Protein AF-A0A815LC50-F1 (afdb_monomer_lite)

Structure (mmCIF, N/CA/C/O backbone):
data_AF-A0A815LC50-F1
#
_entry.id   AF-A0A815LC50-F1
#
loop_
_atom_site.group_PDB
_atom_site.id
_atom_site.type_symbol
_atom_site.label_atom_id
_atom_site.label_alt_id
_atom_site.label_comp_id
_atom_site.label_asym_id
_atom_site.label_entity_id
_atom_site.label_seq_id
_atom_site.pdbx_PDB_ins_code
_atom_site.Cartn_x
_atom_site.Cartn_y
_atom_site.Cartn_z
_atom_site.occupancy
_atom_site.B_iso_or_equiv
_atom_site.auth_seq_id
_atom_site.auth_comp_id
_atom_site.auth_asym_id
_atom_site.auth_atom_id
_atom_site.pdbx_PDB_model_num
ATOM 1 N N . MET A 1 1 ? -33.077 44.105 73.822 1.00 41.44 1 MET A N 1
ATOM 2 C CA . MET A 1 1 ? -32.334 43.322 72.812 1.00 41.44 1 MET A CA 1
ATOM 3 C C . MET A 1 1 ? -32.731 41.862 73.010 1.00 41.44 1 MET A C 1
ATOM 5 O O . MET A 1 1 ? -32.086 41.149 73.760 1.00 41.44 1 MET A O 1
ATOM 9 N N . SER A 1 2 ? -33.901 41.473 72.495 1.00 38.62 2 SER A N 1
ATOM 10 C CA . SER A 1 2 ? -34.437 40.112 72.636 1.00 38.62 2 SER A CA 1
ATOM 11 C C . SER A 1 2 ? -34.073 39.358 71.365 1.00 38.62 2 SER A C 1
ATOM 13 O O . SER A 1 2 ? -34.439 39.760 70.263 1.00 38.62 2 SER A O 1
ATOM 15 N N . ILE A 1 3 ? -33.239 38.341 71.546 1.00 46.69 3 ILE A N 1
ATOM 16 C CA . ILE A 1 3 ? -32.791 37.422 70.510 1.00 46.69 3 ILE A CA 1
ATOM 17 C C . ILE A 1 3 ? -34.011 36.584 70.122 1.00 46.69 3 ILE A C 1
ATOM 19 O O . ILE A 1 3 ? -34.640 35.968 70.978 1.00 46.69 3 ILE A O 1
ATOM 23 N N . TYR A 1 4 ? -34.372 36.626 68.842 1.00 44.56 4 TYR A N 1
ATOM 24 C CA . TYR A 1 4 ? -35.436 35.816 68.258 1.00 44.56 4 TYR A CA 1
ATOM 25 C C . TYR A 1 4 ? -34.944 34.359 68.239 1.00 44.56 4 TYR A C 1
ATOM 27 O O . TYR A 1 4 ? -34.164 33.976 67.366 1.00 44.56 4 TYR A O 1
ATOM 35 N N . GLU A 1 5 ? -35.314 33.563 69.243 1.00 50.28 5 GLU A N 1
ATOM 36 C CA . GLU A 1 5 ? -35.076 32.118 69.230 1.00 50.28 5 GLU A CA 1
ATOM 37 C C . GLU A 1 5 ? -36.017 31.472 68.198 1.00 50.28 5 GLU A C 1
ATOM 39 O O . GLU A 1 5 ? -37.237 31.642 68.290 1.00 50.28 5 GLU A O 1
ATOM 44 N N . PRO A 1 6 ? -35.498 30.753 67.186 1.00 50.72 6 PRO A N 1
ATOM 45 C CA . PRO A 1 6 ? -36.348 30.057 66.233 1.00 50.72 6 PRO A CA 1
ATOM 46 C C . PRO A 1 6 ? -37.127 28.946 66.949 1.00 50.72 6 PRO A C 1
ATOM 48 O O . PRO A 1 6 ? -36.572 28.186 67.742 1.00 50.72 6 PRO A O 1
ATOM 51 N N . SER A 1 7 ? -38.428 28.863 66.662 1.00 55.09 7 SER A N 1
ATOM 52 C CA . SER A 1 7 ? -39.359 27.923 67.290 1.00 55.09 7 SER A CA 1
ATOM 53 C C . SER A 1 7 ? -38.867 26.465 67.220 1.00 55.09 7 SER A C 1
ATOM 55 O O . SER A 1 7 ? -38.504 25.963 66.157 1.00 55.09 7 SER A O 1
ATOM 57 N N . SER A 1 8 ? -38.888 25.777 68.366 1.00 57.72 8 SER A N 1
ATOM 58 C CA . SER A 1 8 ? -38.414 24.393 68.584 1.00 57.72 8 SER A CA 1
ATOM 59 C C . SER A 1 8 ? -38.938 23.353 67.571 1.00 57.72 8 SER A C 1
ATOM 61 O O . SER A 1 8 ? -38.290 22.345 67.297 1.00 57.72 8 SER A O 1
ATOM 63 N N . ASN A 1 9 ? -40.091 23.608 66.948 1.00 59.16 9 ASN A N 1
ATOM 64 C CA . ASN A 1 9 ? -40.688 22.693 65.973 1.00 59.16 9 ASN A CA 1
ATOM 65 C C . ASN A 1 9 ? -40.011 22.757 64.591 1.00 59.16 9 ASN A C 1
ATOM 67 O O . ASN A 1 9 ? -39.924 21.742 63.902 1.00 59.16 9 ASN A O 1
ATOM 71 N N . GLU A 1 10 ? -39.486 23.914 64.171 1.00 57.22 10 GLU A N 1
ATOM 72 C CA . GLU A 1 10 ? -38.768 24.027 62.891 1.00 57.22 10 GLU A CA 1
ATOM 73 C C . GLU A 1 10 ? -37.384 23.373 62.941 1.00 57.22 10 GLU A C 1
ATOM 75 O O . GLU A 1 10 ? -36.907 22.842 61.934 1.00 57.22 10 GLU A O 1
ATOM 80 N N . SER A 1 11 ? -36.727 23.403 64.102 1.00 61.12 11 SER A N 1
ATOM 81 C CA . SER A 1 11 ? -35.442 22.735 64.310 1.00 61.12 11 SER A CA 1
ATOM 82 C C . SER A 1 11 ? -35.601 21.213 64.353 1.00 61.12 11 SER A C 1
ATOM 84 O O . SER A 1 11 ? -34.789 20.519 63.743 1.00 61.12 11 SER A O 1
ATOM 86 N N . GLN A 1 12 ? -36.676 20.698 64.961 1.00 65.81 12 GLN A N 1
ATOM 87 C CA . GLN A 1 12 ? -37.015 19.268 64.962 1.00 65.81 12 GLN A CA 1
ATOM 88 C C . GLN A 1 12 ? -37.385 18.735 63.567 1.00 65.81 12 GLN A C 1
ATOM 90 O O . GLN A 1 12 ? -36.900 17.687 63.145 1.00 65.81 12 GLN A O 1
ATOM 95 N N . LEU A 1 13 ? -38.165 19.487 62.786 1.00 69.94 13 LEU A N 1
ATOM 96 C CA . LEU A 1 13 ? -38.507 19.086 61.417 1.00 69.94 13 LEU A CA 1
ATOM 97 C C . LEU A 1 13 ? -37.273 19.072 60.492 1.00 69.94 13 LEU A C 1
ATOM 99 O O . LEU A 1 13 ? -37.165 18.251 59.577 1.00 69.94 13 LEU A O 1
ATOM 103 N N . LYS A 1 14 ? -36.315 19.985 60.718 1.00 76.31 14 LYS A N 1
ATOM 104 C CA . LYS A 1 14 ? -35.029 19.992 60.003 1.00 76.31 14 LYS A CA 1
ATOM 105 C C . LYS A 1 14 ? -34.174 18.781 60.371 1.00 76.31 14 LYS A C 1
ATOM 107 O O . LYS A 1 14 ? -33.590 18.182 59.470 1.00 76.31 14 LYS A O 1
ATOM 112 N N . THR A 1 15 ? -34.108 18.394 61.644 1.00 78.06 15 THR A N 1
ATOM 113 C CA . THR A 1 15 ? -33.322 17.225 62.071 1.00 78.06 15 THR A CA 1
ATOM 114 C C . THR A 1 15 ? -33.920 15.907 61.582 1.00 78.06 15 THR A C 1
ATOM 116 O O . THR A 1 15 ? -33.164 15.039 61.150 1.00 78.06 15 THR A O 1
ATOM 119 N N . GLU A 1 16 ? -35.246 15.767 61.535 1.00 81.81 16 GLU A N 1
ATOM 120 C CA . GLU A 1 16 ? -35.900 14.598 60.925 1.00 81.81 16 GLU A CA 1
ATOM 121 C C . GLU A 1 16 ? -35.598 14.476 59.428 1.00 81.81 16 GLU A C 1
ATOM 123 O O . GLU A 1 16 ? -35.222 13.399 58.960 1.00 81.81 16 GLU A O 1
ATOM 128 N N . LYS A 1 17 ? -35.661 15.584 58.677 1.00 84.50 17 LYS A N 1
ATOM 129 C CA . LYS A 1 17 ? -35.289 15.597 57.251 1.00 84.50 17 LYS A CA 1
ATOM 130 C C . LYS A 1 17 ? -33.821 15.231 57.029 1.00 84.50 17 LYS A C 1
ATOM 132 O O . LYS A 1 17 ? -33.523 14.455 56.126 1.00 84.50 17 LYS A O 1
ATOM 137 N N . ILE A 1 18 ? -32.908 15.745 57.856 1.00 85.94 18 ILE A N 1
ATOM 138 C CA . ILE A 1 18 ? -31.476 15.399 57.796 1.00 85.94 18 ILE A CA 1
ATOM 139 C C . ILE A 1 18 ? -31.270 13.901 58.062 1.00 85.94 18 ILE A C 1
ATOM 141 O O . ILE A 1 18 ? -30.512 13.244 57.348 1.00 85.94 18 ILE A O 1
ATOM 145 N N . ASN A 1 19 ? -31.970 13.345 59.053 1.00 85.12 19 ASN A N 1
ATOM 146 C CA . ASN A 1 19 ? -31.883 11.927 59.393 1.00 85.12 19 ASN A CA 1
ATOM 147 C C . ASN A 1 19 ? -32.464 11.022 58.296 1.00 85.12 19 ASN A C 1
ATOM 149 O O . ASN A 1 19 ? -31.867 9.986 58.009 1.00 85.12 19 ASN A O 1
ATOM 153 N N . SER A 1 20 ? -33.558 11.433 57.645 1.00 86.69 20 SER A N 1
ATOM 154 C CA . SER A 1 20 ? -34.106 10.745 56.467 1.00 86.69 20 SER A CA 1
ATOM 155 C C . SER A 1 20 ? -33.087 10.708 55.332 1.00 86.69 20 SER A C 1
ATOM 157 O O . SER A 1 20 ? -32.718 9.629 54.884 1.00 86.69 20 SER A O 1
ATOM 159 N N . VAL A 1 21 ? -32.537 11.866 54.941 1.00 87.38 21 VAL A N 1
ATOM 160 C CA . VAL A 1 21 ? -31.541 11.949 53.858 1.00 87.38 21 VAL A CA 1
ATOM 161 C C . VAL A 1 21 ? -30.305 11.110 54.172 1.00 87.38 21 VAL A C 1
ATOM 163 O O . VAL A 1 21 ? -29.767 10.457 53.280 1.00 87.38 21 VAL A O 1
ATOM 166 N N . ARG A 1 22 ? -29.846 11.091 55.430 1.00 87.56 22 ARG A N 1
ATOM 167 C CA . ARG A 1 22 ? -28.716 10.257 55.867 1.00 87.56 22 ARG A CA 1
ATOM 168 C C . ARG A 1 22 ? -29.015 8.765 55.716 1.00 87.56 22 ARG A C 1
ATOM 170 O O . ARG A 1 22 ? -28.170 8.032 55.213 1.00 87.56 22 ARG A O 1
ATOM 177 N N . ASN A 1 23 ? -30.194 8.321 56.144 1.00 85.88 23 ASN A N 1
ATOM 178 C CA . ASN A 1 23 ? -30.588 6.919 56.034 1.00 85.88 23 ASN A CA 1
ATOM 179 C C . ASN A 1 23 ? -30.738 6.507 54.560 1.00 85.88 23 ASN A C 1
ATOM 181 O O . ASN A 1 23 ? -30.167 5.492 54.166 1.00 85.88 23 ASN A O 1
ATOM 185 N N . ASP A 1 24 ? -31.379 7.343 53.737 1.00 86.50 24 ASP A N 1
ATOM 186 C CA . ASP A 1 24 ? -31.536 7.112 52.295 1.00 86.50 24 ASP A CA 1
ATOM 187 C C . ASP A 1 24 ? -30.171 7.034 51.591 1.00 86.50 24 ASP A C 1
ATOM 189 O O . ASP A 1 24 ? -29.914 6.136 50.789 1.00 86.50 24 ASP A O 1
ATOM 193 N N . SER A 1 25 ? -29.245 7.943 51.915 1.00 83.50 25 SER A N 1
ATOM 194 C CA . SER A 1 25 ? -27.902 7.942 51.321 1.00 83.50 25 SER A CA 1
ATOM 195 C C . SER A 1 25 ? -27.041 6.764 51.790 1.00 83.50 25 SER A C 1
ATOM 197 O O . SER A 1 25 ? -26.325 6.190 50.969 1.00 83.50 25 SER A O 1
ATOM 199 N N . CYS A 1 26 ? -27.138 6.336 53.052 1.00 82.44 26 CYS A N 1
ATOM 200 C CA . CYS A 1 26 ? -26.495 5.106 53.525 1.00 82.44 26 CYS A CA 1
ATOM 201 C C . CYS A 1 26 ? -27.049 3.861 52.816 1.00 82.44 26 CYS A C 1
ATOM 203 O O . CYS A 1 26 ? -26.266 3.036 52.347 1.00 82.44 26 CYS A O 1
ATOM 205 N N . GLU A 1 27 ? -28.372 3.752 52.667 1.00 84.81 27 GLU A N 1
ATOM 206 C CA . GLU A 1 27 ? -29.007 2.622 51.980 1.00 84.81 27 GLU A CA 1
ATOM 207 C C . GLU A 1 27 ? -28.596 2.553 50.499 1.00 84.81 27 GLU A C 1
ATOM 209 O O . GLU A 1 27 ? -28.259 1.480 49.984 1.00 84.81 27 GLU A O 1
ATOM 214 N N . ILE A 1 28 ? -28.549 3.703 49.816 1.00 81.50 28 ILE A N 1
ATOM 215 C CA . ILE A 1 28 ? -28.064 3.802 48.434 1.00 81.50 28 ILE A CA 1
ATOM 216 C C . ILE A 1 28 ? -26.595 3.376 48.350 1.00 81.50 28 ILE A C 1
ATOM 218 O O . ILE A 1 28 ? -26.235 2.614 47.453 1.00 81.50 28 ILE A O 1
ATOM 222 N N . LEU A 1 29 ? -25.736 3.824 49.267 1.00 80.25 29 LEU A N 1
ATOM 223 C CA . LEU A 1 29 ? -24.315 3.465 49.254 1.00 80.25 29 LEU A CA 1
ATOM 224 C C . LEU A 1 29 ? -24.081 1.972 49.518 1.00 80.25 29 LEU A C 1
ATOM 226 O O . LEU A 1 29 ? -23.189 1.388 48.900 1.00 80.25 29 LEU A O 1
ATOM 230 N N . GLU A 1 30 ? -24.885 1.331 50.367 1.00 79.81 30 GLU A N 1
ATOM 231 C CA . GLU A 1 30 ? -24.795 -0.111 50.613 1.00 79.81 30 GLU A CA 1
ATOM 232 C C . GLU A 1 30 ? -25.286 -0.937 49.418 1.00 79.81 30 GLU A C 1
ATOM 234 O O . GLU A 1 30 ? -24.569 -1.824 48.944 1.00 79.81 30 GLU A O 1
ATOM 239 N N . LYS A 1 31 ? -26.464 -0.616 48.863 1.00 74.50 31 LYS A N 1
ATOM 240 C CA . LYS A 1 31 ? -27.030 -1.341 47.709 1.00 74.50 31 LYS A CA 1
ATOM 241 C C . LYS A 1 31 ? -26.250 -1.093 46.415 1.00 74.50 31 LYS A C 1
ATOM 243 O O . LYS A 1 31 ? -26.033 -2.014 45.624 1.00 74.50 31 LYS A O 1
ATOM 248 N N . CYS A 1 32 ? -25.793 0.137 46.196 1.00 69.81 32 CYS A N 1
ATOM 249 C CA . CYS A 1 32 ? -25.170 0.583 44.950 1.00 69.81 32 CYS A CA 1
ATOM 250 C C . CYS A 1 32 ? -23.651 0.757 45.051 1.00 69.81 32 CYS A C 1
ATOM 252 O O . CYS A 1 32 ? -23.065 1.365 44.160 1.00 69.81 32 CYS A O 1
ATOM 254 N N . LYS A 1 33 ? -22.971 0.166 46.046 1.00 70.69 33 LYS A N 1
ATOM 255 C CA . LYS A 1 33 ? -21.501 0.254 46.214 1.00 70.69 33 LYS A CA 1
ATOM 256 C C . LYS A 1 33 ? -20.691 -0.045 44.943 1.00 70.69 33 LYS A C 1
ATOM 258 O O . LYS A 1 33 ? -19.560 0.395 44.794 1.00 70.69 33 LYS A O 1
ATOM 263 N N . HIS A 1 34 ? -21.250 -0.843 44.038 1.00 67.75 34 HIS A N 1
ATOM 264 C CA . HIS A 1 34 ? -20.644 -1.224 42.764 1.00 67.75 34 HIS A CA 1
ATOM 265 C C . HIS A 1 34 ? -21.027 -0.330 41.575 1.00 67.75 34 HIS A C 1
ATOM 267 O O . HIS A 1 34 ? -20.394 -0.433 40.534 1.00 67.75 34 HIS A O 1
ATOM 273 N N . ARG A 1 35 ? -22.052 0.514 41.721 1.00 67.81 35 ARG A N 1
ATOM 274 C CA . ARG A 1 35 ? -22.542 1.477 40.717 1.00 67.81 35 ARG A CA 1
ATOM 275 C C . ARG A 1 35 ? -22.127 2.914 41.029 1.00 67.81 35 ARG A C 1
ATOM 277 O O . ARG A 1 35 ? -22.376 3.805 40.228 1.00 67.81 35 ARG A O 1
ATOM 284 N N . VAL A 1 36 ? -21.530 3.133 42.199 1.00 71.69 36 VAL A N 1
ATOM 285 C CA . VAL A 1 36 ? -21.049 4.433 42.655 1.00 71.69 36 VAL A CA 1
ATOM 286 C C . VAL A 1 36 ? -19.532 4.465 42.528 1.00 71.69 36 VAL A C 1
ATOM 288 O O . VAL A 1 36 ? -18.824 3.691 43.169 1.00 71.69 36 VAL A O 1
ATOM 291 N N . THR A 1 37 ? -19.033 5.392 41.720 1.00 69.12 37 THR A N 1
ATOM 292 C CA . THR A 1 37 ? -17.613 5.742 41.628 1.00 69.12 37 THR A CA 1
ATOM 293 C C . THR A 1 37 ? -17.404 7.165 42.097 1.00 69.12 37 THR A C 1
ATOM 295 O O . THR A 1 37 ? -18.100 8.081 41.666 1.00 69.12 37 THR A O 1
ATOM 298 N N . VAL A 1 38 ? -16.419 7.350 42.970 1.00 71.81 38 VAL A N 1
ATOM 299 C CA . VAL A 1 38 ? -16.061 8.661 43.508 1.00 71.81 38 VAL A CA 1
ATOM 300 C C . VAL A 1 38 ? -14.873 9.195 42.728 1.00 71.81 38 VAL A C 1
ATOM 302 O O . VAL A 1 38 ? -13.818 8.565 42.685 1.00 71.81 38 VAL A O 1
ATOM 305 N N . LEU A 1 39 ? -15.049 10.367 42.126 1.00 66.88 39 LEU A N 1
ATOM 306 C CA . LEU A 1 39 ? -14.020 11.033 41.342 1.00 66.88 39 LEU A CA 1
ATOM 307 C C . LEU A 1 39 ? -13.511 12.247 42.096 1.00 66.88 39 LEU A C 1
ATOM 309 O O . LEU A 1 39 ? -14.253 13.188 42.374 1.00 66.88 39 LEU A O 1
ATOM 313 N N . LYS A 1 40 ? -12.224 12.220 42.439 1.00 66.31 40 LYS A N 1
ATOM 314 C CA . LYS A 1 40 ? -11.558 13.361 43.054 1.00 66.31 40 LYS A CA 1
ATOM 315 C C . LYS A 1 40 ? -11.166 14.336 41.951 1.00 66.31 40 LYS A C 1
ATOM 317 O O . LYS A 1 40 ? -10.131 14.168 41.316 1.00 66.31 40 LYS A O 1
ATOM 322 N N . ILE A 1 41 ? -12.000 15.342 41.716 1.00 61.88 41 ILE A N 1
ATOM 323 C CA . ILE A 1 41 ? -11.706 16.411 40.758 1.00 61.88 41 ILE A CA 1
ATOM 324 C C . ILE A 1 41 ? -10.586 17.272 41.360 1.00 61.88 41 ILE A C 1
ATOM 326 O O . ILE A 1 41 ? -10.813 18.006 42.319 1.00 61.88 41 ILE A O 1
ATOM 330 N N . SER A 1 42 ? -9.359 17.143 40.848 1.00 60.91 42 SER A N 1
ATOM 331 C CA . SER A 1 42 ? -8.273 18.089 41.127 1.00 60.91 42 SER A CA 1
ATOM 332 C C . SER A 1 42 ? -8.199 19.118 39.997 1.00 60.91 42 SER A C 1
ATOM 334 O O . SER A 1 42 ? -8.530 18.814 38.853 1.00 60.91 42 SER A O 1
ATOM 336 N N . SER A 1 43 ? -7.759 20.339 40.296 1.00 58.12 43 SER A N 1
ATOM 337 C CA . SER A 1 43 ? -7.647 21.435 39.319 1.00 58.12 43 SER A CA 1
ATOM 338 C C . SER A 1 43 ? -6.691 21.145 38.149 1.00 58.12 43 SER A C 1
ATOM 340 O O . SER A 1 43 ? -6.760 21.831 37.137 1.00 58.12 43 SER A O 1
ATOM 342 N N . ASN A 1 44 ? -5.849 20.108 38.258 1.00 57.69 44 ASN A N 1
ATOM 343 C CA . ASN A 1 44 ? -4.941 19.636 37.204 1.00 57.69 44 ASN A CA 1
ATOM 344 C C . ASN A 1 44 ? -5.477 18.408 36.439 1.00 57.69 44 ASN A C 1
ATOM 346 O O . ASN A 1 44 ? -4.726 17.769 35.703 1.00 57.69 44 ASN A O 1
ATOM 350 N N . MET A 1 45 ? -6.746 18.027 36.617 1.00 53.06 45 MET A N 1
ATOM 351 C CA . MET A 1 45 ? -7.337 16.923 35.858 1.00 53.06 45 MET A CA 1
ATOM 352 C C . MET A 1 45 ? -7.487 17.312 34.385 1.00 53.06 45 MET A C 1
ATOM 354 O O . MET A 1 45 ? -8.311 18.151 34.026 1.00 53.06 45 MET A O 1
ATOM 358 N N . HIS A 1 46 ? -6.716 16.666 33.513 1.00 61.00 46 HIS A N 1
ATOM 359 C CA . HIS A 1 46 ? -6.968 16.708 32.077 1.00 61.00 46 HIS A CA 1
ATOM 360 C C . HIS A 1 46 ? -8.315 16.041 31.759 1.00 61.00 46 HIS A C 1
ATOM 362 O O . HIS A 1 46 ? -8.701 15.083 32.428 1.00 61.00 46 HIS A O 1
ATOM 368 N N . HIS A 1 47 ? -9.001 16.500 30.705 1.00 60.41 47 HIS A N 1
ATOM 369 C CA . HIS A 1 47 ? -10.273 15.927 30.231 1.00 60.41 47 HIS A CA 1
ATOM 370 C C . HIS A 1 47 ? -10.214 14.392 30.074 1.00 60.41 47 HIS A C 1
ATOM 372 O O . HIS A 1 47 ? -11.155 13.695 30.445 1.00 60.41 47 HIS A O 1
ATOM 378 N N . ARG A 1 48 ? -9.045 13.867 29.675 1.00 61.31 48 ARG A N 1
ATOM 379 C CA . ARG A 1 48 ? -8.716 12.431 29.617 1.00 61.31 48 ARG A CA 1
ATOM 380 C C . ARG A 1 48 ? -9.036 11.660 30.901 1.00 61.31 48 ARG A C 1
ATOM 382 O O . ARG A 1 48 ? -9.672 10.613 30.839 1.00 61.31 48 ARG A O 1
ATOM 389 N N . ASN A 1 49 ? -8.687 12.216 32.060 1.00 65.81 49 ASN A N 1
ATOM 390 C CA . ASN A 1 49 ? -8.872 11.549 33.348 1.00 65.81 49 ASN A CA 1
ATOM 391 C C . ASN A 1 49 ? -10.353 11.433 33.732 1.00 65.81 49 ASN A C 1
ATOM 393 O O . ASN A 1 49 ? -10.709 10.568 34.526 1.00 65.81 49 ASN A O 1
ATOM 397 N N . PHE A 1 50 ? -11.213 12.307 33.194 1.00 71.44 50 PHE A N 1
ATOM 398 C CA . PHE A 1 50 ? -12.657 12.262 33.417 1.00 71.44 50 PHE A CA 1
ATOM 399 C C . PHE A 1 50 ? -13.327 11.169 32.576 1.00 71.44 50 PHE A C 1
ATOM 401 O O . PHE A 1 50 ? -14.183 10.443 33.074 1.00 71.44 50 PHE A O 1
ATOM 408 N N . GLU A 1 51 ? -12.906 10.998 31.326 1.00 71.81 51 GLU A N 1
ATOM 409 C CA . GLU A 1 51 ? -13.385 9.907 30.473 1.00 71.81 51 GLU A CA 1
ATOM 410 C C . GLU A 1 51 ? -12.900 8.539 30.961 1.00 71.81 51 GLU A C 1
ATOM 412 O O . GLU A 1 51 ? -13.693 7.602 31.008 1.00 71.81 51 GLU A O 1
ATOM 417 N N . ASP A 1 52 ? -11.641 8.432 31.402 1.00 69.69 52 ASP A N 1
ATOM 418 C CA . ASP A 1 52 ? -11.099 7.198 31.994 1.00 69.69 52 ASP A CA 1
ATOM 419 C C . ASP A 1 52 ? -11.859 6.802 33.247 1.00 69.69 52 ASP A C 1
ATOM 421 O O . ASP A 1 52 ? -12.233 5.650 33.444 1.00 69.69 52 ASP A O 1
ATOM 425 N N . ALA A 1 53 ? -12.145 7.792 34.079 1.00 70.88 53 ALA A N 1
ATOM 426 C CA . ALA A 1 53 ? -12.985 7.655 35.244 1.00 70.88 53 ALA A CA 1
ATOM 427 C C . ALA A 1 53 ? -14.393 7.141 34.911 1.00 70.88 53 ALA A C 1
ATOM 429 O O . ALA A 1 53 ? -14.899 6.252 35.602 1.00 70.88 53 ALA A O 1
ATOM 430 N N . ILE A 1 54 ? -15.023 7.669 33.856 1.00 78.69 54 ILE A N 1
ATOM 431 C CA . ILE A 1 54 ? -16.340 7.207 33.416 1.00 78.69 54 ILE A CA 1
ATOM 432 C C . ILE A 1 54 ? -16.245 5.786 32.859 1.00 78.69 54 ILE A C 1
ATOM 434 O O . ILE A 1 54 ? -17.027 4.933 33.273 1.00 78.69 54 ILE A O 1
ATOM 438 N N . LEU A 1 55 ? -15.277 5.486 31.996 1.00 76.12 55 LEU A N 1
ATOM 439 C CA . LEU A 1 55 ? -15.083 4.142 31.451 1.00 76.12 55 LEU A CA 1
ATOM 440 C C . LEU A 1 55 ? -14.811 3.113 32.549 1.00 76.12 55 LEU A C 1
ATOM 442 O O . LEU A 1 55 ? -15.467 2.075 32.574 1.00 76.12 55 LEU A O 1
ATOM 446 N N . LEU A 1 56 ? -13.945 3.429 33.514 1.00 73.06 56 LEU A N 1
ATOM 447 C CA . LEU A 1 56 ? -13.689 2.601 34.695 1.00 73.06 56 LEU A CA 1
ATOM 448 C C . LEU A 1 56 ? -14.936 2.446 35.567 1.00 73.06 56 LEU A C 1
ATOM 450 O O . LEU A 1 56 ? -15.159 1.382 36.145 1.00 73.06 56 LEU A O 1
ATOM 454 N N . SER A 1 57 ? -15.761 3.487 35.691 1.00 72.06 57 SER A N 1
ATOM 455 C CA . SER A 1 57 ? -17.016 3.398 36.441 1.00 72.06 57 SER A CA 1
ATOM 456 C C . SER A 1 57 ? -18.024 2.479 35.770 1.00 72.06 57 SER A C 1
ATOM 458 O O . SER A 1 57 ? -18.602 1.611 36.426 1.00 72.06 57 SER A O 1
ATOM 460 N N . LEU A 1 58 ? -18.179 2.613 34.454 1.00 76.56 58 LEU A N 1
ATOM 461 C CA . LEU A 1 58 ? -19.082 1.810 33.647 1.00 76.56 58 LEU A CA 1
ATOM 462 C C . LEU A 1 58 ? -18.596 0.364 33.585 1.00 76.56 58 LEU A C 1
ATOM 464 O O . LEU A 1 58 ? -19.399 -0.558 33.746 1.00 76.56 58 LEU A O 1
ATOM 468 N N . SER A 1 59 ? -17.289 0.149 33.433 1.00 72.75 59 SER A N 1
ATOM 469 C CA . SER A 1 59 ? -16.711 -1.187 33.401 1.00 72.75 59 SER A CA 1
ATOM 470 C C . SER A 1 59 ? -16.815 -1.881 34.756 1.00 72.75 59 SER A C 1
ATOM 472 O O . SER A 1 59 ? -17.249 -3.030 34.816 1.00 72.75 59 SER A O 1
ATOM 474 N N . ASN A 1 60 ? -16.550 -1.186 35.866 1.00 71.12 60 ASN A N 1
ATOM 475 C CA . ASN A 1 60 ? -16.712 -1.747 37.210 1.00 71.12 60 ASN A CA 1
ATOM 476 C C . ASN A 1 60 ? -18.178 -2.020 37.570 1.00 71.12 60 ASN A C 1
ATOM 478 O O . ASN A 1 60 ? -18.479 -3.076 38.142 1.00 71.12 60 ASN A O 1
ATOM 482 N N . ALA A 1 61 ? -19.090 -1.114 37.203 1.00 71.06 61 ALA A N 1
ATOM 483 C CA . ALA A 1 61 ? -20.524 -1.316 37.376 1.00 71.06 61 ALA A CA 1
ATOM 484 C C . ALA A 1 61 ? -20.998 -2.553 36.606 1.00 71.06 61 ALA A C 1
ATOM 486 O O . ALA A 1 61 ? -21.713 -3.397 37.155 1.00 71.06 61 ALA A O 1
ATOM 487 N N . ARG A 1 62 ? -20.534 -2.714 35.363 1.00 70.50 62 ARG A N 1
ATOM 488 C CA . ARG A 1 62 ? -20.885 -3.847 34.505 1.00 70.50 62 ARG A CA 1
ATOM 489 C C . ARG A 1 62 ? -20.256 -5.165 34.965 1.00 70.50 62 ARG A C 1
ATOM 491 O O . ARG A 1 62 ? -20.967 -6.164 35.060 1.00 70.50 62 ARG A O 1
ATOM 498 N N . ARG A 1 63 ? -18.971 -5.172 35.344 1.00 67.31 63 ARG A N 1
ATOM 499 C CA . ARG A 1 63 ? -18.239 -6.357 35.845 1.00 67.31 63 ARG A CA 1
ATOM 500 C C . ARG A 1 63 ? -18.940 -7.031 37.026 1.00 67.31 63 ARG A C 1
ATOM 502 O O . ARG A 1 63 ? -18.887 -8.258 37.140 1.00 67.31 63 ARG A O 1
ATOM 509 N N . LYS A 1 64 ? -19.583 -6.248 37.901 1.00 67.12 64 LYS A N 1
ATOM 510 C CA . LYS A 1 64 ? -20.346 -6.753 39.056 1.00 67.12 64 LYS A CA 1
ATOM 511 C C . LYS A 1 64 ? -21.821 -7.041 38.756 1.00 67.12 64 LYS A C 1
ATOM 513 O O . LYS A 1 64 ? -22.401 -7.868 39.451 1.00 67.12 64 LYS A O 1
ATOM 518 N N . ALA A 1 65 ? -22.419 -6.396 37.751 1.00 64.94 65 ALA A N 1
ATOM 519 C CA . ALA A 1 65 ? -23.807 -6.639 37.352 1.00 64.94 65 ALA A CA 1
ATOM 520 C C . ALA A 1 65 ? -23.980 -7.938 36.546 1.00 64.94 65 ALA A C 1
ATOM 522 O O . ALA A 1 65 ? -24.966 -8.653 36.724 1.00 64.94 65 ALA A O 1
ATOM 523 N N . GLU A 1 66 ? -23.027 -8.268 35.673 1.00 63.59 66 GLU A N 1
ATOM 524 C CA . GLU A 1 66 ? -23.078 -9.499 34.886 1.00 63.59 66 GLU A CA 1
ATOM 525 C C . GLU A 1 66 ? -22.669 -10.711 35.751 1.00 63.59 66 GLU A C 1
ATOM 527 O O . GLU A 1 66 ? -21.545 -10.799 36.246 1.00 63.59 66 GLU A O 1
ATOM 532 N N . LYS A 1 67 ? -23.576 -11.680 35.931 1.00 61.34 67 LYS A N 1
ATOM 533 C CA . LYS A 1 67 ? -23.271 -12.997 36.537 1.00 61.34 67 LYS A CA 1
ATOM 534 C C . LYS A 1 67 ? -22.628 -13.983 35.542 1.00 61.34 67 LYS A C 1
ATOM 536 O O . LYS A 1 67 ? -22.369 -15.124 35.904 1.00 61.34 67 LYS A O 1
ATOM 541 N N . SER A 1 68 ? -22.419 -13.565 34.293 1.00 56.00 68 SER A N 1
ATOM 542 C CA . SER A 1 68 ? -21.873 -14.385 33.206 1.00 56.00 68 SER A CA 1
ATOM 543 C C . SER A 1 68 ? -20.381 -14.695 33.403 1.00 56.00 68 SER A C 1
ATOM 545 O O . SER A 1 68 ? -19.689 -14.039 34.188 1.00 56.00 68 SER A O 1
ATOM 547 N N . ASN A 1 69 ? -19.888 -15.711 32.682 1.00 63.19 69 ASN A N 1
ATOM 548 C CA . ASN A 1 69 ? -18.482 -16.125 32.667 1.00 63.19 69 ASN A CA 1
ATOM 549 C C . ASN A 1 69 ? -17.528 -14.926 32.492 1.00 63.19 69 ASN A C 1
ATOM 551 O O . ASN A 1 69 ? -17.783 -14.028 31.690 1.00 63.19 69 ASN A O 1
ATOM 555 N N . GLN A 1 70 ? -16.393 -14.953 33.203 1.00 65.38 70 GLN A N 1
ATOM 556 C CA . GLN A 1 70 ? -15.362 -13.899 33.230 1.00 65.38 70 GLN A CA 1
ATOM 557 C C . GLN A 1 70 ? -14.914 -13.429 31.826 1.00 65.38 70 GLN A C 1
ATOM 559 O O . GLN A 1 70 ? -14.573 -12.262 31.652 1.00 65.38 70 GLN A O 1
ATOM 564 N N . GLN A 1 71 ? -14.951 -14.316 30.825 1.00 64.12 71 GLN A N 1
ATOM 565 C CA . GLN A 1 71 ? -14.559 -14.037 29.437 1.00 64.12 71 GLN A CA 1
ATOM 566 C C . GLN A 1 71 ? -15.488 -13.031 28.736 1.00 64.12 71 GLN A C 1
ATOM 568 O O . GLN A 1 71 ? -15.009 -12.070 28.139 1.00 64.12 71 GLN A O 1
ATOM 573 N N . HIS A 1 72 ? -16.813 -13.170 28.878 1.00 66.38 72 HIS A N 1
ATOM 574 C CA . HIS A 1 72 ? -17.766 -12.252 28.237 1.00 66.38 72 HIS A CA 1
ATOM 575 C C . HIS A 1 72 ? -17.662 -10.820 28.781 1.00 66.38 72 HIS A C 1
ATOM 577 O O . HIS A 1 72 ? -17.906 -9.863 28.049 1.00 66.38 72 HIS A O 1
ATOM 583 N N . LYS A 1 73 ? -17.241 -10.664 30.043 1.00 73.56 73 LYS A N 1
ATOM 584 C CA . LYS A 1 73 ? -17.047 -9.352 30.676 1.00 73.56 73 LYS A CA 1
ATOM 585 C C . LYS A 1 73 ? -15.912 -8.563 30.025 1.00 73.56 73 LYS A C 1
ATOM 587 O O . LYS A 1 73 ? -16.095 -7.389 29.723 1.00 73.56 73 LYS A O 1
ATOM 592 N N . LEU A 1 74 ? -14.771 -9.215 29.787 1.00 74.81 74 LEU A N 1
ATOM 593 C CA . LEU A 1 74 ? -13.591 -8.585 29.183 1.00 74.81 74 LEU A CA 1
ATOM 594 C C . LEU A 1 74 ? -13.839 -8.215 27.718 1.00 74.81 74 LEU A C 1
ATOM 596 O O . LEU A 1 74 ? -13.512 -7.108 27.303 1.00 74.81 74 LEU A O 1
ATOM 600 N N . ALA A 1 75 ? -14.488 -9.099 26.956 1.00 77.50 75 ALA A N 1
ATOM 601 C CA . ALA A 1 75 ? -14.850 -8.829 25.566 1.00 77.50 75 ALA A CA 1
ATOM 602 C C . ALA A 1 75 ? -15.765 -7.597 25.431 1.00 77.50 75 ALA A C 1
ATOM 604 O O . ALA A 1 75 ? -15.549 -6.734 24.584 1.00 77.50 75 ALA A O 1
ATOM 605 N N . ASN A 1 76 ? -16.766 -7.479 26.303 1.00 78.00 76 ASN A N 1
ATOM 606 C CA . ASN A 1 76 ? -17.687 -6.345 26.306 1.00 78.00 76 ASN A CA 1
ATOM 607 C C . ASN A 1 76 ? -17.016 -5.028 26.722 1.00 78.00 76 ASN A C 1
ATOM 609 O O . ASN A 1 76 ? -17.364 -3.968 26.202 1.00 78.00 76 ASN A O 1
ATOM 613 N N . GLU A 1 77 ? -16.079 -5.086 27.668 1.00 79.38 77 GLU A N 1
ATOM 614 C CA . GLU A 1 77 ? -15.283 -3.933 28.097 1.00 79.38 77 GLU A CA 1
ATOM 615 C C . GLU A 1 77 ? -14.360 -3.444 26.976 1.00 79.38 77 GLU A C 1
ATOM 617 O O . GLU A 1 77 ? -14.281 -2.244 26.728 1.00 79.38 77 GLU A O 1
ATOM 622 N N . LEU A 1 78 ? -13.758 -4.376 26.232 1.00 84.44 78 LEU A N 1
ATOM 623 C CA . LEU A 1 78 ? -12.972 -4.081 25.039 1.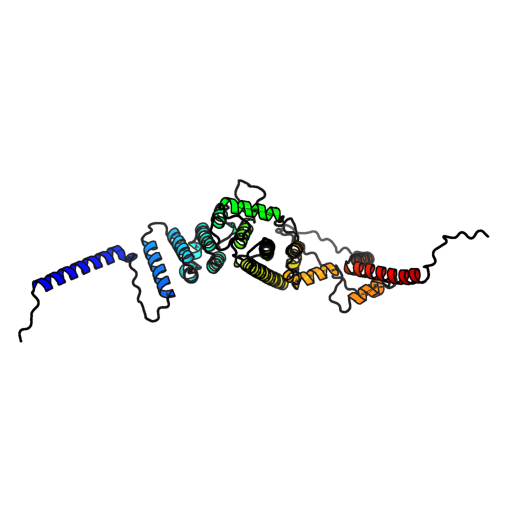00 84.44 78 LEU A CA 1
ATOM 624 C C . LEU A 1 78 ? -13.811 -3.405 23.950 1.00 84.44 78 LEU A C 1
ATOM 626 O O . LEU A 1 78 ? -13.418 -2.365 23.430 1.00 84.44 78 LEU A O 1
ATOM 630 N N . ILE A 1 79 ? -14.995 -3.941 23.646 1.00 83.19 79 ILE A N 1
ATOM 631 C CA . ILE A 1 79 ? -15.912 -3.338 22.667 1.00 83.19 79 ILE A CA 1
ATOM 632 C C . ILE A 1 79 ? -16.313 -1.919 23.090 1.00 83.19 79 ILE A C 1
ATOM 634 O O . ILE A 1 79 ? -16.383 -1.032 22.240 1.00 83.19 79 ILE A O 1
ATOM 638 N N . LEU A 1 80 ? -16.554 -1.691 24.386 1.00 83.12 80 LEU A N 1
ATOM 639 C CA . LEU A 1 80 ? -16.898 -0.370 24.915 1.00 83.12 80 LEU A CA 1
ATOM 640 C C . LEU A 1 80 ? -15.733 0.619 24.781 1.00 83.12 80 LEU A C 1
ATOM 642 O O . LEU A 1 80 ? -15.945 1.736 24.316 1.00 83.12 80 LEU A O 1
ATOM 646 N N . ALA A 1 81 ? -14.517 0.204 25.145 1.00 83.12 81 ALA A N 1
ATOM 647 C CA . ALA A 1 81 ? -13.319 1.030 25.009 1.00 83.12 81 ALA A CA 1
ATOM 648 C C . ALA A 1 81 ? -13.065 1.422 23.544 1.00 83.12 81 ALA A C 1
ATOM 650 O O . ALA A 1 81 ? -12.783 2.585 23.254 1.00 83.12 81 ALA A O 1
ATOM 651 N N . ILE A 1 82 ? -13.246 0.470 22.622 1.00 84.38 82 ILE A N 1
ATOM 652 C CA . ILE A 1 82 ? -13.143 0.705 21.179 1.00 84.38 82 ILE A CA 1
ATOM 653 C C . ILE A 1 82 ? -14.231 1.666 20.712 1.00 84.38 82 ILE A C 1
ATOM 655 O O . ILE A 1 82 ? -13.918 2.611 20.004 1.00 84.38 82 ILE A O 1
ATOM 659 N N . ALA A 1 83 ? -15.489 1.486 21.124 1.00 82.88 83 ALA A N 1
ATOM 660 C CA . ALA A 1 83 ? -16.578 2.382 20.729 1.00 82.88 83 ALA A CA 1
ATOM 661 C C . ALA A 1 83 ? -16.316 3.846 21.135 1.00 82.88 83 ALA A C 1
ATOM 663 O O . ALA A 1 83 ? -16.733 4.766 20.433 1.00 82.88 83 ALA A O 1
ATOM 664 N N . TRP A 1 84 ? -15.593 4.057 22.239 1.00 83.44 84 TRP A N 1
ATOM 665 C CA . TRP A 1 84 ? -15.215 5.375 22.756 1.00 83.44 84 TRP A CA 1
ATOM 666 C C . TRP A 1 84 ? -13.907 5.922 22.160 1.00 83.44 84 TRP A C 1
ATOM 668 O O . TRP A 1 84 ? -13.429 6.958 22.611 1.00 83.44 84 TRP A O 1
ATOM 678 N N . ASN A 1 85 ? -13.314 5.246 21.169 1.00 82.06 85 ASN A N 1
ATOM 679 C CA . ASN A 1 85 ? -12.012 5.586 20.586 1.00 82.06 85 ASN A CA 1
ATOM 680 C C . ASN A 1 85 ? -10.881 5.722 21.629 1.00 82.06 85 ASN A C 1
ATOM 682 O O . ASN A 1 85 ? -9.968 6.534 21.488 1.00 82.06 85 ASN A O 1
ATOM 686 N N . ARG A 1 86 ? -10.937 4.953 22.726 1.00 81.50 86 ARG A N 1
ATOM 687 C CA . ARG A 1 86 ? -9.909 4.977 23.778 1.00 81.50 86 ARG A CA 1
ATOM 688 C C . ARG A 1 86 ? -8.915 3.844 23.580 1.00 81.50 86 ARG A C 1
ATOM 690 O O . ARG A 1 86 ? -8.835 2.911 24.379 1.00 81.50 86 ARG A O 1
ATOM 697 N N . PHE A 1 87 ? -8.134 3.966 22.511 1.00 79.75 87 PHE A N 1
ATOM 698 C CA . PHE A 1 87 ? -7.018 3.073 22.207 1.00 79.75 87 PHE A CA 1
ATOM 699 C C . PHE A 1 87 ? -6.050 2.926 23.388 1.00 79.75 87 PHE A C 1
ATOM 701 O O . PHE A 1 87 ? -5.701 1.805 23.744 1.00 79.75 87 PHE A O 1
ATOM 708 N N . ASP A 1 88 ? -5.680 4.034 24.038 1.00 80.56 88 ASP A N 1
ATOM 709 C CA . ASP A 1 88 ? -4.717 4.037 25.150 1.00 80.56 88 ASP A CA 1
ATOM 710 C C . ASP A 1 88 ? -5.182 3.144 26.306 1.00 80.56 88 ASP A C 1
ATOM 712 O O . ASP A 1 88 ? -4.436 2.304 26.806 1.00 80.56 88 ASP A O 1
ATOM 716 N N . TYR A 1 89 ? -6.460 3.273 26.676 1.00 79.50 89 TYR A N 1
ATOM 717 C CA . TYR A 1 89 ? -7.075 2.463 27.722 1.00 79.50 89 TYR A CA 1
ATOM 718 C C . TYR A 1 89 ? -7.107 0.983 27.332 1.00 79.50 89 TYR A C 1
ATOM 720 O O . TYR A 1 89 ? -6.778 0.109 28.137 1.00 79.50 89 TYR A O 1
ATOM 728 N N . ALA A 1 90 ? -7.480 0.698 26.081 1.00 80.81 90 ALA A N 1
ATOM 729 C CA . ALA A 1 90 ? -7.506 -0.663 25.571 1.00 80.81 90 ALA A CA 1
ATOM 730 C C . ALA A 1 90 ? -6.103 -1.290 25.586 1.00 80.81 90 ALA A C 1
ATOM 732 O O . ALA A 1 90 ? -5.956 -2.433 26.013 1.00 80.81 90 ALA A O 1
ATOM 733 N N . ARG A 1 91 ? -5.073 -0.529 25.201 1.00 82.00 91 ARG A N 1
ATOM 734 C CA . ARG A 1 91 ? -3.674 -0.965 25.188 1.00 82.00 91 ARG A CA 1
ATOM 735 C C . ARG A 1 91 ? -3.109 -1.227 26.572 1.00 82.00 91 ARG A C 1
ATOM 737 O O . ARG A 1 91 ? -2.404 -2.205 26.735 1.00 82.00 91 ARG A O 1
ATOM 744 N N . GLU A 1 92 ? -3.378 -0.349 27.531 1.00 79.12 92 GLU A N 1
ATOM 745 C CA . GLU A 1 92 ? -2.746 -0.394 28.853 1.00 79.12 92 GLU A CA 1
ATOM 746 C C . GLU A 1 92 ? -3.457 -1.352 29.820 1.00 79.12 92 GLU A C 1
ATOM 748 O O . GLU A 1 92 ? -2.812 -1.986 30.658 1.00 79.12 92 GLU A O 1
ATOM 753 N N . TYR A 1 93 ? -4.786 -1.475 29.721 1.00 72.12 93 TYR A N 1
ATOM 754 C CA . TYR A 1 93 ? -5.589 -2.210 30.707 1.00 72.12 93 TYR A CA 1
ATOM 755 C C . TYR A 1 93 ? -6.247 -3.480 30.164 1.00 72.12 93 TYR A C 1
ATOM 757 O O . TYR A 1 93 ? -6.554 -4.380 30.950 1.00 72.12 93 TYR A O 1
ATOM 765 N N . LEU A 1 94 ? -6.500 -3.573 28.853 1.00 75.06 94 LEU A N 1
ATOM 766 C CA . LEU A 1 94 ? -7.287 -4.669 28.274 1.00 75.06 94 LEU A CA 1
ATOM 767 C C . LEU A 1 94 ? -6.460 -5.624 27.414 1.00 75.06 94 LEU A C 1
ATOM 769 O O . LEU A 1 94 ? -6.729 -6.828 27.441 1.00 75.06 94 LEU A O 1
ATOM 773 N N . LEU A 1 95 ? -5.469 -5.122 26.681 1.00 79.56 95 LEU A N 1
ATOM 774 C CA . LEU A 1 95 ? -4.713 -5.837 25.650 1.00 79.56 95 LEU A CA 1
ATOM 775 C C . LEU A 1 95 ? -3.242 -5.977 26.064 1.00 79.56 95 LEU A C 1
ATOM 777 O O . LEU A 1 95 ? -2.331 -5.543 25.366 1.00 79.56 95 LEU A O 1
ATOM 781 N N . ASN A 1 96 ? -3.033 -6.626 27.210 1.00 77.69 96 ASN A N 1
ATOM 782 C CA . ASN A 1 96 ? -1.718 -6.926 27.771 1.00 77.69 96 ASN A CA 1
ATOM 783 C C . ASN A 1 96 ? -1.360 -8.402 27.537 1.00 77.69 96 ASN A C 1
ATOM 785 O O . ASN A 1 96 ? -2.242 -9.254 27.387 1.00 77.69 96 ASN A O 1
ATOM 789 N N . ASP A 1 97 ? -0.072 -8.744 27.602 1.00 64.88 97 ASP A N 1
ATOM 790 C CA . ASP A 1 97 ? 0.389 -10.134 27.446 1.00 64.88 97 ASP A CA 1
ATOM 791 C C . ASP A 1 97 ? -0.273 -11.096 28.454 1.00 64.88 97 ASP A C 1
ATOM 793 O O . ASP A 1 97 ? -0.555 -12.252 28.138 1.00 64.88 97 ASP A O 1
ATOM 797 N N . GLU A 1 98 ? -0.628 -10.601 29.643 1.00 66.38 98 GLU A N 1
ATOM 798 C CA . GLU A 1 98 ? -1.337 -11.364 30.678 1.00 66.38 98 GLU A CA 1
ATOM 799 C C . GLU A 1 98 ? -2.818 -11.636 30.363 1.00 66.38 98 GLU A C 1
ATOM 801 O O . GLU A 1 98 ? -3.425 -12.576 30.893 1.00 66.38 98 GLU A O 1
ATOM 806 N N . THR A 1 99 ? -3.450 -10.790 29.549 1.00 69.06 99 THR A N 1
ATOM 807 C CA . THR A 1 99 ? -4.862 -10.929 29.170 1.00 69.06 99 THR A CA 1
ATOM 808 C C . THR A 1 99 ? -5.031 -11.663 27.847 1.00 69.06 99 THR A C 1
ATOM 810 O O . THR A 1 99 ? -6.123 -12.162 27.583 1.00 69.06 99 THR A O 1
ATOM 813 N N . ARG A 1 100 ? -3.955 -11.845 27.073 1.00 68.69 100 ARG A N 1
ATOM 814 C CA . ARG A 1 100 ? -3.935 -12.590 25.805 1.00 68.69 100 ARG A CA 1
ATOM 815 C C . ARG A 1 100 ? -4.606 -13.969 25.845 1.00 68.69 100 ARG A C 1
ATOM 817 O O . ARG A 1 100 ? -5.471 -14.201 25.006 1.00 68.69 100 ARG A O 1
ATOM 824 N N . PRO A 1 101 ? -4.335 -14.861 26.819 1.00 67.88 101 PRO A N 1
ATOM 825 C CA . PRO A 1 101 ? -4.998 -16.169 26.866 1.00 67.88 101 PRO A CA 1
ATOM 826 C C . PRO A 1 101 ? -6.477 -16.103 27.287 1.00 67.88 101 PRO A C 1
ATOM 828 O O . PRO A 1 101 ? -7.166 -17.120 27.266 1.00 67.88 101 PRO A O 1
ATOM 831 N N . LYS A 1 102 ? -6.978 -14.937 27.720 1.00 74.50 102 LYS A N 1
ATOM 832 C CA . LYS A 1 102 ? -8.359 -14.771 28.200 1.00 74.50 102 LYS A CA 1
ATOM 833 C C . LYS A 1 102 ? -9.342 -14.447 27.075 1.00 74.50 102 LYS A C 1
ATOM 835 O O . LYS A 1 102 ? -10.543 -14.590 27.298 1.00 74.50 102 LYS A O 1
ATOM 840 N N . TYR A 1 103 ? -8.860 -14.027 25.905 1.00 79.00 103 TYR A N 1
ATOM 841 C CA . TYR A 1 103 ? -9.705 -13.706 24.758 1.00 79.00 103 TYR A CA 1
ATOM 842 C C . TYR A 1 103 ? -9.891 -14.914 23.846 1.00 79.00 103 TYR A C 1
ATOM 844 O O . TYR A 1 103 ? -8.934 -15.614 23.519 1.00 79.00 103 TYR A O 1
ATOM 852 N N . THR A 1 104 ? -11.128 -15.135 23.403 1.00 80.69 104 THR A N 1
ATOM 853 C CA . THR A 1 104 ? -11.393 -16.055 22.293 1.00 80.69 104 THR A CA 1
ATOM 854 C C . THR A 1 104 ? -11.218 -15.325 20.962 1.00 80.69 104 THR A C 1
ATOM 856 O O . THR A 1 104 ? -11.430 -14.112 20.879 1.00 80.69 104 THR A O 1
ATOM 859 N N . GLU A 1 105 ? -10.883 -16.053 19.892 1.00 77.88 105 GLU A N 1
ATOM 860 C CA . GLU A 1 105 ? -10.768 -15.462 18.548 1.00 77.88 105 GLU A CA 1
ATOM 861 C C . GLU A 1 105 ? -12.058 -14.740 18.123 1.00 77.88 105 GLU A C 1
ATOM 863 O O . GLU A 1 105 ? -12.007 -13.687 17.492 1.00 77.88 105 GLU A O 1
ATOM 868 N N . GLY A 1 106 ? -13.225 -15.251 18.533 1.00 80.00 106 GLY A N 1
ATOM 869 C CA . GLY A 1 106 ? -14.520 -14.638 18.235 1.00 80.00 106 GLY A CA 1
ATOM 870 C C . GLY A 1 106 ? -14.807 -13.340 19.000 1.00 80.00 106 GLY A C 1
ATOM 871 O O . GLY A 1 106 ? -15.630 -12.540 18.552 1.00 80.00 106 GLY A O 1
ATOM 872 N N . ASP A 1 107 ? -14.164 -13.112 20.147 1.00 80.75 107 ASP A N 1
ATOM 873 C CA . ASP A 1 107 ? -14.282 -11.850 20.888 1.00 80.75 107 ASP A CA 1
ATOM 874 C C . ASP A 1 107 ? -13.411 -10.763 20.249 1.00 80.75 107 ASP A C 1
ATOM 876 O O . ASP A 1 107 ? -13.875 -9.637 20.057 1.00 80.75 107 ASP A O 1
ATOM 880 N N . LEU A 1 108 ? -12.188 -11.124 19.842 1.00 84.44 108 LEU A N 1
ATOM 881 C CA . LEU A 1 108 ? -11.295 -10.240 19.089 1.00 84.44 108 LEU A CA 1
ATOM 882 C C . LEU A 1 108 ? -11.885 -9.888 17.721 1.00 84.44 108 LEU A C 1
ATOM 884 O O . LEU A 1 108 ? -11.834 -8.730 17.321 1.00 84.44 108 LEU A O 1
ATOM 888 N N . HIS A 1 109 ? -12.514 -10.850 17.040 1.00 84.38 109 HIS A N 1
ATOM 889 C CA . HIS A 1 109 ? -13.219 -10.607 15.778 1.00 84.38 109 HIS A CA 1
ATOM 890 C C . HIS A 1 109 ? -14.350 -9.583 15.932 1.00 84.38 109 HIS A C 1
ATOM 892 O O . HIS A 1 109 ? -14.448 -8.637 15.157 1.00 84.38 109 HIS A O 1
ATOM 898 N N . ARG A 1 110 ? -15.174 -9.703 16.982 1.00 83.50 110 ARG A N 1
ATOM 899 C CA . ARG A 1 110 ? -16.254 -8.737 17.262 1.00 83.50 110 ARG A CA 1
ATOM 900 C C . ARG A 1 110 ? -15.726 -7.339 17.581 1.00 83.50 110 ARG A C 1
ATOM 902 O O . ARG A 1 110 ? -16.291 -6.353 17.110 1.00 83.50 110 ARG A O 1
ATOM 909 N N . ALA A 1 111 ? -14.645 -7.254 18.351 1.00 84.38 111 ALA A N 1
ATOM 910 C CA . ALA A 1 111 ? -13.951 -6.001 18.626 1.00 84.38 111 ALA A CA 1
ATOM 911 C C . ALA A 1 111 ? -13.379 -5.372 17.342 1.00 84.38 111 ALA A C 1
ATOM 913 O O . ALA A 1 111 ? -13.570 -4.178 17.112 1.00 84.38 111 ALA A O 1
ATOM 914 N N . LEU A 1 112 ? -12.761 -6.184 16.478 1.00 85.62 112 LEU A N 1
ATOM 915 C CA . LEU A 1 112 ? -12.208 -5.762 15.192 1.00 85.62 112 LEU A CA 1
ATOM 916 C C . LEU A 1 112 ? -13.296 -5.234 14.258 1.00 85.62 112 LEU A C 1
ATOM 918 O O . LEU A 1 112 ? -13.132 -4.162 13.686 1.00 85.62 112 LEU A O 1
ATOM 922 N N . LEU A 1 113 ? -14.431 -5.926 14.145 1.00 83.31 113 LEU A N 1
ATOM 923 C CA . LEU A 1 113 ? -15.565 -5.449 13.353 1.00 83.31 113 LEU A CA 1
ATOM 924 C C . LEU A 1 113 ? -16.089 -4.106 13.857 1.00 83.31 113 LEU A C 1
ATOM 926 O O . LEU A 1 113 ? -16.355 -3.224 13.046 1.00 83.31 113 LEU A O 1
ATOM 930 N N . ASN A 1 114 ? -16.198 -3.920 15.175 1.00 84.56 114 ASN A N 1
ATOM 931 C CA . ASN A 1 114 ? -16.628 -2.642 15.738 1.00 84.56 114 ASN A CA 1
ATOM 932 C C . ASN A 1 114 ? -15.617 -1.518 15.443 1.00 84.56 114 ASN A C 1
ATOM 934 O O . ASN A 1 114 ? -16.003 -0.419 15.051 1.00 84.56 114 ASN A O 1
ATOM 938 N N . ALA A 1 115 ? -14.317 -1.803 15.561 1.00 84.69 115 ALA A N 1
ATOM 939 C CA . ALA A 1 115 ? -13.263 -0.850 15.219 1.00 84.69 115 ALA A CA 1
ATOM 940 C C . ALA A 1 115 ? -13.288 -0.480 13.723 1.00 84.69 115 ALA A C 1
ATOM 942 O O . ALA A 1 115 ? -13.202 0.699 13.378 1.00 84.69 115 ALA A O 1
ATOM 943 N N . LEU A 1 116 ? -13.490 -1.472 12.844 1.00 82.62 116 LEU A N 1
ATOM 944 C CA . LEU A 1 116 ? -13.658 -1.277 11.403 1.00 82.62 116 LEU A CA 1
ATOM 945 C C . LEU A 1 116 ? -14.862 -0.387 11.104 1.00 82.62 116 LEU A C 1
ATOM 947 O O . LEU A 1 116 ? -14.718 0.591 10.375 1.00 82.62 116 LEU A O 1
ATOM 951 N N . CYS A 1 117 ? -16.017 -0.663 11.713 1.00 79.94 117 CYS A N 1
ATOM 952 C CA . CYS A 1 117 ? -17.226 0.142 11.549 1.00 79.94 117 CYS A CA 1
ATOM 953 C C . CYS A 1 117 ? -16.949 1.638 11.779 1.00 79.94 117 CYS A C 1
ATOM 955 O O . CYS A 1 117 ? -17.269 2.485 10.939 1.00 79.94 117 CYS A O 1
ATOM 957 N N . HIS A 1 118 ? -16.268 1.946 12.884 1.00 77.38 118 HIS A N 1
ATOM 958 C CA . HIS A 1 118 ? -15.975 3.313 13.300 1.00 77.38 118 HIS A CA 1
ATOM 959 C C . HIS A 1 118 ? -14.720 3.938 12.661 1.00 77.38 118 HIS A C 1
ATOM 961 O O . HIS A 1 118 ? -14.526 5.143 12.786 1.00 77.38 118 HIS A O 1
ATOM 967 N N . SER A 1 119 ? -13.922 3.187 11.894 1.00 74.06 119 SER A N 1
ATOM 968 C CA . SER A 1 119 ? -12.649 3.647 11.291 1.00 74.06 119 SER A CA 1
ATOM 969 C C . SER A 1 119 ? -11.564 4.023 12.305 1.00 74.06 119 SER A C 1
ATOM 971 O O . SER A 1 119 ? -10.740 4.892 12.031 1.00 74.06 119 SER A O 1
ATOM 973 N N . TYR A 1 120 ? -11.542 3.394 13.478 1.00 83.19 120 TYR A N 1
ATOM 974 C CA . TYR A 1 120 ? -10.494 3.651 14.468 1.00 83.19 120 TYR A CA 1
ATOM 975 C C . TYR A 1 120 ? -9.235 2.861 14.110 1.00 83.19 120 TYR A C 1
ATOM 977 O O . TYR A 1 120 ? -9.086 1.704 14.499 1.00 83.19 120 TYR A O 1
ATOM 985 N N . ILE A 1 121 ? -8.356 3.482 13.324 1.00 79.94 121 ILE A N 1
ATOM 986 C CA . ILE A 1 121 ? -7.174 2.842 12.727 1.00 79.94 121 ILE A CA 1
ATOM 987 C C . ILE A 1 121 ? -6.198 2.384 13.801 1.00 79.94 121 ILE A C 1
ATOM 989 O O . ILE A 1 121 ? -5.819 1.217 13.791 1.00 79.94 121 ILE A O 1
ATOM 993 N N . ASP A 1 122 ? -5.925 3.234 14.792 1.00 82.06 122 ASP A N 1
ATOM 994 C CA . ASP A 1 122 ? -5.080 2.876 15.932 1.00 82.06 122 ASP A CA 1
ATOM 995 C C . ASP A 1 122 ? -5.613 1.600 16.610 1.00 82.06 122 ASP A C 1
ATOM 997 O O . ASP A 1 122 ? -4.896 0.620 16.800 1.00 82.06 122 ASP A O 1
ATOM 1001 N N . CYS A 1 123 ? -6.918 1.539 16.902 1.00 82.50 123 CYS A N 1
ATOM 1002 C CA . CYS A 1 123 ? -7.532 0.347 17.495 1.00 82.50 123 CYS A CA 1
ATOM 1003 C C . CYS A 1 123 ? -7.415 -0.895 16.604 1.00 82.50 123 CYS A C 1
ATOM 1005 O O . CYS A 1 123 ? -7.246 -1.995 17.130 1.00 82.50 123 CYS A O 1
ATOM 1007 N N . ILE A 1 124 ? -7.510 -0.742 15.282 1.00 83.62 124 ILE A N 1
ATOM 1008 C CA . ILE A 1 124 ? -7.353 -1.849 14.335 1.00 83.62 124 ILE A CA 1
ATOM 1009 C C . ILE A 1 124 ? -5.912 -2.365 14.365 1.00 83.62 124 ILE A C 1
ATOM 1011 O O . ILE A 1 124 ? -5.727 -3.572 14.496 1.00 83.62 124 ILE A O 1
ATOM 1015 N N . GLU A 1 125 ? -4.910 -1.484 14.303 1.00 82.38 125 GLU A N 1
ATOM 1016 C CA . GLU A 1 125 ? -3.490 -1.863 14.352 1.00 82.38 125 GLU A CA 1
ATOM 1017 C C . GLU A 1 125 ? -3.165 -2.664 15.612 1.00 82.38 125 GLU A C 1
ATOM 1019 O O . GLU A 1 125 ? -2.617 -3.762 15.531 1.00 82.38 125 GLU A O 1
ATOM 1024 N N . LEU A 1 126 ? -3.609 -2.190 16.776 1.00 84.12 126 LEU A N 1
ATOM 1025 C CA . LEU A 1 126 ? -3.371 -2.902 18.030 1.00 84.12 126 LEU A CA 1
ATOM 1026 C C . LEU A 1 126 ? -4.079 -4.257 18.061 1.00 84.12 126 LEU A C 1
ATOM 1028 O O . LEU A 1 126 ? -3.487 -5.249 18.482 1.00 84.12 126 LEU A O 1
ATOM 1032 N N . LEU A 1 127 ? -5.330 -4.344 17.604 1.00 84.81 127 LEU A N 1
ATOM 1033 C CA . LEU A 1 127 ? -6.025 -5.632 17.555 1.00 84.81 127 LEU A CA 1
ATOM 1034 C C . LEU A 1 127 ? -5.299 -6.636 16.650 1.00 84.81 127 LEU A C 1
ATOM 1036 O O . LEU A 1 127 ? -5.232 -7.818 16.997 1.00 84.81 127 LEU A O 1
ATOM 1040 N N . LEU A 1 128 ? -4.734 -6.180 15.529 1.00 83.12 128 LEU A N 1
ATOM 1041 C CA . LEU A 1 128 ? -3.919 -7.013 14.644 1.00 83.12 128 LEU A CA 1
ATOM 1042 C C . LEU A 1 128 ? -2.617 -7.457 15.320 1.00 83.12 128 LEU A C 1
ATOM 1044 O O . LEU A 1 128 ? -2.314 -8.651 15.297 1.00 83.12 128 LEU A O 1
ATOM 1048 N N . ASP A 1 129 ? -1.908 -6.548 15.993 1.00 83.62 129 ASP A N 1
ATOM 1049 C CA . ASP A 1 129 ? -0.694 -6.861 16.764 1.00 83.62 129 ASP A CA 1
ATOM 1050 C C . ASP A 1 129 ? -0.970 -7.892 17.870 1.00 83.62 129 ASP A C 1
ATOM 1052 O O . ASP A 1 129 ? -0.170 -8.796 18.139 1.00 83.62 129 ASP A O 1
ATOM 1056 N N . PHE A 1 130 ? -2.147 -7.803 18.492 1.00 82.06 130 PHE A N 1
ATOM 1057 C CA . PHE A 1 130 ? -2.573 -8.717 19.546 1.00 82.06 130 PHE A CA 1
ATOM 1058 C C . PHE A 1 130 ? -2.914 -10.125 19.019 1.00 82.06 130 PHE A C 1
ATOM 1060 O O . PHE A 1 130 ? -2.827 -11.115 19.759 1.00 82.06 130 PHE A O 1
ATOM 1067 N N . GLY A 1 131 ? -3.219 -10.248 17.724 1.00 78.75 131 GLY A N 1
ATOM 1068 C CA . GLY A 1 131 ? -3.461 -11.517 17.034 1.00 78.75 131 GLY A CA 1
ATOM 1069 C C . GLY A 1 131 ? -4.845 -11.660 16.401 1.00 78.75 131 GLY A C 1
ATOM 1070 O O . GLY A 1 131 ? -5.212 -12.770 16.016 1.00 78.75 131 GLY A O 1
ATOM 1071 N N . ALA A 1 132 ? -5.626 -10.582 16.279 1.00 80.25 132 ALA A N 1
ATOM 1072 C CA . ALA A 1 132 ? -6.822 -10.610 15.446 1.00 80.25 132 ALA A CA 1
ATOM 1073 C C . ALA A 1 132 ? -6.426 -10.845 13.979 1.00 80.25 132 ALA A C 1
ATOM 1075 O O . ALA A 1 132 ? -5.442 -10.297 13.486 1.00 80.25 132 ALA A O 1
ATOM 1076 N N . SER A 1 133 ? -7.191 -11.669 13.263 1.00 77.88 133 SER A N 1
ATOM 1077 C CA . SER A 1 133 ? -6.922 -11.966 11.857 1.00 77.88 133 SER A CA 1
ATOM 1078 C C . SER A 1 133 ? -8.106 -11.600 10.981 1.00 77.88 133 SER A C 1
ATOM 1080 O O . SER A 1 133 ? -9.226 -12.047 11.220 1.00 77.88 133 SER A O 1
ATOM 1082 N N . PHE A 1 134 ? -7.836 -10.888 9.885 1.00 74.44 134 PHE A N 1
ATOM 1083 C CA . PHE A 1 134 ? -8.838 -10.630 8.851 1.00 74.44 134 PHE A CA 1
ATOM 1084 C C . PHE A 1 134 ? -9.294 -11.894 8.107 1.00 74.44 134 PHE A C 1
ATOM 1086 O O . PHE A 1 134 ? -10.308 -11.867 7.416 1.00 74.44 134 PHE A O 1
ATOM 1093 N N . LYS A 1 135 ? -8.574 -13.017 8.242 1.00 70.56 135 LYS A N 1
ATOM 1094 C CA . LYS A 1 135 ? -8.953 -14.295 7.615 1.00 70.56 135 LYS A CA 1
ATOM 1095 C C . LYS A 1 135 ? -10.283 -14.840 8.137 1.00 70.56 135 LYS A C 1
ATOM 1097 O O . LYS A 1 135 ? -10.936 -15.599 7.432 1.00 70.56 135 LYS A O 1
ATOM 1102 N N . ASN A 1 136 ? -10.679 -14.432 9.342 1.00 69.25 136 ASN A N 1
ATOM 1103 C CA . ASN A 1 136 ? -11.891 -14.906 10.000 1.00 69.25 136 ASN A CA 1
ATOM 1104 C C . ASN A 1 136 ? -13.134 -14.064 9.639 1.00 69.25 136 ASN A C 1
ATOM 1106 O O . ASN A 1 136 ? -14.205 -14.310 10.192 1.00 69.25 136 ASN A O 1
ATOM 1110 N N . LEU A 1 137 ? -13.027 -13.089 8.719 1.00 72.62 137 LEU A N 1
ATOM 1111 C CA . LEU A 1 137 ? -14.183 -12.320 8.247 1.00 72.62 137 LEU A CA 1
ATOM 1112 C C . LEU A 1 137 ? -15.147 -13.201 7.453 1.00 72.62 137 LEU A C 1
ATOM 1114 O O . LEU A 1 137 ? -14.785 -13.785 6.432 1.00 72.62 137 LEU A O 1
ATOM 1118 N N . THR A 1 138 ? -16.398 -13.245 7.908 1.00 73.88 138 THR A N 1
ATOM 1119 C CA . THR A 1 138 ? -17.478 -13.921 7.190 1.00 73.88 138 THR A CA 1
ATOM 1120 C C . THR A 1 138 ? -18.128 -12.990 6.166 1.00 73.88 138 THR A C 1
ATOM 1122 O O . THR A 1 138 ? -18.033 -11.764 6.252 1.00 73.88 138 THR A O 1
ATOM 1125 N N . HIS A 1 139 ? -18.833 -13.572 5.195 1.00 68.81 139 HIS A N 1
ATOM 1126 C CA . HIS A 1 139 ? -19.594 -12.806 4.205 1.00 68.81 139 HIS A CA 1
ATOM 1127 C C . HIS A 1 139 ? -20.663 -11.905 4.857 1.00 68.81 139 HIS A C 1
ATOM 1129 O O . HIS A 1 139 ? -20.872 -10.773 4.421 1.00 68.81 139 HIS A O 1
ATOM 1135 N N . ASP A 1 140 ? -21.302 -12.363 5.938 1.00 69.06 140 ASP A N 1
ATOM 1136 C CA . ASP A 1 140 ? -22.297 -11.570 6.671 1.00 69.06 140 ASP A CA 1
ATOM 1137 C C . ASP A 1 140 ? -21.676 -10.358 7.372 1.00 69.06 140 ASP A C 1
ATOM 1139 O O . ASP A 1 140 ? -22.297 -9.296 7.448 1.00 69.06 140 ASP A O 1
ATOM 1143 N N . ASP A 1 141 ? -20.434 -10.485 7.840 1.00 74.31 141 ASP A N 1
ATOM 1144 C CA . ASP A 1 141 ? -19.697 -9.372 8.432 1.00 74.31 141 ASP A CA 1
ATOM 1145 C C . ASP A 1 141 ? -19.329 -8.322 7.379 1.00 74.31 141 ASP A C 1
ATOM 1147 O O . ASP A 1 141 ? -19.520 -7.128 7.607 1.00 74.31 141 ASP A O 1
ATOM 1151 N N . LEU A 1 142 ? -18.879 -8.755 6.196 1.00 71.69 142 LEU A N 1
ATOM 1152 C CA . LEU A 1 142 ? -18.625 -7.859 5.064 1.00 71.69 142 LEU A CA 1
ATOM 1153 C C . LEU A 1 142 ? -19.902 -7.126 4.646 1.00 71.69 142 LEU A C 1
ATOM 1155 O O . LEU A 1 142 ? -19.883 -5.910 4.471 1.00 71.69 142 LEU A O 1
ATOM 1159 N N . LYS A 1 143 ? -21.032 -7.833 4.559 1.00 70.38 143 LYS A N 1
ATOM 1160 C CA . LYS A 1 143 ? -22.329 -7.220 4.256 1.00 70.38 143 LYS A CA 1
ATOM 1161 C C . LYS A 1 143 ? -22.689 -6.126 5.266 1.00 70.38 143 LYS A C 1
ATOM 1163 O O . LYS A 1 143 ? -23.021 -5.017 4.860 1.00 70.38 143 LYS A O 1
ATOM 1168 N N . ARG A 1 144 ? -22.532 -6.392 6.569 1.00 72.81 144 ARG A N 1
ATOM 1169 C CA . ARG A 1 144 ? -22.760 -5.391 7.629 1.00 72.81 144 ARG A CA 1
ATOM 1170 C C . ARG A 1 144 ? -21.859 -4.166 7.497 1.00 72.81 144 ARG A C 1
ATOM 1172 O O . ARG A 1 144 ? -22.310 -3.066 7.796 1.00 72.81 144 ARG A O 1
ATOM 1179 N N . LEU A 1 145 ? -20.611 -4.346 7.064 1.00 74.50 145 LEU A N 1
ATOM 1180 C CA . LEU A 1 145 ? -19.687 -3.238 6.811 1.00 74.50 145 LEU A CA 1
ATOM 1181 C C . LEU A 1 145 ? -20.142 -2.395 5.609 1.00 74.50 145 LEU A C 1
ATOM 1183 O O . LEU A 1 145 ? -20.155 -1.167 5.694 1.00 74.50 145 LEU A O 1
ATOM 1187 N N . TYR A 1 146 ? -20.564 -3.026 4.510 1.00 69.56 146 TYR A N 1
ATOM 1188 C CA . TYR A 1 146 ? -21.088 -2.328 3.326 1.00 69.56 146 TYR A CA 1
ATOM 1189 C C . TYR A 1 146 ? -22.425 -1.613 3.567 1.00 69.56 146 TYR A C 1
ATOM 1191 O O . TYR A 1 146 ? -22.685 -0.593 2.926 1.00 69.56 146 TYR A O 1
ATOM 1199 N N . ASP A 1 147 ? -23.252 -2.114 4.487 1.00 69.31 147 ASP A N 1
ATOM 1200 C CA . ASP A 1 147 ? -24.546 -1.514 4.831 1.00 69.31 147 ASP A CA 1
ATOM 1201 C C . ASP A 1 147 ? -24.409 -0.170 5.578 1.00 69.31 147 ASP A C 1
ATOM 1203 O O . ASP A 1 147 ? -25.388 0.567 5.721 1.00 69.31 147 ASP A O 1
ATOM 1207 N N . GLN A 1 148 ? -23.207 0.190 6.040 1.00 70.19 148 GLN A N 1
ATOM 1208 C CA . GLN A 1 148 ? -23.002 1.415 6.806 1.00 70.19 148 GLN A CA 1
ATOM 1209 C C . GLN A 1 148 ? -23.107 2.687 5.952 1.00 70.19 148 GLN A C 1
ATOM 1211 O O . GLN A 1 148 ? -22.637 2.725 4.809 1.00 70.19 148 GLN A O 1
ATOM 1216 N N . PRO A 1 149 ? -23.678 3.775 6.504 1.00 58.34 149 PRO A N 1
ATOM 1217 C CA . PRO A 1 149 ? -23.684 5.069 5.841 1.00 58.34 149 PRO A CA 1
ATOM 1218 C C . PRO A 1 149 ? -22.253 5.618 5.783 1.00 58.34 149 PRO A C 1
ATOM 1220 O O . PRO A 1 149 ? -21.703 6.101 6.771 1.00 58.34 149 PRO A O 1
ATOM 1223 N N . SER A 1 150 ? -21.624 5.529 4.614 1.00 60.31 150 SER A N 1
ATOM 1224 C CA . SER A 1 150 ? -20.354 6.202 4.345 1.00 60.31 150 SER A CA 1
ATOM 1225 C C . SER A 1 150 ? -20.591 7.709 4.261 1.00 60.31 150 SER A C 1
ATOM 1227 O O . SER A 1 150 ? -21.487 8.141 3.539 1.00 60.31 150 SER A O 1
ATOM 1229 N N . HIS A 1 151 ? -19.765 8.510 4.936 1.00 51.97 151 HIS A N 1
ATOM 1230 C CA . HIS A 1 151 ? -19.906 9.970 4.953 1.00 51.97 151 HIS A CA 1
ATOM 1231 C C . HIS A 1 151 ? -19.677 10.644 3.587 1.00 51.97 151 HIS A C 1
ATOM 1233 O O . HIS A 1 151 ? -20.109 11.776 3.435 1.00 51.97 151 HIS A O 1
ATOM 1239 N N . ASN A 1 152 ? -19.048 9.959 2.620 1.00 56.50 152 ASN A N 1
ATOM 1240 C CA . ASN A 1 152 ? -18.852 10.393 1.228 1.00 56.50 152 ASN A CA 1
ATOM 1241 C C . ASN A 1 152 ? -18.669 9.156 0.316 1.00 56.50 152 ASN A C 1
ATOM 1243 O O . ASN A 1 152 ? -17.528 8.816 -0.018 1.00 56.50 152 ASN A O 1
ATOM 1247 N N . PRO A 1 153 ? -19.742 8.426 -0.049 1.00 61.00 153 PRO A N 1
ATOM 1248 C CA . PRO A 1 153 ? -19.611 7.315 -0.982 1.00 61.00 153 PRO A CA 1
ATOM 1249 C C . PRO A 1 153 ? -19.132 7.845 -2.329 1.00 61.00 153 PRO A C 1
ATOM 1251 O O . PRO A 1 153 ? -19.554 8.915 -2.772 1.00 61.00 153 PRO A O 1
ATOM 1254 N N . LEU A 1 154 ? -18.280 7.076 -3.005 1.00 61.47 154 LEU A N 1
ATOM 1255 C CA . LEU A 1 154 ? -18.015 7.321 -4.416 1.00 61.47 154 LEU A CA 1
ATOM 1256 C C . LEU A 1 154 ? -19.373 7.400 -5.151 1.00 61.47 154 LEU A C 1
ATOM 1258 O O . LEU A 1 154 ? -20.199 6.501 -4.962 1.00 61.47 154 LEU A O 1
ATOM 1262 N N . PRO A 1 155 ? -19.628 8.437 -5.972 1.00 56.66 155 PRO A N 1
ATOM 1263 C CA . PRO A 1 155 ? -20.921 8.687 -6.618 1.00 56.66 155 PRO A CA 1
ATOM 1264 C C . PRO A 1 155 ? -21.074 7.779 -7.836 1.00 56.66 155 PRO A C 1
ATOM 1266 O O . PRO A 1 155 ? -21.153 8.203 -8.986 1.00 56.66 155 PRO A O 1
ATOM 1269 N N . ILE A 1 156 ? -20.984 6.487 -7.568 1.00 54.91 156 ILE A N 1
ATOM 1270 C CA . ILE A 1 156 ? -21.075 5.438 -8.557 1.00 54.91 156 ILE A CA 1
ATOM 1271 C C . ILE A 1 156 ? -22.473 4.826 -8.412 1.00 54.91 156 ILE A C 1
ATOM 1273 O O . ILE A 1 156 ? -23.057 4.519 -9.436 1.00 54.91 156 ILE A O 1
ATOM 1277 N N . ALA A 1 157 ? -23.068 4.741 -7.216 1.00 49.12 157 ALA A N 1
ATOM 1278 C CA . ALA A 1 157 ? -24.450 4.288 -7.029 1.00 49.12 157 ALA A CA 1
ATOM 1279 C C . ALA A 1 157 ? -25.403 5.468 -6.767 1.00 49.12 157 ALA A C 1
ATOM 1281 O O . ALA A 1 157 ? -25.121 6.291 -5.895 1.00 49.12 157 ALA A O 1
ATOM 1282 N N . ASP A 1 158 ? -26.534 5.512 -7.479 1.00 50.62 158 ASP A N 1
ATOM 1283 C CA . ASP A 1 158 ? -27.714 6.269 -7.042 1.00 50.62 158 ASP A CA 1
ATOM 1284 C C . ASP A 1 158 ? -28.066 5.855 -5.597 1.00 50.62 158 ASP A C 1
ATOM 1286 O O . ASP A 1 158 ? -27.805 4.714 -5.205 1.00 50.62 158 ASP A O 1
ATOM 1290 N N . GLU A 1 159 ? -28.621 6.771 -4.796 1.00 49.97 159 GLU A N 1
ATOM 1291 C CA . GLU A 1 159 ? -28.886 6.630 -3.348 1.00 49.97 159 GLU A CA 1
ATOM 1292 C C . GLU A 1 159 ? -29.947 5.563 -2.967 1.00 49.97 159 GLU A C 1
ATOM 1294 O O . GLU A 1 159 ? -30.743 5.755 -2.050 1.00 49.97 159 GLU A O 1
ATOM 1299 N N . GLU A 1 160 ? -29.980 4.409 -3.629 1.00 52.28 160 GLU A N 1
ATOM 1300 C CA . GLU A 1 160 ? -30.853 3.290 -3.281 1.00 52.28 160 GLU A CA 1
ATOM 1301 C C . GLU A 1 160 ? -30.143 2.186 -2.470 1.00 52.28 160 GLU A C 1
ATOM 1303 O O . GLU A 1 160 ? -28.917 2.079 -2.423 1.00 52.28 160 GLU A O 1
ATOM 1308 N N . GLU A 1 161 ? -30.976 1.380 -1.803 1.00 54.22 161 GLU A N 1
ATOM 1309 C CA . GLU A 1 161 ? -30.719 0.333 -0.801 1.00 54.22 161 GLU A CA 1
ATOM 1310 C C . GLU A 1 161 ? -29.316 -0.324 -0.743 1.00 54.22 161 GLU A C 1
ATOM 1312 O O . GLU A 1 161 ? -28.725 -0.702 -1.758 1.00 54.22 161 GLU A O 1
ATOM 1317 N N . PRO A 1 162 ? -28.812 -0.627 0.468 1.00 50.22 162 PRO A N 1
ATOM 1318 C CA . PRO A 1 162 ? -27.438 -1.087 0.684 1.00 50.22 162 PRO A CA 1
ATOM 1319 C C . PRO A 1 162 ? -27.119 -2.479 0.094 1.00 50.22 162 PRO A C 1
ATOM 1321 O O . PRO A 1 162 ? -26.005 -2.710 -0.374 1.00 50.22 162 PRO A O 1
ATOM 1324 N N . LEU A 1 163 ? -28.115 -3.367 -0.035 1.00 48.75 163 LEU A N 1
ATOM 1325 C CA . LEU A 1 163 ? -27.999 -4.652 -0.749 1.00 48.75 163 LEU A CA 1
ATOM 1326 C C . LEU A 1 163 ? -27.727 -4.495 -2.256 1.00 48.75 163 LEU A C 1
ATOM 132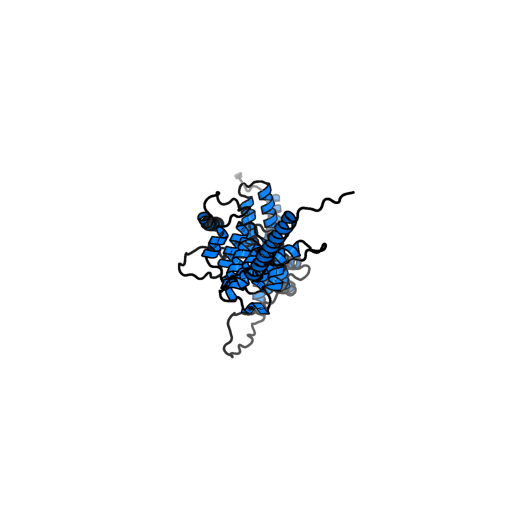8 O O . LEU A 1 163 ? -27.206 -5.416 -2.889 1.00 48.75 163 LEU A O 1
ATOM 1332 N N . LYS A 1 164 ? -28.064 -3.338 -2.839 1.00 57.69 164 LYS A N 1
ATOM 1333 C CA . LYS A 1 164 ? -27.705 -3.002 -4.219 1.00 57.69 164 LYS A CA 1
ATOM 1334 C C . LYS A 1 164 ? -26.267 -2.501 -4.302 1.00 57.69 164 LYS A C 1
ATOM 1336 O O . LYS A 1 164 ? -25.629 -2.785 -5.305 1.00 57.69 164 LYS A O 1
ATOM 1341 N N . LYS A 1 165 ? -25.714 -1.858 -3.261 1.00 60.12 165 LYS A N 1
ATOM 1342 C CA . LYS A 1 165 ? -24.331 -1.338 -3.262 1.00 60.12 165 LYS A CA 1
ATOM 1343 C C . LYS A 1 165 ? -23.287 -2.436 -3.453 1.00 60.12 165 LYS A C 1
ATOM 1345 O O . LYS A 1 165 ? -22.418 -2.278 -4.300 1.00 60.12 165 LYS A O 1
ATOM 1350 N N . SER A 1 166 ? -23.384 -3.564 -2.744 1.00 59.72 166 SER A N 1
ATOM 1351 C CA . SER A 1 166 ? -22.421 -4.671 -2.903 1.00 59.72 166 SER A CA 1
ATOM 1352 C C . SER A 1 166 ? -22.461 -5.275 -4.313 1.00 59.72 166 SER A C 1
ATOM 1354 O O . SER A 1 166 ? -21.425 -5.410 -4.965 1.00 59.72 166 SER A O 1
ATOM 1356 N N . ARG A 1 167 ? -23.665 -5.543 -4.840 1.00 61.22 167 ARG A N 1
ATOM 1357 C CA . ARG A 1 167 ? -23.872 -5.990 -6.230 1.00 61.22 167 ARG A CA 1
ATOM 1358 C C . ARG A 1 167 ? -23.398 -4.958 -7.247 1.00 61.22 167 ARG A C 1
ATOM 1360 O O . ARG A 1 167 ? -22.859 -5.317 -8.288 1.00 61.22 167 ARG A O 1
ATOM 1367 N N . TYR A 1 168 ? -23.592 -3.684 -6.946 1.00 61.66 168 TYR A N 1
ATOM 1368 C CA . TYR A 1 168 ? -23.212 -2.585 -7.808 1.00 61.66 168 TYR A CA 1
ATOM 1369 C C . TYR A 1 168 ? -21.695 -2.396 -7.860 1.00 61.66 168 TYR A C 1
ATOM 1371 O O . TYR A 1 168 ? -21.142 -2.241 -8.943 1.00 61.66 168 TYR A O 1
ATOM 1379 N N . TYR A 1 169 ? -21.000 -2.488 -6.725 1.00 66.25 169 TYR A N 1
ATOM 1380 C CA . TYR A 1 169 ? -19.539 -2.494 -6.689 1.00 66.25 169 TYR A CA 1
ATOM 1381 C C . TYR A 1 169 ? -18.971 -3.705 -7.431 1.00 66.25 169 TYR A C 1
ATOM 1383 O O . TYR A 1 169 ? -18.029 -3.549 -8.205 1.00 66.25 169 TYR A O 1
ATOM 1391 N N . ALA A 1 170 ? -19.595 -4.878 -7.293 1.00 64.69 170 ALA A N 1
ATOM 1392 C CA . ALA A 1 170 ? -19.244 -6.058 -8.078 1.00 64.69 170 ALA A CA 1
ATOM 1393 C C . ALA A 1 170 ? -19.425 -5.830 -9.594 1.00 64.69 170 ALA A C 1
ATOM 1395 O O . ALA A 1 170 ? -18.525 -6.144 -10.376 1.00 64.69 170 ALA A O 1
ATOM 1396 N N . ASP A 1 171 ? -20.549 -5.243 -10.024 1.00 64.88 171 ASP A N 1
ATOM 1397 C CA . ASP A 1 171 ? -20.807 -4.937 -11.439 1.00 64.88 171 ASP A CA 1
ATOM 1398 C C . ASP A 1 171 ? -19.877 -3.834 -11.972 1.00 64.88 171 ASP A C 1
ATOM 1400 O O . ASP A 1 171 ? -19.350 -3.931 -13.078 1.00 64.88 171 ASP A O 1
ATOM 1404 N N . TYR A 1 172 ? -19.595 -2.811 -11.167 1.00 68.50 172 TYR A N 1
ATOM 1405 C CA . TYR A 1 172 ? -18.646 -1.746 -11.486 1.00 68.50 172 TYR A CA 1
ATOM 1406 C C . TYR A 1 172 ? -17.233 -2.296 -11.703 1.00 68.50 172 TYR A C 1
ATOM 1408 O O . TYR A 1 172 ? -16.593 -1.991 -12.711 1.00 68.50 172 TYR A O 1
ATOM 1416 N N . LEU A 1 173 ? -16.767 -3.169 -10.807 1.00 69.38 173 LEU A N 1
ATOM 1417 C CA . LEU A 1 173 ? -15.480 -3.849 -10.943 1.00 69.38 173 LEU A CA 1
ATOM 1418 C C . LEU A 1 173 ? -15.450 -4.730 -12.197 1.00 69.38 173 LEU A C 1
ATOM 1420 O O . LEU A 1 173 ? -14.466 -4.702 -12.937 1.00 69.38 173 LEU A O 1
ATOM 1424 N N . LYS A 1 174 ? -16.555 -5.416 -12.512 1.00 70.56 174 LYS A N 1
ATOM 1425 C CA . LYS A 1 174 ? -16.699 -6.202 -13.743 1.00 70.56 174 LYS A CA 1
ATOM 1426 C C . LYS A 1 174 ? -16.641 -5.337 -15.008 1.00 70.56 174 LYS A C 1
ATOM 1428 O O . LYS A 1 174 ? -15.985 -5.735 -15.968 1.00 70.56 174 LYS A O 1
ATOM 1433 N N . ARG A 1 175 ? -17.264 -4.151 -15.016 1.00 68.50 175 ARG A N 1
ATOM 1434 C CA . ARG A 1 175 ? -17.199 -3.179 -16.132 1.00 68.50 175 ARG A CA 1
ATOM 1435 C C . ARG A 1 175 ? -15.796 -2.628 -16.344 1.00 68.50 175 ARG A C 1
ATOM 1437 O O . ARG A 1 175 ? -15.373 -2.443 -17.479 1.00 68.50 175 ARG A O 1
ATOM 1444 N N . ILE A 1 176 ? -15.072 -2.400 -15.254 1.00 67.12 176 ILE A N 1
ATOM 1445 C CA . ILE A 1 176 ? -13.657 -2.019 -15.280 1.00 67.12 176 ILE A CA 1
ATOM 1446 C C . ILE A 1 176 ? -12.764 -3.173 -15.765 1.00 67.12 176 ILE A C 1
ATOM 1448 O O . ILE A 1 176 ? -11.634 -2.957 -16.198 1.00 67.12 176 ILE A O 1
ATOM 1452 N N . GLY A 1 177 ? -13.289 -4.395 -15.746 1.00 62.19 177 GLY A N 1
ATOM 1453 C CA . GLY A 1 177 ? -12.627 -5.583 -16.245 1.00 62.19 177 GLY A CA 1
ATOM 1454 C C . GLY A 1 177 ? -12.107 -6.494 -15.145 1.00 62.19 177 GLY A C 1
ATOM 1455 O O . GLY A 1 177 ? -11.596 -7.542 -15.484 1.00 62.19 177 GLY A O 1
ATOM 1456 N N . PHE A 1 178 ? -12.249 -6.190 -13.858 1.00 64.44 178 PHE A N 1
ATOM 1457 C CA . PHE A 1 178 ? -11.822 -7.088 -12.784 1.00 64.44 178 PHE A CA 1
ATOM 1458 C C . PHE A 1 178 ? -12.805 -8.263 -12.637 1.00 64.44 178 PHE A C 1
ATOM 1460 O O . PHE A 1 178 ? -13.880 -8.124 -12.058 1.00 64.44 178 PHE A O 1
ATOM 1467 N N . LYS A 1 179 ? -12.467 -9.427 -13.212 1.00 56.00 179 LYS A N 1
ATOM 1468 C CA . LYS A 1 179 ? -13.362 -10.600 -13.297 1.00 56.00 179 LYS A CA 1
ATOM 1469 C C . LYS A 1 179 ? -13.563 -11.382 -11.988 1.00 56.00 179 LYS A C 1
ATOM 1471 O O . LYS A 1 179 ? -14.507 -12.161 -11.904 1.00 56.00 179 LYS A O 1
ATOM 1476 N N . THR A 1 180 ? -12.707 -11.212 -10.987 1.00 52.00 180 THR A N 1
ATOM 1477 C CA . THR A 1 180 ? -12.422 -12.275 -9.999 1.00 52.00 180 THR A CA 1
ATOM 1478 C C . THR A 1 180 ? -12.579 -11.841 -8.549 1.00 52.00 180 THR A C 1
ATOM 1480 O O . THR A 1 180 ? -11.699 -12.076 -7.732 1.00 52.00 180 THR A O 1
ATOM 1483 N N . ILE A 1 181 ? -13.701 -11.210 -8.209 1.00 50.66 181 ILE A N 1
ATOM 1484 C CA . ILE A 1 181 ? -14.006 -10.936 -6.793 1.00 50.66 181 ILE A CA 1
ATOM 1485 C C . ILE A 1 181 ? -15.284 -11.657 -6.342 1.00 50.66 181 ILE A C 1
ATOM 1487 O O . ILE A 1 181 ? -15.334 -12.177 -5.234 1.00 50.66 181 ILE A O 1
ATOM 1491 N N . HIS A 1 182 ? -16.252 -11.870 -7.243 1.00 49.03 182 HIS A N 1
ATOM 1492 C CA . HIS A 1 182 ? -17.492 -12.603 -6.929 1.00 49.03 182 HIS A CA 1
ATOM 1493 C C . HIS A 1 182 ? -17.909 -13.618 -8.004 1.00 49.03 182 HIS A C 1
ATOM 1495 O O . HIS A 1 182 ? -19.092 -13.897 -8.194 1.00 49.03 182 HIS A O 1
ATOM 1501 N N . SER A 1 183 ? -16.946 -14.166 -8.748 1.00 38.81 183 SER A N 1
ATOM 1502 C CA . SER A 1 183 ? -17.236 -15.271 -9.659 1.00 38.81 183 SER A CA 1
ATOM 1503 C C . SER A 1 183 ? -17.429 -16.549 -8.845 1.00 38.81 183 SER A C 1
ATOM 1505 O O . SER A 1 183 ? -16.449 -17.138 -8.402 1.00 38.81 183 SER A O 1
ATOM 1507 N N . GLU A 1 184 ? -18.692 -16.960 -8.735 1.00 38.47 184 GLU A N 1
ATOM 1508 C CA . GLU A 1 184 ? -19.228 -18.163 -8.084 1.00 38.47 184 GLU A CA 1
ATOM 1509 C C . GLU A 1 184 ? -19.597 -17.970 -6.607 1.00 38.47 184 GLU A C 1
ATOM 1511 O O . GLU A 1 184 ? -18.773 -18.074 -5.701 1.00 38.47 184 GLU A O 1
ATOM 1516 N N . GLU A 1 185 ? -20.897 -17.770 -6.369 1.00 42.53 185 GLU A N 1
ATOM 1517 C CA . GLU A 1 185 ? -21.562 -18.225 -5.148 1.00 42.53 185 GLU A CA 1
ATOM 1518 C C . GLU A 1 185 ? -21.261 -19.723 -4.971 1.00 42.53 185 GLU A C 1
ATOM 1520 O O . GLU A 1 185 ? -21.987 -20.590 -5.450 1.00 42.53 185 GLU A O 1
ATOM 1525 N N . LYS A 1 186 ? -20.158 -20.063 -4.302 1.00 39.59 186 LYS A N 1
ATOM 1526 C CA . LYS A 1 186 ? -20.059 -21.366 -3.653 1.00 39.59 186 LYS A CA 1
ATOM 1527 C C . LYS A 1 186 ? -20.798 -21.234 -2.334 1.00 39.59 186 LYS A C 1
ATOM 1529 O O . LYS A 1 186 ? -20.269 -20.673 -1.381 1.00 39.59 186 LYS A O 1
ATOM 1534 N N . GLU A 1 187 ? -22.009 -21.788 -2.296 1.00 40.41 187 GLU A N 1
ATOM 1535 C CA . GLU A 1 187 ? -22.879 -21.935 -1.115 1.00 40.41 187 GLU A CA 1
ATOM 1536 C C . GLU A 1 187 ? -22.193 -22.588 0.106 1.00 40.41 187 GLU A C 1
ATOM 1538 O O . GLU A 1 187 ? -22.761 -22.611 1.193 1.00 40.41 187 GLU A O 1
ATOM 1543 N N . ASN A 1 188 ? -20.956 -23.075 -0.021 1.00 33.12 188 ASN A N 1
ATOM 1544 C CA . ASN A 1 188 ? -20.221 -23.732 1.050 1.00 33.12 188 ASN A CA 1
ATOM 1545 C C . ASN A 1 188 ? -19.012 -22.888 1.458 1.00 33.12 188 ASN A C 1
ATOM 1547 O O . ASN A 1 188 ? -17.988 -22.849 0.774 1.00 33.12 188 ASN A O 1
ATOM 1551 N N . GLY A 1 189 ? -19.182 -22.199 2.587 1.00 42.09 189 GLY A N 1
ATOM 1552 C CA . GLY A 1 189 ? -18.269 -21.208 3.131 1.00 42.09 189 GLY A CA 1
ATOM 1553 C C . GLY A 1 189 ? -16.825 -21.677 3.286 1.00 42.09 189 GLY A C 1
ATOM 1554 O O . GLY A 1 189 ? -16.519 -22.581 4.057 1.00 42.09 189 GLY A O 1
ATOM 1555 N N . LEU A 1 190 ? -15.931 -20.959 2.613 1.00 30.59 190 LEU A N 1
ATOM 1556 C CA . LEU A 1 190 ? -14.607 -20.619 3.121 1.00 30.59 190 LEU A CA 1
ATOM 1557 C C . LEU A 1 190 ? -14.138 -19.350 2.384 1.00 30.59 190 LEU A C 1
ATOM 1559 O O . LEU A 1 190 ? -14.032 -19.383 1.156 1.00 30.59 190 LEU A O 1
ATOM 1563 N N . PRO A 1 191 ? -13.849 -18.231 3.072 1.00 39.59 191 PRO A N 1
ATOM 1564 C CA . PRO A 1 191 ? -13.285 -17.051 2.428 1.00 39.59 191 PRO A CA 1
ATOM 1565 C C . PRO A 1 191 ? -11.798 -17.308 2.149 1.00 39.59 191 PRO A C 1
ATOM 1567 O O . PRO A 1 191 ? -10.922 -17.034 2.967 1.00 39.59 191 PRO A O 1
ATOM 1570 N N . SER A 1 192 ? -11.490 -17.902 1.000 1.00 44.28 192 SER A N 1
ATOM 1571 C CA . SER A 1 192 ? -10.107 -18.168 0.603 1.00 44.28 192 SER A CA 1
ATOM 1572 C C . SER A 1 192 ? -9.542 -16.940 -0.113 1.00 44.28 192 SER A C 1
ATOM 1574 O O . SER A 1 192 ? -9.915 -16.652 -1.242 1.00 44.28 192 SER A O 1
ATOM 1576 N N . GLN A 1 193 ? -8.652 -16.201 0.557 1.00 50.03 193 GLN A N 1
ATOM 1577 C CA . GLN A 1 193 ? -7.900 -15.031 0.056 1.00 50.03 193 GLN A CA 1
ATOM 1578 C C . GLN A 1 193 ? -8.694 -13.766 -0.342 1.00 50.03 193 GLN A C 1
ATOM 1580 O O . GLN A 1 193 ? -8.119 -12.680 -0.261 1.00 50.03 193 GLN A O 1
ATOM 1585 N N . SER A 1 194 ? -9.986 -13.846 -0.676 1.00 58.78 194 SER A N 1
ATOM 1586 C CA . SER A 1 194 ? -10.783 -12.695 -1.138 1.00 58.78 194 SER A CA 1
ATOM 1587 C C . SER A 1 194 ? -11.267 -11.757 -0.026 1.00 58.78 194 SER A C 1
ATOM 1589 O O . SER A 1 194 ? -11.344 -10.561 -0.263 1.00 58.78 194 SER A O 1
ATOM 1591 N N . ALA A 1 195 ? -11.502 -12.225 1.209 1.00 64.75 195 ALA A N 1
ATOM 1592 C CA . ALA A 1 195 ? -12.096 -11.377 2.261 1.00 64.75 195 ALA A CA 1
ATOM 1593 C C . ALA A 1 195 ? -11.252 -10.141 2.625 1.00 64.75 195 ALA A C 1
ATOM 1595 O O . ALA A 1 195 ? -11.792 -9.083 2.934 1.00 64.75 195 ALA A O 1
ATOM 1596 N N . VAL A 1 196 ? -9.921 -10.251 2.557 1.00 68.12 196 VAL A N 1
ATOM 1597 C CA . VAL A 1 196 ? -9.014 -9.109 2.778 1.00 68.12 196 VAL A CA 1
ATOM 1598 C C . VAL A 1 196 ? -9.088 -8.120 1.613 1.00 68.12 196 VAL A C 1
ATOM 1600 O O . VAL A 1 196 ? -8.998 -6.913 1.821 1.00 68.12 196 VAL A O 1
ATOM 1603 N N . GLN A 1 197 ? -9.265 -8.617 0.388 1.00 70.69 197 GLN A N 1
ATOM 1604 C CA . GLN A 1 197 ? -9.448 -7.780 -0.798 1.00 70.69 197 GLN A CA 1
ATOM 1605 C C . GLN A 1 197 ? -10.832 -7.120 -0.807 1.00 70.69 197 GLN A C 1
ATOM 1607 O O . GLN A 1 197 ? -10.929 -5.948 -1.148 1.00 70.69 197 GLN A O 1
ATOM 1612 N N . ASP A 1 198 ? -11.872 -7.822 -0.360 1.00 71.38 198 ASP A N 1
ATOM 1613 C CA . ASP A 1 198 ? -13.232 -7.297 -0.205 1.00 71.38 198 ASP A CA 1
ATOM 1614 C C . ASP A 1 198 ? -13.283 -6.211 0.869 1.00 71.38 198 ASP A C 1
ATOM 1616 O O . ASP A 1 198 ? -13.823 -5.129 0.645 1.00 71.38 198 ASP A O 1
ATOM 1620 N N . LEU A 1 199 ? -12.640 -6.448 2.017 1.00 73.75 199 LEU A N 1
ATOM 1621 C CA . LEU A 1 199 ? -12.475 -5.435 3.057 1.00 73.75 199 LEU A CA 1
ATOM 1622 C C . LEU A 1 199 ? -11.710 -4.217 2.528 1.00 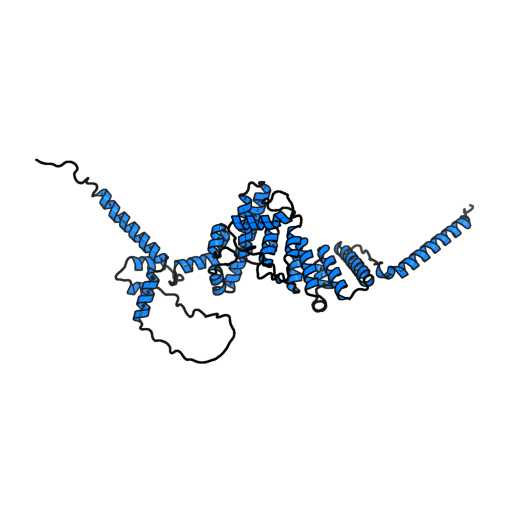73.75 199 LEU A C 1
ATOM 1624 O O . LEU A 1 199 ? -12.048 -3.075 2.833 1.00 73.75 199 LEU A O 1
ATOM 1628 N N . PHE A 1 200 ? -10.687 -4.452 1.712 1.00 74.06 200 PHE A N 1
ATOM 1629 C CA . PHE A 1 200 ? -9.916 -3.386 1.097 1.00 74.06 200 PHE A CA 1
ATOM 1630 C C . PHE A 1 200 ? -10.742 -2.575 0.086 1.00 74.06 200 PHE A C 1
ATOM 1632 O O . PHE A 1 200 ? -10.710 -1.344 0.100 1.00 74.06 200 PHE A O 1
ATOM 1639 N N . LEU A 1 201 ? -11.528 -3.240 -0.759 1.00 72.88 201 LEU A N 1
ATOM 1640 C CA . LEU A 1 201 ? -12.465 -2.582 -1.661 1.00 72.88 201 LEU A CA 1
ATOM 1641 C C . LEU A 1 201 ? -13.477 -1.749 -0.886 1.00 72.88 201 LEU A C 1
ATOM 1643 O O . LEU A 1 201 ? -13.691 -0.589 -1.226 1.00 72.88 201 LEU A O 1
ATOM 1647 N N . TRP A 1 202 ? -14.068 -2.311 0.169 1.00 76.56 202 TRP A N 1
ATOM 1648 C CA . TRP A 1 202 ? -14.949 -1.575 1.069 1.00 76.56 202 TRP A CA 1
ATOM 1649 C C . TRP A 1 202 ? -14.266 -0.325 1.636 1.00 76.56 202 TRP A C 1
ATOM 1651 O O . TRP A 1 202 ? -14.871 0.749 1.643 1.00 76.56 202 TRP A O 1
ATOM 1661 N N . ALA A 1 203 ? -13.002 -0.438 2.051 1.00 76.19 203 ALA A N 1
ATOM 1662 C CA . ALA A 1 203 ? -12.234 0.681 2.576 1.00 76.19 203 ALA A CA 1
ATOM 1663 C C . ALA A 1 203 ? -12.056 1.785 1.517 1.00 76.19 203 ALA A C 1
ATOM 1665 O O . ALA A 1 203 ? -12.331 2.949 1.804 1.00 76.19 203 ALA A O 1
ATOM 1666 N N . ILE A 1 204 ? -11.716 1.437 0.268 1.00 74.69 204 ILE A N 1
ATOM 1667 C CA . ILE A 1 204 ? -11.644 2.404 -0.844 1.00 74.69 204 ILE A CA 1
ATOM 1668 C C . ILE A 1 204 ? -13.007 3.046 -1.113 1.00 74.69 204 ILE A C 1
ATOM 1670 O O . ILE A 1 204 ? -13.103 4.267 -1.209 1.00 74.69 204 ILE A O 1
ATOM 1674 N N . PHE A 1 205 ? -14.072 2.244 -1.227 1.00 70.44 205 PHE A N 1
ATOM 1675 C CA . PHE A 1 205 ? -15.416 2.759 -1.502 1.00 70.44 205 PHE A CA 1
ATOM 1676 C C . PHE A 1 205 ? -15.941 3.669 -0.388 1.00 70.44 205 PHE A C 1
ATOM 1678 O O . PHE A 1 205 ? -16.734 4.570 -0.656 1.00 70.44 205 PHE A O 1
ATOM 1685 N N . SER A 1 206 ? -15.451 3.475 0.836 1.00 68.56 206 SER A N 1
ATOM 1686 C CA . SER A 1 206 ? -15.776 4.288 2.009 1.00 68.56 206 SER A CA 1
ATOM 1687 C C . SER A 1 206 ? -14.842 5.492 2.212 1.00 68.56 206 SER A C 1
ATOM 1689 O O . SER A 1 206 ? -14.965 6.174 3.228 1.00 68.56 206 SER A O 1
ATOM 1691 N N . ASN A 1 207 ? -13.919 5.762 1.279 1.00 69.25 207 ASN A N 1
ATOM 1692 C CA . ASN A 1 207 ? -12.872 6.791 1.371 1.00 69.25 207 ASN A CA 1
ATOM 1693 C C . ASN A 1 207 ? -11.898 6.623 2.561 1.00 69.25 207 ASN A C 1
ATOM 1695 O O . ASN A 1 207 ? -11.401 7.596 3.122 1.00 69.25 207 ASN A O 1
ATOM 1699 N N . ARG A 1 208 ? -11.624 5.376 2.963 1.00 71.94 208 ARG A N 1
ATOM 1700 C CA . ARG A 1 208 ? -10.751 4.989 4.086 1.00 71.94 208 ARG A CA 1
ATOM 1701 C C . ARG A 1 208 ? -9.466 4.352 3.549 1.00 71.94 208 ARG A C 1
ATOM 1703 O O . ARG A 1 208 ? -9.286 3.139 3.597 1.00 71.94 208 ARG A O 1
ATOM 1710 N N . PHE A 1 209 ? -8.583 5.161 2.967 1.00 67.38 209 PHE A N 1
ATOM 1711 C CA . PHE A 1 209 ? -7.396 4.669 2.250 1.00 67.38 209 PHE A CA 1
ATOM 1712 C C . PHE A 1 209 ? -6.259 4.173 3.166 1.00 67.38 209 PHE A C 1
ATOM 1714 O O . PHE A 1 209 ? -5.375 3.460 2.699 1.00 67.38 209 PHE A O 1
ATOM 1721 N N . GLU A 1 210 ? -6.298 4.492 4.460 1.00 65.94 210 GLU A N 1
ATOM 1722 C CA . GLU A 1 210 ? -5.261 4.137 5.444 1.00 65.94 210 GLU A CA 1
ATOM 1723 C C . GLU A 1 210 ? -5.227 2.633 5.789 1.00 65.94 210 GLU A C 1
ATOM 1725 O O . GLU A 1 210 ? -4.207 2.125 6.236 1.00 65.94 210 GLU A O 1
ATOM 1730 N N . LEU A 1 211 ? -6.291 1.875 5.488 1.00 66.81 211 LEU A N 1
ATOM 1731 C CA . LEU A 1 211 ? -6.322 0.412 5.664 1.00 66.81 211 LEU A CA 1
ATOM 1732 C C . LEU A 1 211 ? -5.612 -0.373 4.539 1.00 66.81 211 LEU A C 1
ATOM 1734 O O . LEU A 1 211 ? -5.634 -1.607 4.518 1.00 66.81 211 LEU A O 1
ATOM 1738 N N . ALA A 1 212 ? -5.021 0.310 3.559 1.00 60.56 212 ALA A N 1
ATOM 1739 C CA . ALA A 1 212 ? -4.394 -0.325 2.408 1.00 60.56 212 ALA A CA 1
ATOM 1740 C C . ALA A 1 212 ? -3.035 -0.950 2.778 1.00 60.56 212 ALA A C 1
ATOM 1742 O O . ALA A 1 212 ? -2.064 -0.243 3.018 1.00 60.56 212 ALA A O 1
ATOM 1743 N N . THR A 1 213 ? -2.939 -2.283 2.782 1.00 63.66 213 THR A N 1
ATOM 1744 C CA . THR A 1 213 ? -1.734 -2.990 3.263 1.00 63.66 213 THR A CA 1
ATOM 1745 C C . THR A 1 213 ? -0.770 -3.452 2.170 1.00 63.66 213 THR A C 1
ATOM 1747 O O . THR A 1 213 ? 0.396 -3.712 2.458 1.00 63.66 213 THR A O 1
ATOM 1750 N N . THR A 1 214 ? -1.217 -3.591 0.916 1.00 69.38 214 THR A N 1
ATOM 1751 C CA . THR A 1 214 ? -0.381 -4.147 -0.165 1.00 69.38 214 THR A CA 1
ATOM 1752 C C . THR A 1 214 ? -0.274 -3.187 -1.347 1.00 69.38 214 THR A C 1
ATOM 1754 O O . THR A 1 214 ? -1.275 -2.592 -1.737 1.00 69.38 214 THR A O 1
ATOM 1757 N N . PRO A 1 215 ? 0.902 -3.049 -1.985 1.00 67.31 215 PRO A N 1
ATOM 1758 C CA . PRO A 1 215 ? 1.113 -2.051 -3.038 1.00 67.31 215 PRO A CA 1
ATOM 1759 C C . PRO A 1 215 ? 0.149 -2.234 -4.219 1.00 67.31 215 PRO A C 1
ATOM 1761 O O . PRO A 1 215 ? -0.312 -1.260 -4.802 1.00 67.31 215 PRO A O 1
ATOM 1764 N N . LEU A 1 216 ? -0.225 -3.477 -4.530 1.00 73.19 216 LEU A N 1
ATOM 1765 C CA . LEU A 1 216 ? -1.233 -3.790 -5.541 1.00 73.19 216 LEU A CA 1
ATOM 1766 C C . LEU A 1 216 ? -2.620 -3.245 -5.173 1.00 73.19 216 LEU A C 1
ATOM 1768 O O . LEU A 1 216 ? -3.282 -2.630 -6.008 1.00 73.19 216 LEU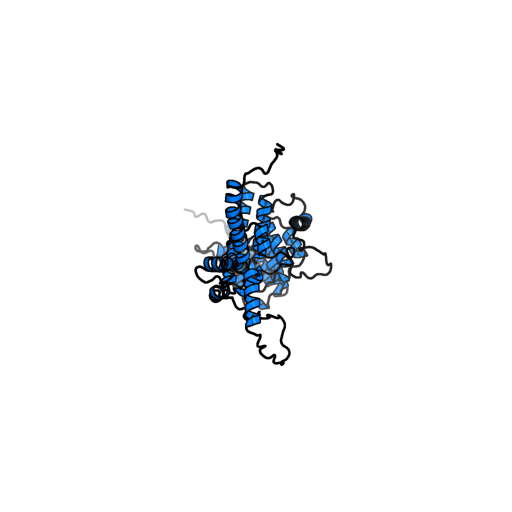 A O 1
ATOM 1772 N N . ASN A 1 217 ? -3.034 -3.435 -3.920 1.00 75.75 217 ASN A N 1
ATOM 1773 C CA . ASN A 1 217 ? -4.269 -2.872 -3.393 1.00 75.75 217 ASN A CA 1
ATOM 1774 C C . ASN A 1 217 ? -4.217 -1.336 -3.466 1.00 75.75 217 ASN A C 1
ATOM 1776 O O . ASN A 1 217 ? -5.124 -0.720 -4.018 1.00 75.75 217 ASN A O 1
ATOM 1780 N N . LEU A 1 218 ? -3.123 -0.701 -3.037 1.00 80.88 218 LEU A N 1
ATOM 1781 C CA . LEU A 1 218 ? -2.970 0.757 -3.144 1.00 80.88 218 LEU A CA 1
ATOM 1782 C C . LEU A 1 218 ? -3.118 1.267 -4.590 1.00 80.88 218 LEU A C 1
ATOM 1784 O O . LEU A 1 218 ? -3.832 2.244 -4.828 1.00 80.88 218 LEU A O 1
ATOM 1788 N N . LEU A 1 219 ? -2.513 0.581 -5.566 1.00 78.75 219 LEU A N 1
ATOM 1789 C CA . LEU A 1 219 ? -2.659 0.918 -6.987 1.00 78.75 219 LEU A CA 1
ATOM 1790 C C . LEU A 1 219 ? -4.101 0.735 -7.488 1.00 78.75 219 LEU A C 1
ATOM 1792 O O . LEU A 1 219 ? -4.572 1.536 -8.296 1.00 78.75 219 LEU A O 1
ATOM 1796 N N . LEU A 1 220 ? -4.824 -0.272 -6.992 1.00 76.56 220 LEU A N 1
ATOM 1797 C CA . LEU A 1 220 ? -6.248 -0.455 -7.283 1.00 76.56 220 LEU A CA 1
ATOM 1798 C C . LEU A 1 220 ? -7.092 0.692 -6.720 1.00 76.56 220 LEU A C 1
ATOM 1800 O O . LEU A 1 220 ? -7.975 1.200 -7.410 1.00 76.56 220 LEU A O 1
ATOM 1804 N N . GLY A 1 221 ? -6.793 1.142 -5.502 1.00 77.31 221 GLY A N 1
ATOM 1805 C CA . GLY A 1 221 ? -7.434 2.318 -4.916 1.00 77.31 221 GLY A CA 1
ATOM 1806 C C . GLY A 1 221 ? -7.207 3.564 -5.768 1.00 77.31 221 GLY A C 1
ATOM 1807 O O . GLY A 1 221 ? -8.162 4.254 -6.124 1.00 77.31 221 GLY A O 1
ATOM 1808 N N . ALA A 1 222 ? -5.962 3.799 -6.197 1.00 81.31 222 ALA A N 1
ATOM 1809 C CA . ALA A 1 222 ? -5.627 4.900 -7.097 1.00 81.31 222 ALA A CA 1
ATOM 1810 C C . ALA A 1 222 ? -6.382 4.814 -8.438 1.00 81.31 222 ALA A C 1
ATOM 1812 O O . ALA A 1 222 ? -6.846 5.837 -8.949 1.00 81.31 222 ALA A O 1
ATOM 1813 N N . TYR A 1 223 ? -6.570 3.606 -8.983 1.00 79.88 223 TYR A N 1
ATOM 1814 C CA . TYR A 1 223 ? -7.392 3.386 -10.176 1.00 79.88 223 TYR A CA 1
ATOM 1815 C C . TYR A 1 223 ? -8.841 3.777 -9.963 1.00 79.88 223 TYR A C 1
ATOM 1817 O O . TYR A 1 223 ? -9.392 4.530 -10.765 1.00 79.88 223 TYR A O 1
ATOM 1825 N N . ILE A 1 224 ? -9.452 3.289 -8.887 1.00 78.38 224 ILE A N 1
ATOM 1826 C CA . ILE A 1 224 ? -10.864 3.534 -8.609 1.00 78.38 224 ILE A CA 1
ATOM 1827 C C . ILE A 1 224 ? -11.112 5.031 -8.421 1.00 78.38 224 ILE A C 1
ATOM 1829 O O . ILE A 1 224 ? -12.033 5.557 -9.044 1.00 78.38 224 ILE A O 1
ATOM 1833 N N . TYR A 1 225 ? -10.262 5.738 -7.670 1.00 80.75 225 TYR A N 1
ATOM 1834 C CA . TYR A 1 225 ? -10.387 7.188 -7.501 1.00 80.75 225 TYR A CA 1
ATOM 1835 C C . TYR A 1 225 ? -10.200 7.951 -8.814 1.00 80.75 225 TYR A C 1
ATOM 1837 O O . TYR A 1 225 ? -11.004 8.820 -9.131 1.00 80.75 225 TYR A O 1
ATOM 1845 N N . ARG A 1 226 ? -9.195 7.611 -9.630 1.00 81.12 226 ARG A N 1
ATOM 1846 C CA . ARG A 1 226 ? -8.975 8.272 -10.933 1.00 81.12 226 ARG A CA 1
ATOM 1847 C C . ARG A 1 226 ? -10.056 7.964 -11.957 1.00 81.12 226 ARG A C 1
ATOM 1849 O O . ARG A 1 226 ? -10.329 8.781 -12.831 1.00 81.12 226 ARG A O 1
ATOM 1856 N N . HIS A 1 227 ? -10.646 6.779 -11.891 1.00 76.19 227 HIS A N 1
ATOM 1857 C CA . HIS A 1 227 ? -11.798 6.444 -12.711 1.00 76.19 227 HIS A CA 1
ATOM 1858 C C . HIS A 1 227 ? -13.032 7.217 -12.230 1.00 76.19 227 HIS A C 1
ATOM 1860 O O . HIS A 1 227 ? -13.768 7.766 -13.047 1.00 76.19 227 HIS A O 1
ATOM 1866 N N . ALA A 1 228 ? -13.210 7.350 -10.915 1.00 74.19 228 ALA A N 1
ATOM 1867 C CA . ALA A 1 228 ? -14.290 8.130 -10.333 1.00 74.19 228 ALA A CA 1
ATOM 1868 C C . ALA A 1 228 ? -14.192 9.621 -10.668 1.00 74.19 228 ALA A C 1
ATOM 1870 O O . ALA A 1 228 ? -15.210 10.217 -10.990 1.00 74.19 228 ALA A O 1
ATOM 1871 N N . THR A 1 229 ? -12.996 10.220 -10.713 1.00 73.88 229 THR A N 1
ATOM 1872 C CA . THR A 1 229 ? -12.841 11.631 -11.122 1.00 73.88 229 THR A CA 1
ATOM 1873 C C . THR A 1 229 ? -13.192 11.899 -12.587 1.00 73.88 229 THR A C 1
ATOM 1875 O O . THR A 1 229 ? -13.345 13.058 -12.968 1.00 73.88 229 THR A O 1
ATOM 1878 N N . ARG A 1 230 ? -13.321 10.858 -13.422 1.00 74.44 230 ARG A N 1
ATOM 1879 C CA . ARG A 1 230 ? -13.801 10.973 -14.811 1.00 74.44 230 ARG A CA 1
ATOM 1880 C C . ARG A 1 230 ? -15.326 10.930 -14.916 1.00 74.44 230 ARG A C 1
ATOM 1882 O O . ARG A 1 230 ? -15.869 11.327 -15.946 1.00 74.44 230 ARG A O 1
ATOM 1889 N N . LEU A 1 231 ? -16.014 10.453 -13.879 1.00 69.88 231 LEU A N 1
ATOM 1890 C CA . LEU A 1 231 ? -17.463 10.584 -13.752 1.00 69.88 231 LEU A CA 1
ATOM 1891 C C . LEU A 1 231 ? -17.759 12.047 -13.378 1.00 69.88 231 LEU A C 1
ATOM 1893 O O . LEU A 1 231 ? -16.940 12.692 -12.732 1.00 69.88 231 LEU A O 1
ATOM 1897 N N . LYS A 1 232 ? -18.875 12.619 -13.844 1.00 58.16 232 LYS A N 1
ATOM 1898 C CA . LYS A 1 232 ? -19.203 14.050 -13.672 1.00 58.16 232 LYS A CA 1
ATOM 1899 C C . LYS A 1 232 ? -19.445 14.405 -12.193 1.00 58.16 232 LYS A C 1
ATOM 1901 O O . LYS A 1 232 ? -20.590 14.478 -11.761 1.00 58.16 232 LYS A O 1
ATOM 1906 N N . LEU A 1 233 ? -18.375 14.606 -11.430 1.00 66.25 233 LEU A N 1
ATOM 1907 C CA . LEU A 1 233 ? -18.402 15.009 -10.025 1.00 66.25 233 LEU A CA 1
ATOM 1908 C C . LEU A 1 233 ? -18.359 16.527 -9.857 1.00 66.25 233 LEU A C 1
ATOM 1910 O O . LEU A 1 233 ? -17.899 17.256 -10.735 1.00 66.25 233 LEU A O 1
ATOM 1914 N N . ASN A 1 234 ? -18.767 16.980 -8.670 1.00 73.19 234 ASN A N 1
ATOM 1915 C CA . ASN A 1 234 ? -18.457 18.319 -8.180 1.00 73.19 234 ASN A CA 1
ATOM 1916 C C . ASN A 1 234 ? -16.935 18.532 -8.159 1.00 73.19 234 ASN A C 1
ATOM 1918 O O . ASN A 1 234 ? -16.184 17.621 -7.796 1.00 73.19 234 ASN A O 1
ATOM 1922 N N . THR A 1 235 ? -16.492 19.746 -8.491 1.00 76.31 235 THR A N 1
ATOM 1923 C CA . THR A 1 235 ? -15.069 20.122 -8.570 1.00 76.31 235 THR A CA 1
ATOM 1924 C C . THR A 1 235 ? -14.306 19.812 -7.282 1.00 76.31 235 THR A C 1
ATOM 1926 O O . THR A 1 235 ? -13.196 19.288 -7.337 1.00 76.31 235 THR A O 1
ATOM 1929 N N . ASP A 1 236 ? -14.931 20.040 -6.126 1.00 80.31 236 ASP A N 1
ATOM 1930 C CA . ASP A 1 236 ? -14.297 19.863 -4.815 1.00 80.31 236 ASP A CA 1
ATOM 1931 C C . ASP A 1 236 ? -14.051 18.380 -4.495 1.00 80.31 236 ASP A C 1
ATOM 1933 O O . ASP A 1 236 ? -12.972 17.997 -4.041 1.00 80.31 236 ASP A O 1
ATOM 1937 N N . MET A 1 237 ? -15.027 17.518 -4.798 1.00 74.12 237 MET A N 1
ATOM 1938 C CA . MET A 1 237 ? -14.900 16.065 -4.620 1.00 74.12 237 MET A CA 1
ATOM 1939 C C . MET A 1 237 ? -13.896 15.475 -5.611 1.00 74.12 237 MET A C 1
ATOM 1941 O O . MET A 1 237 ? -13.126 14.576 -5.273 1.00 74.12 237 MET A O 1
ATOM 1945 N N . GLN A 1 238 ? -13.865 16.011 -6.832 1.00 79.38 238 GLN A N 1
ATOM 1946 C CA . GLN A 1 238 ? -12.891 15.622 -7.841 1.00 79.38 238 GLN A CA 1
ATOM 1947 C C . GLN A 1 238 ? -11.458 15.925 -7.377 1.00 79.38 238 GLN A C 1
ATOM 1949 O O . GLN A 1 238 ? -10.573 15.078 -7.517 1.00 79.38 238 GLN A O 1
ATOM 1954 N N . GLU A 1 239 ? -11.226 17.100 -6.785 1.00 83.25 239 GLU A N 1
ATOM 1955 C CA . GLU A 1 239 ? -9.919 17.472 -6.243 1.00 83.25 239 GLU A CA 1
ATOM 1956 C C . GLU A 1 239 ? -9.514 16.579 -5.059 1.00 83.25 239 GLU A C 1
ATOM 1958 O O . GLU A 1 239 ? -8.370 16.121 -4.997 1.00 83.25 239 GLU A O 1
ATOM 1963 N N . GLN A 1 240 ? -10.447 16.269 -4.151 1.00 83.12 240 GLN A N 1
ATOM 1964 C CA . GLN A 1 240 ? -10.200 15.358 -3.026 1.00 83.12 240 GLN A CA 1
ATOM 1965 C C . GLN A 1 240 ? -9.802 13.954 -3.497 1.00 83.12 240 GLN A C 1
ATOM 1967 O O . GLN A 1 240 ? -8.780 13.424 -3.059 1.00 83.12 240 GLN A O 1
ATOM 1972 N N . TYR A 1 241 ? -10.533 13.368 -4.448 1.00 81.50 241 TYR A N 1
ATOM 1973 C CA . TYR A 1 241 ? -10.191 12.045 -4.979 1.00 81.50 241 TYR A CA 1
ATOM 1974 C C . TYR A 1 241 ? -8.877 12.041 -5.761 1.00 81.50 241 TYR A C 1
ATOM 1976 O O . TYR A 1 241 ? -8.120 11.073 -5.679 1.00 81.50 241 TYR A O 1
ATOM 1984 N N . HIS A 1 242 ? -8.546 13.127 -6.466 1.00 84.88 242 HIS A N 1
ATOM 1985 C CA . HIS A 1 242 ? -7.225 13.269 -7.075 1.00 84.88 242 HIS A CA 1
ATOM 1986 C C . HIS A 1 242 ? -6.105 13.305 -6.029 1.00 84.88 242 HIS A C 1
ATOM 1988 O O . HIS A 1 242 ? -5.080 12.647 -6.225 1.00 84.88 242 HIS A O 1
ATOM 1994 N N . LYS A 1 243 ? -6.299 14.018 -4.912 1.00 86.62 243 LYS A N 1
ATOM 1995 C CA . LYS A 1 243 ? -5.342 14.039 -3.794 1.00 86.62 243 LYS A CA 1
ATOM 1996 C C . LYS A 1 243 ? -5.171 12.645 -3.185 1.00 86.62 243 LYS A C 1
ATOM 1998 O O . LYS A 1 243 ? -4.037 12.182 -3.087 1.00 86.62 243 LYS A O 1
ATOM 2003 N N . HIS A 1 244 ? -6.264 11.946 -2.882 1.00 84.75 244 HIS A N 1
ATOM 2004 C CA . HIS A 1 244 ? -6.214 10.589 -2.324 1.00 84.75 244 HIS A CA 1
ATOM 2005 C C . HIS A 1 244 ? -5.553 9.579 -3.270 1.00 84.75 244 HIS A C 1
ATOM 2007 O O . HIS A 1 244 ? -4.726 8.779 -2.839 1.00 84.75 244 HIS A O 1
ATOM 2013 N N . ALA A 1 245 ? -5.844 9.643 -4.574 1.00 87.12 245 ALA A N 1
ATOM 2014 C CA . ALA A 1 245 ? -5.194 8.780 -5.559 1.00 87.12 245 ALA A CA 1
ATOM 2015 C C . ALA A 1 245 ? -3.671 8.984 -5.602 1.00 87.12 245 ALA A C 1
ATOM 2017 O O . ALA A 1 245 ? -2.925 8.014 -5.717 1.00 87.12 245 ALA A O 1
ATOM 2018 N N . ASN A 1 246 ? -3.209 10.233 -5.505 1.00 88.56 246 ASN A N 1
ATOM 2019 C CA . ASN A 1 246 ? -1.781 10.546 -5.519 1.00 88.56 246 ASN A CA 1
ATOM 2020 C C . ASN A 1 246 ? -1.085 10.126 -4.215 1.00 88.56 246 ASN A C 1
ATOM 2022 O O . ASN A 1 246 ? 0.022 9.602 -4.276 1.00 88.56 246 ASN A O 1
ATOM 2026 N N . GLN A 1 247 ? -1.741 10.289 -3.061 1.00 88.06 247 GLN A N 1
ATOM 2027 C CA . GLN A 1 247 ? -1.233 9.802 -1.771 1.00 88.06 247 GLN A CA 1
ATOM 2028 C C . GLN A 1 247 ? -1.064 8.279 -1.774 1.00 88.06 247 GLN A C 1
ATOM 2030 O O . GLN A 1 247 ? -0.021 7.765 -1.381 1.00 88.06 247 GLN A O 1
ATOM 2035 N N . LEU A 1 248 ? -2.062 7.548 -2.280 1.00 85.81 248 LEU A N 1
ATOM 2036 C CA . LEU A 1 248 ? -1.977 6.095 -2.431 1.00 85.81 248 LEU A CA 1
ATOM 2037 C C . LEU A 1 248 ? -0.832 5.670 -3.352 1.00 85.81 248 LEU A C 1
ATOM 2039 O O . LEU A 1 248 ? -0.141 4.691 -3.076 1.00 85.81 248 LEU A O 1
ATOM 2043 N N . GLU A 1 249 ? -0.616 6.405 -4.440 1.00 88.19 249 GLU A N 1
ATOM 2044 C CA . GLU A 1 249 ? 0.501 6.142 -5.341 1.00 88.19 249 GLU A CA 1
ATOM 2045 C C . GLU A 1 249 ? 1.857 6.369 -4.655 1.00 88.19 249 GLU A C 1
ATOM 2047 O O . GLU A 1 249 ? 2.763 5.553 -4.817 1.00 88.19 249 GLU A O 1
ATOM 2052 N N . GLU A 1 250 ? 1.996 7.429 -3.859 1.00 89.75 250 GLU A N 1
ATOM 2053 C CA . GLU A 1 250 ? 3.221 7.732 -3.111 1.00 89.75 250 GLU A CA 1
ATOM 2054 C C . GLU A 1 250 ? 3.538 6.660 -2.059 1.00 89.75 250 GLU A C 1
ATOM 2056 O O . GLU A 1 250 ? 4.681 6.209 -1.956 1.00 89.75 250 GLU A O 1
ATOM 2061 N N . ILE A 1 251 ? 2.524 6.172 -1.338 1.00 88.38 251 ILE A N 1
ATOM 2062 C CA . ILE A 1 251 ? 2.695 5.070 -0.382 1.00 88.38 251 ILE A CA 1
ATOM 2063 C C . ILE A 1 251 ? 3.048 3.765 -1.121 1.00 88.38 251 ILE A C 1
ATOM 2065 O O . ILE A 1 251 ? 3.905 3.005 -0.676 1.00 88.38 251 ILE A O 1
ATOM 2069 N N . ALA A 1 252 ? 2.457 3.496 -2.290 1.00 88.38 252 ALA A N 1
ATOM 2070 C CA . ALA A 1 252 ? 2.828 2.323 -3.085 1.00 88.38 252 ALA A CA 1
ATOM 2071 C C . ALA A 1 252 ? 4.292 2.388 -3.566 1.00 88.38 252 ALA A C 1
ATOM 2073 O O . ALA A 1 252 ? 4.983 1.365 -3.573 1.00 88.38 252 ALA A O 1
ATOM 2074 N N . VAL A 1 253 ? 4.772 3.582 -3.939 1.00 90.12 253 VAL A N 1
ATOM 2075 C CA . VAL A 1 253 ? 6.181 3.832 -4.289 1.00 90.12 253 VAL A CA 1
ATOM 2076 C C . VAL A 1 253 ? 7.092 3.570 -3.093 1.00 90.12 253 VAL A C 1
ATOM 2078 O O . VAL A 1 253 ? 8.092 2.868 -3.238 1.00 90.12 253 VAL A O 1
ATOM 2081 N N . SER A 1 254 ? 6.748 4.085 -1.911 1.00 90.00 254 SER A N 1
ATOM 2082 C CA . SER A 1 254 ? 7.584 3.896 -0.723 1.00 90.00 254 SER A CA 1
ATOM 2083 C C . SER A 1 254 ? 7.678 2.419 -0.333 1.00 90.00 254 SER A C 1
ATOM 2085 O O . SER A 1 254 ? 8.778 1.920 -0.104 1.00 90.00 254 SER A O 1
ATOM 2087 N N . ILE A 1 255 ? 6.565 1.677 -0.364 1.00 88.50 255 ILE A N 1
ATOM 2088 C CA . ILE A 1 255 ? 6.550 0.237 -0.071 1.00 88.50 255 ILE A CA 1
ATOM 2089 C C . ILE A 1 255 ? 7.425 -0.536 -1.061 1.00 88.50 255 ILE A C 1
ATOM 2091 O O . ILE A 1 255 ? 8.218 -1.386 -0.644 1.00 88.50 255 ILE A O 1
ATOM 2095 N N . ILE A 1 256 ? 7.310 -0.262 -2.367 1.00 88.81 256 ILE A N 1
ATOM 2096 C CA . ILE A 1 256 ? 8.076 -1.024 -3.356 1.00 88.81 256 ILE A CA 1
ATOM 2097 C C . ILE A 1 256 ? 9.570 -0.702 -3.290 1.00 88.81 256 ILE A C 1
ATOM 2099 O O . ILE A 1 256 ? 10.389 -1.616 -3.397 1.00 88.81 256 ILE A O 1
ATOM 2103 N N . ASP A 1 257 ? 9.937 0.555 -3.037 1.00 89.56 257 ASP A N 1
ATOM 2104 C CA . ASP A 1 257 ? 11.335 0.949 -2.874 1.00 89.56 257 ASP A CA 1
ATOM 2105 C C . ASP A 1 257 ? 11.945 0.323 -1.608 1.00 89.56 257 ASP A C 1
ATOM 2107 O O . ASP A 1 257 ? 13.027 -0.263 -1.690 1.00 89.56 257 ASP A O 1
ATOM 2111 N N . MET A 1 258 ? 11.222 0.318 -0.482 1.00 88.94 258 MET A N 1
ATOM 2112 C CA . MET A 1 258 ? 11.654 -0.370 0.743 1.00 88.94 258 MET A CA 1
ATOM 2113 C C . MET A 1 258 ? 11.794 -1.884 0.531 1.00 88.94 258 MET A C 1
ATOM 2115 O O . MET A 1 258 ? 12.788 -2.486 0.942 1.00 88.94 258 MET A O 1
ATOM 2119 N N . SER A 1 259 ? 10.836 -2.510 -0.162 1.00 87.75 259 SER A N 1
ATOM 2120 C CA . SER A 1 259 ? 10.903 -3.944 -0.473 1.00 87.75 259 SER A CA 1
ATOM 2121 C C . SER A 1 259 ? 12.092 -4.285 -1.377 1.00 87.75 259 SER A C 1
ATOM 2123 O O . SER A 1 259 ? 12.759 -5.299 -1.169 1.00 87.75 259 SER A O 1
ATOM 2125 N N . TYR A 1 260 ? 12.428 -3.400 -2.319 1.00 89.25 260 TYR A N 1
ATOM 2126 C CA . TYR A 1 260 ? 13.567 -3.563 -3.215 1.00 89.25 260 TYR A CA 1
ATOM 2127 C C . TYR A 1 260 ? 14.911 -3.413 -2.495 1.00 89.25 260 TYR A C 1
ATOM 2129 O O . TYR A 1 260 ? 15.883 -4.082 -2.858 1.00 89.25 260 TYR A O 1
ATOM 2137 N N . GLU A 1 261 ? 14.991 -2.529 -1.498 1.00 90.50 261 GLU A N 1
ATOM 2138 C CA . GLU A 1 261 ? 16.177 -2.402 -0.647 1.00 90.50 261 GLU A CA 1
ATOM 2139 C C . GLU A 1 261 ? 16.387 -3.640 0.228 1.00 90.50 261 GLU A C 1
ATOM 2141 O O . GLU A 1 261 ? 17.530 -4.074 0.383 1.00 90.50 261 GLU A O 1
ATOM 2146 N N . TYR A 1 262 ? 15.300 -4.240 0.720 1.00 89.94 262 TYR A N 1
ATOM 2147 C CA . TYR A 1 262 ? 15.341 -5.469 1.509 1.00 89.94 262 TYR A CA 1
ATOM 2148 C C . TYR A 1 262 ? 15.706 -6.703 0.666 1.00 89.94 262 TYR A C 1
ATOM 2150 O O . TYR A 1 262 ? 16.692 -7.382 0.953 1.00 89.94 262 TYR A O 1
ATOM 2158 N N . ASP A 1 263 ? 14.949 -6.981 -0.401 1.00 88.75 263 ASP A N 1
ATOM 2159 C CA . ASP A 1 263 ? 15.213 -8.086 -1.325 1.00 88.75 263 ASP A CA 1
ATOM 2160 C C . ASP A 1 263 ? 14.923 -7.694 -2.780 1.00 88.75 263 ASP A C 1
ATOM 2162 O O . ASP A 1 263 ? 13.783 -7.644 -3.259 1.00 88.75 263 ASP A O 1
ATOM 2166 N N . LYS A 1 264 ? 16.009 -7.489 -3.529 1.00 88.06 264 LYS A N 1
ATOM 2167 C CA . LYS A 1 264 ? 15.959 -7.154 -4.953 1.00 88.06 264 LYS A CA 1
ATOM 2168 C C . LYS A 1 264 ? 15.345 -8.274 -5.786 1.00 88.06 264 LYS A C 1
ATOM 2170 O O . LYS A 1 264 ? 14.603 -7.989 -6.717 1.00 88.06 264 LYS A O 1
ATOM 2175 N N . PHE A 1 265 ? 15.678 -9.535 -5.523 1.00 84.25 265 PHE A N 1
ATOM 2176 C CA . PHE A 1 265 ? 15.253 -10.638 -6.388 1.00 84.25 265 PHE A CA 1
ATOM 2177 C C . PHE A 1 265 ? 13.773 -10.939 -6.210 1.00 84.25 265 PHE A C 1
ATOM 2179 O O . PHE A 1 265 ? 13.059 -11.090 -7.205 1.00 84.25 265 PHE A O 1
ATOM 2186 N N . PHE A 1 266 ? 13.313 -10.972 -4.960 1.00 86.12 266 PHE A N 1
ATOM 2187 C CA . PHE A 1 266 ? 11.903 -11.160 -4.654 1.00 86.12 266 PHE A CA 1
ATOM 2188 C C . PHE A 1 266 ? 11.051 -10.035 -5.246 1.00 86.12 266 PHE A C 1
ATOM 2190 O O . PHE A 1 266 ? 10.088 -10.309 -5.955 1.00 86.12 266 PHE A O 1
ATOM 2197 N N . THR A 1 267 ? 11.458 -8.776 -5.063 1.00 86.88 267 THR A N 1
ATOM 2198 C CA . THR A 1 267 ? 10.696 -7.618 -5.561 1.00 86.88 267 THR A CA 1
ATOM 2199 C C . THR A 1 267 ? 10.600 -7.588 -7.088 1.00 86.88 267 THR A C 1
ATOM 2201 O O . THR A 1 267 ? 9.548 -7.280 -7.643 1.00 86.88 267 THR A O 1
ATOM 2204 N N . LEU A 1 268 ? 11.670 -7.959 -7.800 1.00 84.81 268 LEU A N 1
ATOM 2205 C CA . LEU A 1 268 ? 11.610 -8.070 -9.261 1.00 84.81 268 LEU A CA 1
ATOM 2206 C C . LEU A 1 268 ? 10.724 -9.236 -9.715 1.00 84.81 268 LEU A C 1
ATOM 2208 O O . LEU A 1 268 ? 10.014 -9.105 -10.706 1.00 84.81 268 LEU A O 1
ATOM 2212 N N . SER A 1 269 ? 10.733 -10.348 -8.978 1.00 84.31 269 SER A N 1
ATOM 2213 C CA . SER A 1 269 ? 9.838 -11.480 -9.252 1.00 84.31 269 SER A CA 1
ATOM 2214 C C . SER A 1 269 ? 8.375 -11.103 -8.998 1.00 84.31 269 SER A C 1
ATOM 2216 O O . SER A 1 269 ? 7.498 -11.517 -9.746 1.00 84.31 269 SER A O 1
ATOM 2218 N N . LEU A 1 270 ? 8.107 -10.264 -7.992 1.00 84.88 270 LEU A N 1
ATOM 2219 C CA . LEU A 1 270 ? 6.779 -9.720 -7.707 1.00 84.88 270 LEU A CA 1
ATOM 2220 C C . LEU A 1 270 ? 6.267 -8.819 -8.844 1.00 84.88 270 LEU A C 1
ATOM 2222 O O . LEU A 1 270 ? 5.089 -8.875 -9.179 1.00 84.88 270 LEU A O 1
ATOM 2226 N N . LEU A 1 271 ? 7.143 -8.015 -9.457 1.00 84.88 271 LEU A N 1
ATOM 2227 C CA . LEU A 1 271 ? 6.805 -7.193 -10.629 1.00 84.88 271 LEU A CA 1
ATOM 2228 C C . LEU A 1 271 ? 6.483 -8.035 -11.876 1.00 84.88 271 LEU A C 1
ATOM 2230 O O . LEU A 1 271 ? 5.683 -7.607 -12.711 1.00 84.88 271 LEU A O 1
ATOM 2234 N N . GLU A 1 272 ? 7.111 -9.207 -11.995 1.00 81.94 272 GLU A N 1
ATOM 2235 C CA . GLU A 1 272 ? 6.895 -10.183 -13.072 1.00 81.94 272 GLU A CA 1
ATOM 2236 C C . GLU A 1 272 ? 5.647 -11.036 -12.872 1.00 81.94 272 GLU A C 1
ATOM 2238 O O . GLU A 1 272 ? 5.059 -11.491 -13.851 1.00 81.94 272 GLU A O 1
ATOM 2243 N N . HIS A 1 273 ? 5.256 -11.264 -11.621 1.00 81.06 273 HIS A N 1
ATOM 2244 C CA . HIS A 1 273 ? 4.172 -12.169 -11.288 1.00 81.06 273 HIS A CA 1
ATOM 2245 C C . HIS A 1 273 ? 2.829 -11.638 -11.806 1.00 81.06 273 HIS A C 1
ATOM 2247 O O . HIS A 1 273 ? 2.427 -10.504 -11.532 1.00 81.06 273 HIS A O 1
ATOM 2253 N N . GLU A 1 274 ? 2.111 -12.486 -12.538 1.00 78.62 274 GLU A N 1
ATOM 2254 C CA . GLU A 1 274 ? 0.735 -12.229 -12.954 1.00 78.62 274 GLU A CA 1
ATOM 2255 C C . GLU A 1 274 ? -0.185 -12.424 -11.757 1.00 78.62 274 GLU A C 1
ATOM 2257 O O . GLU A 1 274 ? -0.131 -13.452 -11.084 1.00 78.62 274 GLU A O 1
ATOM 2262 N N . VAL A 1 275 ? -1.007 -11.429 -11.436 1.00 69.56 275 VAL A N 1
ATOM 2263 C CA . VAL A 1 275 ? -1.910 -11.561 -10.292 1.00 69.56 275 VAL A CA 1
ATOM 2264 C C . VAL A 1 275 ? -3.252 -12.108 -10.759 1.00 69.56 275 VAL A C 1
ATOM 2266 O O . VAL A 1 275 ? -3.977 -11.451 -11.510 1.00 69.56 275 VAL A O 1
ATOM 2269 N N . ASP A 1 276 ? -3.607 -13.290 -10.256 1.00 63.78 276 ASP A N 1
ATOM 2270 C CA . ASP A 1 276 ? -4.851 -13.992 -10.601 1.00 63.78 276 ASP A CA 1
ATOM 2271 C C . ASP A 1 276 ? -6.107 -13.179 -10.274 1.00 63.78 276 ASP A C 1
ATOM 2273 O O . ASP A 1 276 ? -7.111 -13.259 -10.975 1.00 63.78 276 ASP A O 1
ATOM 2277 N N . THR A 1 277 ? -6.045 -12.328 -9.248 1.00 60.19 277 THR A N 1
ATOM 2278 C CA . THR A 1 277 ? -7.189 -11.516 -8.818 1.00 60.19 277 THR A CA 1
ATOM 2279 C C . THR A 1 277 ? -7.528 -10.394 -9.805 1.00 60.19 277 THR A C 1
ATOM 2281 O O . THR A 1 277 ? -8.656 -9.901 -9.794 1.00 60.19 277 THR A O 1
ATOM 2284 N N . PHE A 1 278 ? -6.610 -10.032 -10.712 1.00 63.88 278 PHE A N 1
ATOM 2285 C CA . PHE A 1 278 ? -6.753 -8.903 -11.636 1.00 63.88 278 PHE A CA 1
ATOM 2286 C C . PHE A 1 278 ? -6.493 -9.302 -13.096 1.00 63.88 278 PHE A C 1
ATOM 2288 O O . PHE A 1 278 ? -5.563 -8.803 -13.728 1.00 63.88 278 PHE A O 1
ATOM 2295 N N . ASN A 1 279 ? -7.333 -10.183 -13.654 1.00 67.38 279 ASN A N 1
ATOM 2296 C CA . ASN A 1 279 ? -7.249 -10.636 -15.055 1.00 67.38 279 ASN A CA 1
ATOM 2297 C C . ASN A 1 279 ? -5.899 -11.252 -15.454 1.00 67.38 279 ASN A C 1
ATOM 2299 O O . ASN A 1 279 ? -5.532 -11.183 -16.628 1.00 67.38 279 ASN A O 1
ATOM 2303 N N . HIS A 1 280 ? -5.148 -11.814 -14.503 1.00 72.12 280 HIS A N 1
ATOM 2304 C CA . HIS A 1 280 ? -3.785 -12.294 -14.747 1.00 72.12 280 HIS A CA 1
ATOM 2305 C C . HIS A 1 280 ? -2.881 -11.203 -15.359 1.00 72.12 280 HIS A C 1
ATOM 2307 O O . HIS A 1 280 ? -2.003 -11.473 -16.172 1.00 72.12 280 HIS A O 1
ATOM 2313 N N . MET A 1 281 ? -3.110 -9.930 -15.006 1.00 75.06 281 MET A N 1
ATOM 2314 C CA . MET A 1 281 ? -2.224 -8.842 -15.415 1.00 75.06 281 MET A CA 1
ATOM 2315 C C . MET A 1 281 ? -0.998 -8.789 -14.502 1.00 75.06 281 MET A C 1
ATOM 2317 O O . MET A 1 281 ? -1.092 -8.980 -13.288 1.00 75.06 281 MET A O 1
ATOM 2321 N N . THR A 1 282 ? 0.159 -8.472 -15.084 1.00 83.12 282 THR A N 1
ATOM 2322 C CA . THR A 1 282 ? 1.356 -8.130 -14.308 1.00 83.12 282 THR A CA 1
ATOM 2323 C C . THR A 1 282 ? 1.171 -6.785 -13.611 1.00 83.12 282 THR A C 1
ATOM 2325 O O . THR A 1 282 ? 0.476 -5.896 -14.117 1.00 83.12 282 THR A O 1
ATOM 2328 N N . LEU A 1 283 ? 1.844 -6.594 -12.473 1.00 82.81 283 LEU A N 1
ATOM 2329 C CA . LEU A 1 283 ? 1.780 -5.351 -11.691 1.00 82.81 283 LEU A CA 1
ATOM 2330 C C . LEU A 1 283 ? 2.135 -4.108 -12.529 1.00 82.81 283 LEU A C 1
ATOM 2332 O O . LEU A 1 283 ? 1.560 -3.036 -12.347 1.00 82.81 283 LEU A O 1
ATOM 2336 N N . LEU A 1 284 ? 3.051 -4.256 -13.489 1.00 85.19 284 LEU A N 1
ATOM 2337 C CA . LEU A 1 284 ? 3.446 -3.183 -14.404 1.00 85.19 284 LEU A CA 1
ATOM 2338 C C . LEU A 1 284 ? 2.374 -2.862 -15.435 1.00 85.19 284 LEU A C 1
ATOM 2340 O O . LEU A 1 284 ? 2.086 -1.686 -15.666 1.00 85.19 284 LEU A O 1
ATOM 2344 N N . LYS A 1 285 ? 1.768 -3.893 -16.039 1.00 83.88 285 LYS A N 1
ATOM 2345 C CA . LYS A 1 285 ? 0.668 -3.676 -16.977 1.00 83.88 285 LYS A CA 1
ATOM 2346 C C . LYS A 1 285 ? -0.506 -3.022 -16.262 1.00 83.88 285 LYS A C 1
ATOM 2348 O O . LYS A 1 285 ? -1.132 -2.114 -16.803 1.00 83.88 285 LYS A O 1
ATOM 2353 N N . PHE A 1 286 ? -0.735 -3.424 -15.018 1.00 82.50 286 PHE A N 1
ATOM 2354 C CA . PHE A 1 286 ? -1.710 -2.791 -14.157 1.00 82.50 286 PHE A CA 1
ATOM 2355 C C . PHE A 1 286 ? -1.388 -1.308 -13.935 1.00 82.50 286 PHE A C 1
ATOM 2357 O O . PHE A 1 286 ? -2.180 -0.458 -14.333 1.00 82.50 286 PHE A O 1
ATOM 2364 N N . ALA A 1 287 ? -0.201 -0.966 -13.427 1.00 84.69 287 ALA A N 1
ATOM 2365 C CA . ALA A 1 287 ? 0.202 0.425 -13.200 1.00 84.69 287 ALA A CA 1
ATOM 2366 C C . ALA A 1 287 ? 0.106 1.317 -14.459 1.00 84.69 287 ALA A C 1
ATOM 2368 O O . ALA A 1 287 ? -0.264 2.490 -14.356 1.00 84.69 287 ALA A O 1
ATOM 2369 N N . GLU A 1 288 ? 0.378 0.763 -15.647 1.00 85.12 288 GLU A N 1
ATOM 2370 C CA . GLU A 1 288 ? 0.173 1.440 -16.934 1.00 85.12 288 GLU A CA 1
ATOM 2371 C C . GLU A 1 288 ? -1.310 1.765 -17.181 1.00 85.12 288 GLU A C 1
ATOM 2373 O O . GLU A 1 288 ? -1.637 2.906 -17.509 1.00 85.12 288 GLU A O 1
ATOM 2378 N N . THR A 1 289 ? -2.218 0.803 -16.968 1.00 81.56 289 THR A N 1
ATOM 2379 C CA . THR A 1 289 ? -3.671 1.028 -17.123 1.00 81.56 289 THR A CA 1
ATOM 2380 C C . THR A 1 289 ? -4.207 2.084 -16.155 1.00 81.56 289 THR A C 1
ATOM 2382 O O . THR A 1 289 ? -5.064 2.886 -16.533 1.00 81.56 289 THR A O 1
ATOM 2385 N N . VAL A 1 290 ? -3.651 2.149 -14.938 1.00 78.81 290 VAL A N 1
ATOM 2386 C CA . VAL A 1 290 ? -3.986 3.164 -13.924 1.00 78.81 290 VAL A CA 1
ATOM 2387 C C . VAL A 1 290 ? -3.364 4.537 -14.205 1.00 78.81 290 VAL A C 1
ATOM 2389 O O . VAL A 1 290 ? -3.766 5.551 -13.624 1.00 78.81 290 VAL A O 1
ATOM 2392 N N . GLN A 1 291 ? -2.401 4.606 -15.126 1.00 84.69 291 GLN A N 1
ATOM 2393 C CA . GLN A 1 291 ? -1.589 5.795 -15.386 1.00 84.69 291 GLN A CA 1
ATOM 2394 C C . GLN A 1 291 ? -0.822 6.272 -14.137 1.00 84.69 291 GLN A C 1
ATOM 2396 O O . GLN A 1 291 ? -0.650 7.476 -13.932 1.00 84.69 291 GLN A O 1
ATOM 2401 N N . CYS A 1 292 ? -0.366 5.353 -13.278 1.00 85.69 292 CYS A N 1
ATOM 2402 C CA . CYS A 1 292 ? 0.461 5.666 -12.104 1.00 85.69 292 CYS A CA 1
ATOM 2403 C C . CYS A 1 292 ? 1.885 6.049 -12.532 1.00 85.69 292 CYS A C 1
ATOM 2405 O O . CYS A 1 292 ? 2.798 5.223 -12.559 1.00 85.69 292 CYS A O 1
ATOM 2407 N N . LYS A 1 293 ? 2.064 7.313 -12.932 1.00 89.25 293 LYS A N 1
ATOM 2408 C CA . LYS A 1 293 ? 3.329 7.838 -13.461 1.00 89.25 293 LYS A CA 1
ATOM 2409 C C . LYS A 1 293 ? 4.444 7.847 -12.416 1.00 89.25 293 LYS A C 1
ATOM 2411 O O . LYS A 1 293 ? 5.569 7.504 -12.762 1.00 89.25 293 LYS A O 1
ATOM 2416 N N . SER A 1 294 ? 4.149 8.219 -11.174 1.00 88.25 294 SER A N 1
ATOM 2417 C CA . SER A 1 294 ? 5.110 8.237 -10.066 1.00 88.25 294 SER A CA 1
ATOM 2418 C C . SER A 1 294 ? 5.540 6.818 -9.697 1.00 88.25 294 SER A C 1
ATOM 2420 O O . SER A 1 294 ? 6.731 6.571 -9.524 1.00 88.25 294 SER A O 1
ATOM 2422 N N . PHE A 1 295 ? 4.604 5.862 -9.686 1.00 89.62 295 PHE A N 1
ATOM 2423 C CA . PHE A 1 295 ? 4.915 4.445 -9.490 1.00 89.62 295 PHE A CA 1
ATOM 2424 C C . PHE A 1 295 ? 5.791 3.889 -10.610 1.00 89.62 295 PHE A C 1
ATOM 2426 O O . PHE A 1 295 ? 6.806 3.252 -10.345 1.00 89.62 295 PHE A O 1
ATOM 2433 N N . LEU A 1 296 ? 5.463 4.177 -11.872 1.00 89.25 296 LEU A N 1
ATOM 2434 C CA . LEU A 1 296 ? 6.297 3.759 -13.000 1.00 89.25 296 LEU A CA 1
ATOM 2435 C C . LEU A 1 296 ? 7.673 4.437 -12.985 1.00 89.25 296 LEU A C 1
ATOM 2437 O O . LEU A 1 296 ? 8.653 3.822 -13.398 1.00 89.25 296 LEU A O 1
ATOM 2441 N N . ALA A 1 297 ? 7.768 5.672 -12.492 1.00 91.50 297 ALA A N 1
ATOM 2442 C CA . ALA A 1 297 ? 9.024 6.397 -12.317 1.00 91.50 297 ALA A CA 1
ATOM 2443 C C . ALA A 1 297 ? 9.841 5.943 -11.091 1.00 91.50 297 ALA A C 1
ATOM 2445 O O . ALA A 1 297 ? 10.982 6.388 -10.938 1.00 91.50 297 ALA A O 1
ATOM 2446 N N . SER A 1 298 ? 9.305 5.050 -10.246 1.00 90.69 298 SER A N 1
ATOM 2447 C CA . SER A 1 298 ? 10.025 4.479 -9.102 1.00 90.69 298 SER A CA 1
ATOM 2448 C C . SER A 1 298 ? 11.361 3.878 -9.537 1.00 90.69 298 SER A C 1
ATOM 2450 O O . SER A 1 298 ? 11.498 3.253 -10.597 1.00 90.69 298 SER A O 1
ATOM 2452 N N . ARG A 1 299 ? 12.366 4.018 -8.668 1.00 90.06 299 ARG A N 1
ATOM 2453 C CA . ARG A 1 299 ? 13.713 3.492 -8.899 1.00 90.06 299 ARG A CA 1
ATOM 2454 C C . ARG A 1 299 ? 13.699 1.978 -9.114 1.00 90.06 299 ARG A C 1
ATOM 2456 O O . ARG A 1 299 ? 14.477 1.491 -9.939 1.00 90.06 299 ARG A O 1
ATOM 2463 N N . CYS A 1 300 ? 12.850 1.246 -8.392 1.00 88.69 300 CYS A N 1
ATOM 2464 C CA . CYS A 1 300 ? 12.695 -0.199 -8.546 1.00 88.69 300 CYS A CA 1
ATOM 2465 C C . CYS A 1 300 ? 12.225 -0.565 -9.963 1.00 88.69 300 CYS A C 1
ATOM 2467 O O . CYS A 1 300 ? 12.907 -1.304 -10.682 1.00 88.69 300 CYS A O 1
ATOM 2469 N N . VAL A 1 301 ? 11.110 0.030 -10.396 1.00 90.12 301 VAL A N 1
ATOM 2470 C CA . VAL A 1 301 ? 10.495 -0.222 -11.706 1.00 90.12 301 VAL A CA 1
ATOM 2471 C C . VAL A 1 301 ? 11.425 0.194 -12.843 1.00 90.12 301 VAL A C 1
ATOM 2473 O O . VAL A 1 301 ? 11.615 -0.564 -13.791 1.00 90.12 301 VAL A O 1
ATOM 2476 N N . GLN A 1 302 ? 12.084 1.350 -12.738 1.00 91.81 302 GLN A N 1
ATOM 2477 C CA . GLN A 1 302 ? 13.024 1.815 -13.761 1.00 91.81 302 GLN A CA 1
ATOM 2478 C C . GLN A 1 302 ? 14.235 0.888 -13.906 1.00 91.81 302 GLN A C 1
ATOM 2480 O O . GLN A 1 302 ? 14.642 0.567 -15.022 1.00 91.81 302 GLN A O 1
ATOM 2485 N N . ARG A 1 303 ? 14.791 0.384 -12.796 1.00 87.81 303 ARG A N 1
ATOM 2486 C CA . ARG A 1 303 ? 15.875 -0.613 -12.844 1.00 87.81 303 ARG A CA 1
ATOM 2487 C C . ARG A 1 303 ? 15.414 -1.935 -13.439 1.00 87.81 303 ARG A C 1
ATOM 2489 O O . ARG A 1 303 ? 16.172 -2.568 -14.171 1.00 87.81 303 ARG A O 1
ATOM 2496 N N . TYR A 1 304 ? 14.186 -2.340 -13.141 1.00 88.31 304 TYR A N 1
ATOM 2497 C CA . TYR A 1 304 ? 13.585 -3.529 -13.723 1.00 88.31 304 TYR A CA 1
ATOM 2498 C C . TYR A 1 304 ? 13.396 -3.394 -15.242 1.00 88.31 304 TYR A C 1
ATOM 2500 O O . TYR A 1 304 ? 13.862 -4.244 -16.000 1.00 88.31 304 TYR A O 1
ATOM 2508 N N . LEU A 1 305 ? 12.810 -2.286 -15.704 1.00 89.25 305 LEU A N 1
ATOM 2509 C CA . LEU A 1 305 ? 12.654 -1.981 -17.127 1.00 89.25 305 LEU A CA 1
ATOM 2510 C C . LEU A 1 305 ? 14.010 -1.889 -17.833 1.00 89.25 305 LEU A C 1
ATOM 2512 O O . LEU A 1 305 ? 14.168 -2.431 -18.924 1.00 89.25 305 LEU A O 1
ATOM 2516 N N . GLN A 1 306 ? 15.017 -1.290 -17.193 1.00 88.31 306 GLN A N 1
ATOM 2517 C CA . GLN A 1 306 ? 16.385 -1.256 -17.709 1.00 88.31 306 GLN A CA 1
ATOM 2518 C C . GLN A 1 306 ? 16.970 -2.670 -17.846 1.00 88.31 306 GLN A C 1
ATOM 2520 O O . GLN A 1 306 ? 17.570 -2.997 -18.869 1.00 88.31 306 GLN A O 1
ATOM 2525 N N . LYS A 1 307 ? 16.752 -3.546 -16.861 1.00 85.75 307 LYS A N 1
ATOM 2526 C CA . LYS A 1 307 ? 17.161 -4.953 -16.936 1.00 85.75 307 LYS A CA 1
ATOM 2527 C C . LYS A 1 307 ? 16.474 -5.680 -18.098 1.00 85.75 307 LYS A C 1
ATOM 2529 O O . LYS A 1 307 ? 17.153 -6.391 -18.833 1.00 85.75 307 LYS A O 1
ATOM 2534 N N . ILE A 1 308 ? 15.171 -5.476 -18.314 1.00 87.69 308 ILE A N 1
ATOM 2535 C CA . ILE A 1 308 ? 14.468 -6.031 -19.487 1.00 87.69 308 ILE A CA 1
ATOM 2536 C C . ILE A 1 308 ? 15.064 -5.477 -20.790 1.00 87.69 308 ILE A C 1
ATOM 2538 O O . ILE A 1 308 ? 15.296 -6.227 -21.738 1.00 87.69 308 ILE A O 1
ATOM 2542 N N . TRP A 1 309 ? 15.338 -4.173 -20.832 1.00 89.12 309 TRP A N 1
ATOM 2543 C CA . TRP A 1 309 ? 15.820 -3.459 -22.013 1.00 89.12 309 TRP A CA 1
ATOM 2544 C C . TRP A 1 309 ? 17.198 -3.936 -22.494 1.00 89.12 309 TRP A C 1
ATOM 2546 O O . TRP A 1 309 ? 17.391 -4.181 -23.689 1.00 89.12 309 TRP A O 1
ATOM 2556 N N . TYR A 1 310 ? 18.142 -4.118 -21.566 1.00 85.56 310 TYR A N 1
ATOM 2557 C CA . TYR A 1 310 ? 19.485 -4.636 -21.858 1.00 85.56 310 TYR A CA 1
ATOM 2558 C C . TYR A 1 310 ? 19.545 -6.175 -21.889 1.00 85.56 310 TYR A C 1
ATOM 2560 O O . TYR A 1 310 ? 20.499 -6.754 -22.417 1.00 85.56 310 TYR A O 1
ATOM 2568 N N . GLY A 1 311 ? 18.523 -6.862 -21.373 1.00 84.75 311 GLY A N 1
ATOM 2569 C CA . GLY A 1 311 ? 18.446 -8.319 -21.336 1.00 84.75 311 GLY A CA 1
ATOM 2570 C C . GLY A 1 311 ? 19.580 -8.935 -20.511 1.00 84.75 311 GLY A C 1
ATOM 2571 O O . GLY A 1 311 ? 19.752 -8.632 -19.335 1.00 84.75 311 GLY A O 1
ATOM 2572 N N . ASN A 1 312 ? 20.375 -9.809 -21.134 1.00 77.50 312 ASN A N 1
ATOM 2573 C CA . ASN A 1 312 ? 21.500 -10.483 -20.467 1.00 77.50 312 ASN A CA 1
ATOM 2574 C C . ASN A 1 312 ? 22.810 -9.665 -20.496 1.00 77.50 312 ASN A C 1
ATOM 2576 O O . ASN A 1 312 ? 23.851 -10.156 -20.047 1.00 77.50 312 ASN A O 1
ATOM 2580 N N . ILE A 1 313 ? 22.783 -8.456 -21.063 1.00 80.56 313 ILE A N 1
ATOM 2581 C CA . ILE A 1 313 ? 23.950 -7.578 -21.187 1.00 80.56 313 ILE A CA 1
ATOM 2582 C C . ILE A 1 313 ? 24.129 -6.805 -19.877 1.00 80.56 313 ILE A C 1
ATOM 2584 O O . ILE A 1 313 ? 23.190 -6.194 -19.370 1.00 80.56 313 ILE A O 1
ATOM 2588 N N . ASP A 1 314 ? 25.346 -6.809 -19.336 1.00 78.06 314 ASP A N 1
ATOM 2589 C CA . ASP A 1 314 ? 25.679 -6.014 -18.155 1.00 78.06 314 ASP A CA 1
ATOM 2590 C C . ASP A 1 314 ? 25.761 -4.520 -18.519 1.00 78.06 314 ASP A C 1
ATOM 2592 O O . ASP A 1 314 ? 26.666 -4.076 -19.232 1.00 78.06 314 ASP A O 1
ATOM 2596 N N . TYR A 1 315 ? 24.798 -3.744 -18.024 1.00 79.75 315 TYR A N 1
ATOM 2597 C CA . TYR A 1 315 ? 24.640 -2.313 -18.296 1.00 79.75 315 TYR A CA 1
ATOM 2598 C C . TYR A 1 315 ? 25.347 -1.413 -17.268 1.00 79.75 315 TYR A C 1
ATOM 2600 O O . TYR A 1 315 ? 25.264 -0.190 -17.352 1.00 79.75 315 TYR A O 1
ATOM 2608 N N . THR A 1 316 ? 26.070 -1.985 -16.297 1.00 78.31 316 THR A N 1
ATOM 2609 C CA . THR A 1 316 ? 26.776 -1.217 -15.249 1.00 78.31 316 THR A CA 1
ATOM 2610 C C . THR A 1 316 ? 28.026 -0.490 -15.758 1.00 78.31 316 THR A C 1
ATOM 2612 O O . THR A 1 316 ? 28.572 0.390 -15.086 1.00 78.31 316 THR A O 1
ATOM 2615 N N . ARG A 1 317 ? 28.508 -0.841 -16.955 1.00 78.38 317 ARG A N 1
ATOM 2616 C CA . ARG A 1 317 ? 29.753 -0.316 -17.522 1.00 78.38 317 ARG A CA 1
ATOM 2617 C C . ARG A 1 317 ? 29.528 1.013 -18.247 1.00 78.38 317 ARG A C 1
ATOM 2619 O O . ARG A 1 317 ? 28.613 1.151 -19.052 1.00 78.38 317 ARG A O 1
ATOM 2626 N N . LYS A 1 318 ? 30.431 1.979 -18.036 1.00 77.44 318 LYS A N 1
ATOM 2627 C CA . LYS A 1 318 ? 30.413 3.259 -18.767 1.00 77.44 318 LYS A CA 1
ATOM 2628 C C . LYS A 1 318 ? 30.494 3.035 -20.283 1.00 77.44 318 LYS A C 1
ATOM 2630 O O . LYS A 1 318 ? 31.262 2.184 -20.745 1.00 77.44 318 LYS A O 1
ATOM 2635 N N . TYR A 1 319 ? 29.752 3.852 -21.033 1.00 81.69 319 TYR A N 1
ATOM 2636 C CA . TYR A 1 319 ? 29.715 3.851 -22.502 1.00 81.69 319 TYR A CA 1
ATOM 2637 C C . TYR A 1 319 ? 29.236 2.529 -23.124 1.00 81.69 319 TYR A C 1
ATOM 2639 O O . TYR A 1 319 ? 29.681 2.158 -24.210 1.00 81.69 319 TYR A O 1
ATOM 2647 N N . ILE A 1 320 ? 28.350 1.797 -22.439 1.00 82.44 320 ILE A N 1
ATOM 2648 C CA . ILE A 1 320 ? 27.806 0.532 -22.948 1.00 82.44 320 ILE A CA 1
ATOM 2649 C C . ILE A 1 320 ? 27.058 0.719 -24.274 1.00 82.44 320 ILE A C 1
ATOM 2651 O O . ILE A 1 320 ? 27.274 -0.057 -25.200 1.00 82.44 320 ILE A O 1
ATOM 2655 N N . ASP A 1 321 ? 26.282 1.794 -24.414 1.00 83.69 321 ASP A N 1
ATOM 2656 C CA . ASP A 1 321 ? 25.508 2.072 -25.627 1.00 83.69 321 ASP A CA 1
ATOM 2657 C C . ASP A 1 321 ? 26.411 2.285 -26.847 1.00 83.69 321 ASP A C 1
ATOM 2659 O O . ASP A 1 321 ? 26.192 1.682 -27.894 1.00 83.69 321 ASP A O 1
ATOM 2663 N N . LEU A 1 322 ? 27.503 3.044 -26.692 1.00 84.25 322 LEU A N 1
ATOM 2664 C CA . LEU A 1 322 ? 28.498 3.241 -27.754 1.00 84.25 322 LEU A CA 1
ATOM 2665 C C . LEU A 1 322 ? 29.157 1.922 -2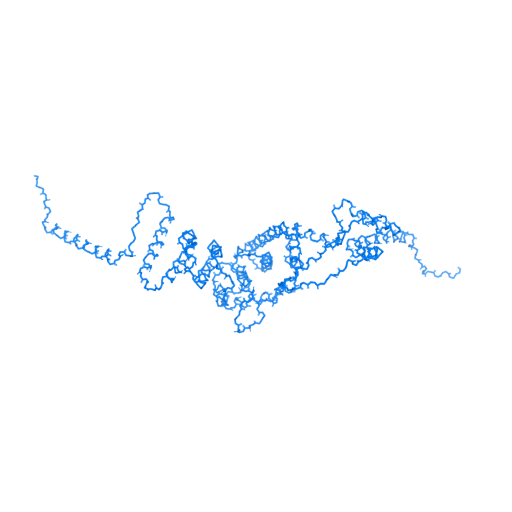8.169 1.00 84.25 322 LEU A C 1
ATOM 2667 O O . LEU A 1 322 ? 29.396 1.689 -29.352 1.00 84.25 322 LEU A O 1
ATOM 2671 N N . ARG A 1 323 ? 29.421 1.031 -27.207 1.00 82.75 323 ARG A N 1
ATOM 2672 C CA . ARG A 1 323 ? 29.968 -0.302 -27.497 1.00 82.75 323 ARG A CA 1
ATOM 2673 C C . ARG A 1 323 ? 28.961 -1.170 -28.246 1.00 82.75 323 ARG A C 1
ATOM 2675 O O . ARG A 1 323 ? 29.363 -1.878 -29.164 1.00 82.75 323 ARG A O 1
ATOM 2682 N N . ILE A 1 324 ? 27.676 -1.104 -27.890 1.00 83.38 324 ILE A N 1
ATOM 2683 C CA . ILE A 1 324 ? 26.599 -1.821 -28.589 1.00 83.38 324 ILE A CA 1
ATOM 2684 C C . ILE A 1 324 ? 26.456 -1.307 -30.029 1.00 83.38 324 ILE A C 1
ATOM 2686 O O . ILE A 1 324 ? 26.400 -2.113 -30.960 1.00 83.38 324 ILE A O 1
ATOM 2690 N N . ILE A 1 325 ? 26.464 0.013 -30.232 1.00 84.88 325 ILE A N 1
ATOM 2691 C CA . ILE A 1 325 ? 26.420 0.640 -31.562 1.00 84.88 325 ILE A CA 1
ATOM 2692 C C . ILE A 1 325 ? 27.632 0.202 -32.399 1.00 84.88 325 ILE A C 1
ATOM 2694 O O . ILE A 1 325 ? 27.464 -0.246 -33.534 1.00 84.88 325 ILE A O 1
ATOM 2698 N N . ALA A 1 326 ? 28.840 0.232 -31.824 1.00 81.69 326 ALA A N 1
ATOM 2699 C CA . ALA A 1 326 ? 30.062 -0.211 -32.498 1.00 81.69 326 ALA A CA 1
ATOM 2700 C C . ALA A 1 326 ? 30.016 -1.700 -32.897 1.00 81.69 326 ALA A C 1
ATOM 2702 O O . ALA A 1 326 ? 30.414 -2.046 -34.012 1.00 81.69 326 ALA A O 1
ATOM 2703 N N . CYS A 1 327 ? 29.475 -2.569 -32.029 1.00 78.56 327 CYS A N 1
ATOM 2704 C CA . CYS A 1 327 ? 29.240 -3.986 -32.338 1.00 78.56 327 CYS A CA 1
ATOM 2705 C C . CYS A 1 327 ? 28.226 -4.178 -33.474 1.00 78.56 327 CYS A C 1
ATOM 2707 O O . CYS A 1 327 ? 28.363 -5.110 -34.259 1.00 78.56 327 CYS A O 1
ATOM 2709 N N . THR A 1 328 ? 27.205 -3.321 -33.550 1.00 79.31 328 THR A N 1
ATOM 2710 C CA . THR A 1 328 ? 26.127 -3.429 -34.546 1.00 79.31 328 THR A CA 1
ATOM 2711 C C . THR A 1 328 ? 26.595 -2.991 -35.936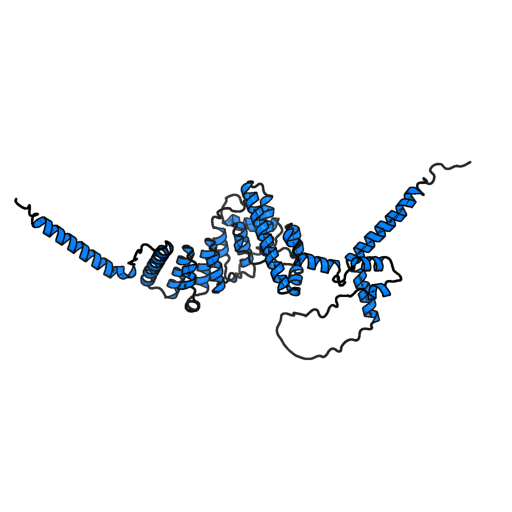 1.00 79.31 328 THR A C 1
ATOM 2713 O O . THR A 1 328 ? 26.237 -3.627 -36.922 1.00 79.31 328 THR A O 1
ATOM 2716 N N . LEU A 1 329 ? 27.430 -1.948 -36.019 1.00 78.62 329 LEU A N 1
ATOM 2717 C CA . LEU A 1 329 ? 28.023 -1.471 -37.277 1.00 78.62 329 LEU A CA 1
ATOM 2718 C C . LEU A 1 329 ? 29.123 -2.401 -37.808 1.00 78.62 329 LEU A C 1
ATOM 2720 O O . LEU A 1 329 ? 29.286 -2.547 -39.017 1.00 78.62 329 LEU A O 1
ATOM 2724 N N . SER A 1 330 ? 29.880 -3.040 -36.914 1.00 71.69 330 SER A N 1
ATOM 2725 C CA . SER A 1 330 ? 31.078 -3.797 -37.283 1.00 71.69 330 SER A CA 1
ATOM 2726 C C . SER A 1 330 ? 30.829 -5.306 -37.288 1.00 71.69 330 SER A C 1
ATOM 2728 O O . SER A 1 330 ? 31.351 -6.025 -36.437 1.00 71.69 330 SER A O 1
ATOM 2730 N N . ILE A 1 331 ? 30.086 -5.802 -38.285 1.00 68.94 331 ILE A N 1
ATOM 2731 C CA . ILE A 1 331 ? 29.849 -7.243 -38.511 1.00 68.94 331 ILE A CA 1
ATOM 2732 C C . ILE A 1 331 ? 31.151 -8.092 -38.482 1.00 68.94 331 ILE A C 1
ATOM 2734 O O . ILE A 1 331 ? 31.128 -9.170 -37.888 1.00 68.94 331 ILE A O 1
ATOM 2738 N N . PRO A 1 332 ? 32.314 -7.647 -39.016 1.00 62.59 332 PRO A N 1
ATOM 2739 C CA . PRO A 1 332 ? 33.551 -8.438 -38.938 1.00 62.59 332 PRO A CA 1
ATOM 2740 C C . PRO A 1 332 ? 34.329 -8.314 -37.610 1.00 62.59 332 PRO A C 1
ATOM 2742 O O . PRO A 1 332 ? 35.162 -9.168 -37.319 1.00 62.59 332 PRO A O 1
ATOM 2745 N N . LEU A 1 333 ? 34.076 -7.291 -36.778 1.00 58.50 333 LEU A N 1
ATOM 2746 C CA . LEU A 1 333 ? 34.814 -7.046 -35.519 1.00 58.50 333 LEU A CA 1
ATOM 2747 C C . LEU A 1 333 ? 34.050 -7.497 -34.266 1.00 58.50 333 LEU A C 1
ATOM 2749 O O . LEU A 1 333 ? 34.511 -7.261 -33.143 1.00 58.50 333 LEU A O 1
ATOM 2753 N N . ILE A 1 334 ? 32.915 -8.181 -34.448 1.00 64.81 334 ILE A N 1
ATOM 2754 C CA . ILE A 1 334 ? 32.095 -8.731 -33.364 1.00 64.81 334 ILE A CA 1
ATOM 2755 C C . ILE A 1 334 ? 32.965 -9.448 -32.319 1.00 64.81 334 ILE A C 1
ATOM 2757 O O . ILE A 1 334 ? 32.849 -9.075 -31.161 1.00 64.81 334 ILE A O 1
ATOM 2761 N N . PRO A 1 335 ? 33.909 -10.360 -32.637 1.00 63.28 335 PRO A N 1
ATOM 2762 C CA . PRO A 1 335 ? 34.641 -11.109 -31.607 1.00 63.28 335 PRO A CA 1
ATOM 2763 C C . PRO A 1 335 ? 35.437 -10.230 -30.629 1.00 63.28 335 PRO A C 1
ATOM 2765 O O . PRO A 1 335 ? 35.530 -10.553 -29.445 1.00 63.28 335 PRO A O 1
ATOM 2768 N N . ILE A 1 336 ? 35.977 -9.107 -31.114 1.00 64.88 336 ILE A N 1
ATOM 2769 C CA . ILE A 1 336 ? 36.848 -8.202 -30.353 1.00 64.88 336 ILE A CA 1
ATOM 2770 C C . ILE A 1 336 ? 36.005 -7.310 -29.440 1.00 64.88 336 ILE A C 1
ATOM 2772 O O . ILE A 1 336 ? 36.261 -7.221 -28.239 1.00 64.88 336 ILE A O 1
ATOM 2776 N N . PHE A 1 337 ? 34.949 -6.693 -29.977 1.00 62.75 337 PHE A N 1
ATOM 2777 C CA . PHE A 1 337 ? 34.060 -5.849 -29.178 1.00 62.75 337 PHE A CA 1
ATOM 2778 C C . PHE A 1 337 ? 33.174 -6.669 -28.233 1.00 62.75 337 PHE A C 1
ATOM 2780 O O . PHE A 1 337 ? 32.894 -6.231 -27.115 1.00 62.75 337 PHE A O 1
ATOM 2787 N N . PHE A 1 338 ? 32.829 -7.899 -28.615 1.00 65.06 338 PHE A N 1
ATOM 2788 C CA . PHE A 1 338 ? 32.083 -8.847 -27.792 1.00 65.06 338 PHE A CA 1
ATOM 2789 C C . PHE A 1 338 ? 32.863 -9.303 -26.561 1.00 65.06 338 PHE A C 1
ATOM 2791 O O . PHE A 1 338 ? 32.270 -9.511 -25.507 1.00 65.06 338 PHE A O 1
ATOM 2798 N N . TRP A 1 339 ? 34.195 -9.384 -26.646 1.00 60.59 339 TRP A N 1
ATOM 2799 C CA . TRP A 1 339 ? 35.045 -9.648 -25.481 1.00 60.59 339 TRP A CA 1
ATOM 2800 C C . TRP A 1 339 ? 34.969 -8.522 -24.436 1.00 60.59 339 TRP A C 1
ATOM 2802 O O . TRP A 1 339 ? 35.160 -8.750 -23.242 1.00 60.59 339 TRP A O 1
ATOM 2812 N N . THR A 1 340 ? 34.618 -7.303 -24.860 1.00 61.56 340 THR A N 1
ATOM 2813 C CA . THR A 1 340 ? 34.430 -6.162 -23.953 1.00 61.56 340 THR A CA 1
ATOM 2814 C C . THR A 1 340 ? 33.045 -6.113 -23.296 1.00 61.56 340 THR A C 1
ATOM 2816 O O . THR A 1 340 ? 32.868 -5.366 -22.324 1.00 61.56 340 THR A O 1
ATOM 2819 N N . LEU A 1 341 ? 32.079 -6.890 -23.800 1.00 64.44 341 LEU A N 1
ATOM 2820 C CA . LEU A 1 341 ? 30.729 -6.998 -23.254 1.00 64.44 341 LEU A CA 1
ATOM 2821 C C . LEU A 1 341 ? 30.695 -8.108 -22.203 1.00 64.44 341 LEU A C 1
ATOM 2823 O O . LEU A 1 341 ? 30.872 -9.290 -22.503 1.00 64.44 341 LEU A O 1
ATOM 2827 N N . ARG A 1 342 ? 30.461 -7.725 -20.945 1.00 65.19 342 ARG A N 1
ATOM 2828 C CA . ARG A 1 342 ? 30.218 -8.695 -19.880 1.00 65.19 342 ARG A CA 1
ATOM 2829 C C . ARG A 1 342 ? 28.756 -9.118 -19.958 1.00 65.19 342 ARG A C 1
ATOM 2831 O O . ARG A 1 342 ? 27.864 -8.283 -20.077 1.00 65.19 342 ARG A O 1
ATOM 2838 N N . TYR A 1 343 ? 28.529 -10.421 -19.919 1.00 63.94 343 TYR A N 1
ATOM 2839 C CA . TYR A 1 343 ? 27.193 -10.972 -19.755 1.00 63.94 343 TYR A CA 1
ATOM 2840 C C . TYR A 1 343 ? 26.975 -11.236 -18.278 1.00 63.94 343 TYR A C 1
ATOM 2842 O O . TYR A 1 343 ? 27.873 -11.764 -17.616 1.00 63.94 343 TYR A O 1
ATOM 2850 N N . VAL A 1 344 ? 25.794 -10.878 -17.779 1.00 62.72 344 VAL A N 1
ATOM 2851 C CA . VAL A 1 344 ? 25.368 -11.328 -16.457 1.00 62.72 344 VAL A CA 1
ATOM 2852 C C . VAL A 1 344 ? 25.177 -12.836 -16.571 1.00 62.72 344 VAL A C 1
ATOM 2854 O O . VAL A 1 344 ? 24.298 -13.318 -17.286 1.00 62.72 344 VAL A O 1
ATOM 2857 N N . GLU A 1 345 ? 26.075 -13.591 -15.947 1.00 53.69 345 GLU A N 1
ATOM 2858 C CA . GLU A 1 345 ? 25.978 -15.042 -15.892 1.00 53.69 345 GLU A CA 1
ATOM 2859 C C . GLU A 1 345 ? 24.691 -15.378 -15.132 1.00 53.69 345 GLU A C 1
ATOM 2861 O O . GLU A 1 345 ? 24.467 -14.861 -14.035 1.00 53.69 345 GLU A O 1
ATOM 2866 N N . LYS A 1 346 ? 23.811 -16.202 -15.721 1.00 50.94 346 LYS A N 1
ATOM 2867 C CA . LYS A 1 346 ? 22.699 -16.818 -14.985 1.00 50.94 346 LYS A CA 1
ATOM 2868 C C . LYS A 1 346 ? 23.303 -17.812 -13.989 1.00 50.94 346 LYS A C 1
ATOM 2870 O O . LYS A 1 346 ? 23.206 -19.019 -14.181 1.00 50.94 346 LYS A O 1
ATOM 2875 N N . ASN A 1 347 ? 23.969 -17.315 -12.954 1.00 35.84 347 ASN A N 1
ATOM 2876 C CA . ASN A 1 347 ? 24.343 -18.125 -11.812 1.00 35.84 347 ASN A CA 1
ATOM 2877 C C . ASN A 1 347 ? 23.035 -18.545 -11.165 1.00 35.84 347 ASN A C 1
ATOM 2879 O O . ASN A 1 347 ? 22.353 -17.709 -10.587 1.00 35.84 347 ASN A O 1
ATOM 2883 N N . ASN A 1 348 ? 22.689 -19.815 -11.369 1.00 35.81 348 ASN A N 1
ATOM 2884 C CA . ASN A 1 348 ? 21.652 -20.572 -10.692 1.00 35.81 348 ASN A CA 1
ATOM 2885 C C . ASN A 1 348 ? 20.362 -19.776 -10.465 1.00 35.81 348 ASN A C 1
ATOM 2887 O O . ASN A 1 348 ? 20.221 -19.056 -9.480 1.00 35.81 348 ASN A O 1
ATOM 2891 N N . HIS A 1 349 ? 19.364 -20.011 -11.322 1.00 37.94 349 HIS A N 1
ATOM 2892 C CA . HIS A 1 349 ? 17.992 -20.003 -10.828 1.00 37.94 349 HIS A CA 1
ATOM 2893 C C . HIS A 1 349 ? 17.995 -20.864 -9.557 1.00 37.94 349 HIS A C 1
ATOM 2895 O O . HIS A 1 349 ? 18.091 -22.090 -9.640 1.00 37.94 349 HIS A O 1
ATOM 2901 N N . VAL A 1 350 ? 18.003 -20.231 -8.382 1.00 35.53 350 VAL A N 1
ATOM 2902 C CA . VAL A 1 350 ? 17.695 -20.918 -7.140 1.00 35.53 350 VAL A CA 1
ATOM 2903 C C . VAL A 1 350 ? 16.285 -21.419 -7.376 1.00 35.53 350 VAL A C 1
ATOM 2905 O O . VAL A 1 350 ? 15.338 -20.638 -7.428 1.00 35.53 350 VAL A O 1
ATOM 2908 N N . ASN A 1 351 ? 16.169 -22.721 -7.621 1.00 28.58 351 ASN A N 1
ATOM 2909 C CA . ASN A 1 351 ? 14.922 -23.438 -7.482 1.00 28.58 351 ASN A CA 1
ATOM 2910 C C . ASN A 1 351 ? 14.487 -23.239 -6.028 1.00 28.58 351 ASN A C 1
ATOM 2912 O O . ASN A 1 351 ? 14.789 -24.068 -5.173 1.00 28.58 351 ASN A O 1
ATOM 2916 N N . ILE A 1 352 ? 13.783 -22.148 -5.731 1.00 34.75 352 ILE A N 1
ATOM 2917 C CA . ILE A 1 352 ? 12.936 -22.082 -4.546 1.00 34.75 352 ILE A CA 1
ATOM 2918 C C . ILE A 1 352 ? 11.717 -22.936 -4.896 1.00 34.75 352 ILE A C 1
ATOM 2920 O O . ILE A 1 352 ? 10.640 -22.457 -5.233 1.00 34.75 352 ILE A O 1
ATOM 2924 N N . LYS A 1 353 ? 11.939 -24.254 -4.899 1.00 28.58 353 LYS A N 1
ATOM 2925 C CA . LYS A 1 353 ? 10.884 -25.250 -4.802 1.00 28.58 353 LYS A CA 1
ATOM 2926 C C . LYS A 1 353 ? 10.373 -25.132 -3.371 1.00 28.58 353 LYS A C 1
ATOM 2928 O O . LYS A 1 353 ? 11.017 -25.592 -2.432 1.00 28.58 353 LYS A O 1
ATOM 2933 N N . ILE A 1 354 ? 9.242 -24.462 -3.207 1.00 35.75 354 ILE A N 1
ATOM 2934 C CA . ILE A 1 354 ? 8.458 -24.519 -1.979 1.00 35.75 354 ILE A CA 1
ATOM 2935 C C . ILE A 1 354 ? 7.914 -25.952 -1.886 1.00 35.75 354 ILE A C 1
ATOM 2937 O O . ILE A 1 354 ? 6.927 -26.262 -2.543 1.00 35.75 354 ILE A O 1
ATOM 2941 N N . CYS A 1 355 ? 8.614 -26.844 -1.173 1.00 29.53 355 CYS A N 1
ATOM 2942 C CA . CYS A 1 355 ? 8.076 -27.996 -0.425 1.00 29.53 355 CYS A CA 1
ATOM 2943 C C . CYS A 1 355 ? 9.202 -28.790 0.282 1.00 29.53 355 CYS A C 1
ATOM 2945 O O . CYS A 1 355 ? 10.355 -28.731 -0.151 1.00 29.53 355 CYS A O 1
ATOM 2947 N N . PRO A 1 356 ? 8.897 -29.500 1.389 1.00 31.52 356 PRO A N 1
ATOM 2948 C CA . PRO A 1 356 ? 9.888 -29.955 2.357 1.00 31.52 356 PRO A CA 1
ATOM 2949 C C . PRO A 1 356 ? 10.630 -31.234 1.939 1.00 31.52 356 PRO A C 1
ATOM 2951 O O . PRO A 1 356 ? 10.164 -32.032 1.131 1.00 31.52 356 PRO A O 1
ATOM 2954 N N . LYS A 1 357 ? 11.821 -31.384 2.528 1.00 34.97 357 LYS A N 1
ATOM 2955 C CA . LYS A 1 357 ? 12.841 -32.421 2.307 1.00 34.97 357 LYS A CA 1
ATOM 2956 C C . LYS A 1 357 ? 12.288 -33.853 2.239 1.00 34.97 357 LYS A C 1
ATOM 2958 O O . LYS A 1 357 ? 11.663 -34.314 3.186 1.00 34.97 357 LYS A O 1
ATOM 2963 N N . SER A 1 358 ? 12.707 -34.594 1.215 1.00 26.67 358 SER A N 1
ATOM 2964 C CA . SER A 1 358 ? 13.039 -36.021 1.321 1.00 26.67 358 SER A CA 1
ATOM 2965 C C . SER A 1 358 ? 14.106 -36.396 0.277 1.00 26.67 358 SER A C 1
ATOM 2967 O O . SER A 1 358 ? 13.960 -36.136 -0.910 1.00 26.67 358 SER A O 1
ATOM 2969 N N . GLU A 1 359 ? 15.208 -36.939 0.804 1.00 29.56 359 GLU A N 1
ATOM 2970 C CA . GLU A 1 359 ? 16.100 -37.951 0.210 1.00 29.56 359 GLU A CA 1
ATOM 2971 C C . GLU A 1 359 ? 17.000 -37.602 -0.998 1.00 29.56 359 GLU A C 1
ATOM 2973 O O . GLU A 1 359 ? 16.661 -37.703 -2.169 1.00 29.56 359 GLU A O 1
ATOM 2978 N N . LEU A 1 360 ? 18.216 -37.183 -0.631 1.00 29.03 360 LEU A N 1
ATOM 2979 C CA . LEU A 1 360 ? 19.518 -37.818 -0.893 1.00 29.03 360 LEU A CA 1
ATOM 2980 C C . LEU A 1 360 ? 19.790 -38.560 -2.229 1.00 29.03 360 LEU A C 1
ATOM 2982 O O . LEU A 1 360 ? 19.199 -39.581 -2.551 1.00 29.03 360 LEU A O 1
ATOM 2986 N N . HIS A 1 361 ? 20.892 -38.114 -2.849 1.00 28.97 361 HIS A N 1
ATOM 2987 C CA . HIS A 1 361 ? 21.745 -38.765 -3.852 1.00 28.97 361 HIS A CA 1
ATOM 2988 C C . HIS A 1 361 ? 21.159 -39.027 -5.249 1.00 28.97 361 HIS A C 1
ATOM 2990 O O . HIS A 1 361 ? 20.547 -40.048 -5.519 1.00 28.97 361 HIS A O 1
ATOM 2996 N N . ASN A 1 362 ? 21.574 -38.188 -6.205 1.00 25.03 362 ASN A N 1
ATOM 2997 C CA . ASN A 1 362 ? 22.480 -38.661 -7.253 1.00 25.03 362 ASN A CA 1
ATOM 2998 C C . ASN A 1 362 ? 23.329 -37.509 -7.807 1.00 25.03 362 ASN A C 1
ATOM 3000 O O . ASN A 1 362 ? 22.835 -36.460 -8.208 1.00 25.03 362 ASN A O 1
ATOM 3004 N N . SER A 1 363 ? 24.641 -37.728 -7.768 1.00 35.47 363 SER A N 1
ATOM 3005 C CA . SER A 1 363 ? 25.684 -36.838 -8.264 1.00 35.47 363 SER A CA 1
ATOM 3006 C C . SER A 1 363 ? 25.589 -36.713 -9.787 1.00 35.47 363 SER A C 1
ATOM 3008 O O . SER A 1 363 ? 25.937 -37.645 -10.513 1.00 35.47 363 SER A O 1
ATOM 3010 N N . SER A 1 364 ? 25.124 -35.568 -10.287 1.00 28.64 364 SER A N 1
ATOM 3011 C CA . SER A 1 364 ? 25.274 -35.198 -11.695 1.00 28.64 364 SER A CA 1
ATOM 3012 C C . SER A 1 364 ? 26.563 -34.394 -11.862 1.00 28.64 364 SER A C 1
ATOM 3014 O O . SER A 1 364 ? 26.677 -33.258 -11.401 1.00 28.64 364 SER A O 1
ATOM 3016 N N . LYS A 1 365 ? 27.538 -35.044 -12.502 1.00 29.34 365 LYS A N 1
ATOM 3017 C CA . LYS A 1 365 ? 28.832 -34.523 -12.967 1.00 29.34 365 LYS A CA 1
ATOM 3018 C C . LYS A 1 365 ? 28.708 -33.105 -13.563 1.00 29.34 365 LYS A C 1
ATOM 3020 O O . LYS A 1 365 ? 27.710 -32.835 -14.229 1.00 29.34 365 LYS A O 1
ATOM 3025 N N . PRO A 1 366 ? 29.723 -32.229 -13.427 1.00 31.22 366 PRO A N 1
ATOM 3026 C CA . PRO A 1 366 ? 29.754 -30.981 -14.179 1.00 31.22 366 PRO A CA 1
ATOM 3027 C C . PRO A 1 366 ? 29.868 -31.315 -15.673 1.00 31.22 366 PRO A C 1
ATOM 3029 O O . PRO A 1 366 ? 30.902 -31.801 -16.137 1.00 31.22 366 PRO A O 1
ATOM 3032 N N . GLU A 1 367 ? 28.791 -31.109 -16.432 1.00 32.81 367 GLU A N 1
ATOM 3033 C CA . GLU A 1 367 ? 28.830 -31.211 -17.888 1.00 32.81 367 GLU A CA 1
ATOM 3034 C C . GLU A 1 367 ? 29.740 -30.106 -18.437 1.00 32.81 367 GLU A C 1
ATOM 3036 O O . GLU A 1 367 ? 29.383 -28.929 -18.502 1.00 32.81 367 GLU A O 1
ATOM 3041 N N . ASN A 1 368 ? 30.950 -30.498 -18.839 1.00 40.06 368 ASN A N 1
ATOM 3042 C CA . ASN A 1 368 ? 31.867 -29.668 -19.610 1.00 40.06 368 ASN A CA 1
ATOM 3043 C C . ASN A 1 368 ? 31.263 -29.404 -21.000 1.00 40.06 368 ASN A C 1
ATOM 3045 O O . ASN A 1 368 ? 31.564 -30.099 -21.971 1.00 40.06 368 ASN A O 1
ATOM 3049 N N . HIS A 1 369 ? 30.394 -28.400 -21.116 1.00 42.62 369 HIS A N 1
ATOM 3050 C CA . HIS A 1 369 ? 29.931 -27.934 -22.419 1.00 42.62 369 HIS A CA 1
ATOM 3051 C C . HIS A 1 369 ? 31.093 -27.282 -23.196 1.00 42.62 369 HIS A C 1
ATOM 3053 O O . HIS A 1 369 ? 31.823 -26.453 -22.643 1.00 42.62 369 HIS A O 1
ATOM 3059 N N . PRO A 1 370 ? 31.284 -27.608 -24.490 1.00 43.38 370 PRO A N 1
ATOM 3060 C CA . PRO A 1 370 ? 32.388 -27.068 -25.276 1.00 43.38 370 PRO A CA 1
ATOM 3061 C C . PRO A 1 370 ? 32.284 -25.539 -25.377 1.00 43.38 370 PRO A C 1
ATOM 3063 O O . PRO A 1 370 ? 31.221 -25.000 -25.695 1.00 43.38 370 PRO A O 1
ATOM 3066 N N . LYS A 1 371 ? 33.406 -24.838 -25.152 1.00 54.09 371 LYS A N 1
ATOM 3067 C CA . LYS A 1 371 ? 33.533 -23.360 -25.143 1.00 54.09 371 LYS A CA 1
ATOM 3068 C C . LYS A 1 371 ? 32.881 -22.669 -26.357 1.00 54.09 371 LYS A C 1
ATOM 3070 O O . LYS A 1 371 ? 32.389 -21.551 -26.237 1.00 54.09 371 LYS A O 1
ATOM 3075 N N . HIS A 1 372 ? 32.815 -23.352 -27.500 1.00 51.94 372 HIS A N 1
ATOM 3076 C CA . HIS A 1 372 ? 32.161 -22.874 -28.720 1.00 51.94 372 HIS A CA 1
ATOM 3077 C C . HIS A 1 372 ? 30.627 -22.763 -28.596 1.00 51.94 372 HIS A C 1
ATOM 3079 O O . HIS A 1 372 ? 30.041 -21.770 -29.021 1.00 51.94 372 HIS A O 1
ATOM 3085 N N . ARG A 1 373 ? 29.965 -23.726 -27.933 1.00 55.66 373 ARG A N 1
ATOM 3086 C CA . ARG A 1 373 ? 28.504 -23.715 -27.707 1.00 55.66 373 ARG A CA 1
ATOM 3087 C C . ARG A 1 373 ? 28.084 -22.547 -26.808 1.00 55.66 373 ARG A C 1
ATOM 3089 O O . ARG A 1 373 ? 27.028 -21.955 -27.006 1.00 55.66 373 ARG A O 1
ATOM 3096 N N . LEU A 1 374 ? 28.954 -22.161 -25.873 1.00 63.25 374 LEU A N 1
ATOM 3097 C CA . LEU A 1 374 ? 28.786 -20.973 -25.033 1.00 63.25 374 LEU A CA 1
ATOM 3098 C C . LEU A 1 374 ? 28.916 -19.670 -25.840 1.00 63.25 374 LEU A C 1
ATOM 3100 O O . LEU A 1 374 ? 28.193 -18.718 -25.562 1.00 63.25 374 LEU A O 1
ATOM 3104 N N . TRP A 1 375 ? 29.794 -19.614 -26.846 1.00 68.00 375 TRP A N 1
ATOM 3105 C CA . TRP A 1 375 ? 29.992 -18.413 -27.666 1.00 68.00 375 TRP A CA 1
ATOM 3106 C C . TRP A 1 375 ? 28.814 -18.153 -28.614 1.00 68.00 375 TRP A C 1
ATOM 3108 O O . TRP A 1 375 ? 28.278 -17.045 -28.630 1.00 68.00 375 TRP A O 1
ATOM 3118 N N . CYS A 1 376 ? 28.319 -19.188 -29.302 1.00 70.12 376 CYS A N 1
ATOM 3119 C CA . CYS A 1 376 ? 27.114 -19.085 -30.133 1.00 70.12 376 CYS A CA 1
ATOM 3120 C C . CYS A 1 376 ? 25.891 -18.649 -29.311 1.00 70.12 376 CYS A C 1
ATOM 3122 O O . CYS A 1 376 ? 25.172 -17.735 -29.708 1.00 70.12 376 CYS A O 1
ATOM 3124 N N . ASN A 1 377 ? 25.691 -19.231 -28.122 1.00 71.25 377 ASN A N 1
ATOM 3125 C CA . ASN A 1 377 ? 24.589 -18.853 -27.231 1.00 71.25 377 ASN A CA 1
ATOM 3126 C C . ASN A 1 377 ? 24.681 -17.394 -26.764 1.00 71.25 377 ASN A C 1
ATOM 3128 O O . ASN A 1 377 ? 23.657 -16.719 -26.627 1.00 71.25 377 ASN A O 1
ATOM 3132 N N . LYS A 1 378 ? 25.897 -16.887 -26.538 1.00 72.62 378 LYS A N 1
ATOM 3133 C CA . LYS A 1 378 ? 26.115 -15.483 -26.182 1.00 72.62 378 LYS A CA 1
ATOM 3134 C C . LYS A 1 378 ? 25.788 -14.552 -27.357 1.00 72.62 378 LYS A C 1
ATOM 3136 O O . LYS A 1 378 ? 25.102 -13.559 -27.142 1.00 72.62 378 LYS A O 1
ATOM 3141 N N . ILE A 1 379 ? 26.199 -14.876 -28.586 1.00 76.62 379 ILE A N 1
ATOM 3142 C CA . ILE A 1 379 ? 25.863 -14.073 -29.781 1.00 76.62 379 ILE A CA 1
ATOM 3143 C C . ILE A 1 379 ? 24.352 -14.056 -30.026 1.00 76.62 379 ILE A C 1
ATOM 3145 O O . ILE A 1 379 ? 23.774 -13.001 -30.273 1.00 76.62 379 ILE A O 1
ATOM 3149 N N . ILE A 1 380 ? 23.686 -15.203 -29.889 1.00 76.88 380 ILE A N 1
ATOM 3150 C CA . ILE A 1 380 ? 22.223 -15.281 -29.990 1.00 76.88 380 ILE A CA 1
ATOM 3151 C C . ILE A 1 380 ? 21.568 -14.403 -28.915 1.00 76.88 380 ILE A C 1
ATOM 3153 O O . ILE A 1 380 ? 20.626 -13.668 -29.202 1.00 76.88 380 ILE A O 1
ATOM 3157 N N . SER A 1 381 ? 22.086 -14.434 -27.684 1.00 75.50 381 SER A N 1
ATOM 3158 C CA . SER A 1 381 ? 21.586 -13.595 -26.588 1.00 75.50 381 SER A CA 1
ATOM 3159 C C . SER A 1 381 ? 21.776 -12.097 -26.856 1.00 75.50 381 SER A C 1
ATOM 3161 O O . SER A 1 381 ? 20.916 -11.313 -26.466 1.00 75.50 381 SER A O 1
ATOM 3163 N N . PHE A 1 382 ? 22.848 -11.703 -27.554 1.00 82.31 382 PHE A N 1
ATOM 3164 C CA . PHE A 1 382 ? 23.100 -10.319 -27.968 1.00 82.31 382 PHE A CA 1
ATOM 3165 C C . PHE A 1 382 ? 22.029 -9.800 -28.925 1.00 82.31 382 PHE A C 1
ATOM 3167 O O . PHE A 1 382 ? 21.348 -8.827 -28.626 1.00 82.31 382 PHE A O 1
ATOM 3174 N N . TYR A 1 383 ? 21.825 -10.484 -30.054 1.00 82.31 383 TYR A N 1
ATOM 3175 C CA . TYR A 1 383 ? 20.848 -10.067 -31.067 1.00 82.31 383 TYR A CA 1
ATOM 3176 C C . TYR A 1 383 ? 19.390 -10.250 -30.615 1.00 82.31 383 TYR A C 1
ATOM 3178 O O . TYR A 1 383 ? 18.460 -9.687 -31.203 1.00 82.31 383 TYR A O 1
ATOM 3186 N N . ARG A 1 384 ? 19.163 -11.031 -29.553 1.00 82.81 384 ARG A N 1
ATOM 3187 C CA . ARG A 1 384 ? 17.854 -11.150 -28.905 1.00 82.81 384 ARG A CA 1
ATOM 3188 C C . ARG A 1 384 ? 17.542 -9.972 -27.976 1.00 82.81 384 ARG A C 1
ATOM 3190 O O . ARG A 1 384 ? 16.366 -9.760 -27.692 1.00 82.81 384 ARG A O 1
ATOM 3197 N N . ALA A 1 385 ? 18.542 -9.211 -27.528 1.00 86.19 385 ALA A N 1
ATOM 3198 C CA . ALA A 1 385 ? 18.327 -8.079 -26.634 1.00 86.19 385 ALA A CA 1
ATOM 3199 C C . ALA A 1 385 ? 17.546 -6.942 -27.338 1.00 86.19 385 ALA A C 1
ATOM 3201 O O . ALA A 1 385 ? 17.896 -6.572 -28.467 1.00 86.19 385 ALA A O 1
ATOM 3202 N N . PRO A 1 386 ? 16.518 -6.354 -26.692 1.00 90.56 386 PRO A N 1
ATOM 3203 C CA . PRO A 1 386 ? 15.720 -5.268 -27.269 1.00 90.56 386 PRO A CA 1
ATOM 3204 C C . PRO A 1 386 ? 16.551 -4.055 -27.701 1.00 90.56 386 PRO A C 1
ATOM 3206 O O . PRO A 1 386 ? 16.365 -3.557 -28.809 1.00 90.56 386 PRO A O 1
ATOM 3209 N N . ILE A 1 387 ? 17.518 -3.633 -26.879 1.00 88.81 387 ILE A N 1
ATOM 3210 C CA . ILE A 1 387 ? 18.398 -2.492 -27.176 1.00 88.81 387 ILE A CA 1
ATOM 3211 C C . ILE A 1 387 ? 19.207 -2.674 -28.468 1.00 88.81 387 ILE A C 1
ATOM 3213 O O . ILE A 1 387 ? 19.339 -1.746 -29.264 1.00 88.81 387 ILE A O 1
ATOM 3217 N N . VAL A 1 388 ? 19.708 -3.885 -28.726 1.00 87.56 388 VAL A N 1
ATOM 3218 C CA . VAL A 1 388 ? 20.477 -4.182 -29.943 1.00 87.56 388 VAL A CA 1
ATOM 3219 C C . VAL A 1 388 ? 19.566 -4.112 -31.164 1.00 87.56 388 VAL A C 1
ATOM 3221 O O . VAL A 1 388 ? 19.946 -3.533 -32.178 1.00 87.56 388 VAL A O 1
ATOM 3224 N N . ARG A 1 389 ? 18.340 -4.640 -31.060 1.00 89.50 389 ARG A N 1
ATOM 3225 C CA . ARG A 1 389 ? 17.337 -4.547 -32.132 1.00 89.50 389 ARG A CA 1
ATOM 3226 C C . ARG A 1 389 ? 16.944 -3.104 -32.417 1.00 89.50 389 ARG A C 1
ATOM 3228 O O . ARG A 1 389 ? 16.852 -2.729 -33.579 1.00 89.50 389 ARG A O 1
ATOM 3235 N N . PHE A 1 390 ? 16.755 -2.298 -31.375 1.00 92.31 390 PHE A N 1
ATOM 3236 C CA . PHE A 1 390 ? 16.468 -0.875 -31.517 1.00 92.31 390 PHE A CA 1
ATOM 3237 C C . PHE A 1 390 ? 17.578 -0.155 -32.292 1.00 92.31 390 PHE A C 1
ATOM 3239 O O . PHE A 1 390 ? 17.293 0.474 -33.308 1.00 92.31 390 PHE A O 1
ATOM 3246 N N . TYR A 1 391 ? 18.843 -0.304 -31.877 1.00 90.25 391 TYR A N 1
ATOM 3247 C CA . TYR A 1 391 ? 19.965 0.314 -32.590 1.00 90.25 391 TYR A CA 1
ATOM 3248 C C . TYR A 1 391 ? 20.129 -0.225 -34.006 1.00 90.25 391 TYR A C 1
ATOM 3250 O O . TYR A 1 391 ? 20.404 0.550 -34.915 1.00 90.25 391 TYR A O 1
ATOM 3258 N N . HIS A 1 392 ? 19.922 -1.524 -34.214 1.00 88.62 392 HIS A N 1
ATOM 3259 C CA . HIS A 1 392 ? 19.935 -2.120 -35.541 1.00 88.62 392 HIS A CA 1
ATOM 3260 C C . HIS A 1 392 ? 18.908 -1.437 -36.453 1.00 88.62 392 HIS A C 1
ATOM 3262 O O . HIS A 1 392 ? 19.291 -0.872 -37.473 1.00 88.62 392 HIS A O 1
ATOM 3268 N N . TYR A 1 393 ? 17.632 -1.385 -36.060 1.00 91.00 393 TYR A N 1
ATOM 3269 C CA . TYR A 1 393 ? 16.604 -0.713 -36.857 1.00 91.00 393 TYR A CA 1
ATOM 3270 C C . TYR A 1 393 ? 16.882 0.780 -37.047 1.00 91.00 393 TYR A C 1
ATOM 3272 O O . TYR A 1 393 ? 16.720 1.278 -38.156 1.00 91.00 393 TYR A O 1
ATOM 3280 N N . ALA A 1 394 ? 17.350 1.486 -36.014 1.00 92.25 394 ALA A N 1
ATOM 3281 C CA . ALA A 1 394 ? 17.683 2.905 -36.111 1.00 92.25 394 ALA A CA 1
ATOM 3282 C C . ALA A 1 394 ? 18.825 3.167 -37.109 1.00 92.25 394 ALA A C 1
ATOM 3284 O O . ALA A 1 394 ? 18.715 4.057 -37.949 1.00 92.25 394 ALA A O 1
ATOM 3285 N N . ILE A 1 395 ? 19.897 2.371 -37.065 1.00 89.81 395 ILE A N 1
ATOM 3286 C CA . ILE A 1 395 ? 21.037 2.488 -37.985 1.00 89.81 395 ILE A CA 1
ATOM 3287 C C . ILE A 1 395 ? 20.606 2.165 -39.416 1.00 89.81 395 ILE A C 1
ATOM 3289 O O . ILE A 1 395 ? 20.928 2.923 -40.328 1.00 89.81 395 ILE A O 1
ATOM 3293 N N . PHE A 1 396 ? 19.860 1.076 -39.622 1.00 90.50 396 PHE A N 1
ATOM 3294 C CA . PHE A 1 396 ? 19.350 0.713 -40.947 1.00 90.50 396 PHE A CA 1
ATOM 3295 C C . PHE A 1 396 ? 18.393 1.770 -41.501 1.00 90.50 396 PHE A C 1
ATOM 3297 O O . PHE A 1 396 ? 18.461 2.083 -42.685 1.00 90.50 396 PHE A O 1
ATOM 3304 N N . PHE A 1 397 ? 17.551 2.362 -40.654 1.00 92.44 397 PHE A N 1
ATOM 3305 C CA . PHE A 1 397 ? 16.663 3.455 -41.038 1.00 92.44 397 PHE A CA 1
ATOM 3306 C C . PHE A 1 397 ? 17.443 4.716 -41.433 1.00 92.44 397 PHE A C 1
ATOM 3308 O O . PHE A 1 397 ? 17.163 5.309 -42.472 1.00 92.44 397 PHE A O 1
ATOM 3315 N N . ILE A 1 398 ? 18.466 5.099 -40.663 1.00 92.44 398 ILE A N 1
ATOM 3316 C CA . ILE A 1 398 ? 19.342 6.229 -41.004 1.00 92.44 398 ILE A CA 1
ATOM 3317 C C . ILE A 1 398 ? 20.090 5.958 -42.315 1.00 92.44 398 ILE A C 1
ATOM 3319 O O . ILE A 1 398 ? 20.126 6.822 -43.185 1.00 92.44 398 ILE A O 1
ATOM 3323 N N . LEU A 1 399 ? 20.650 4.759 -42.493 1.00 90.00 399 LEU A N 1
ATOM 3324 C CA . LEU A 1 399 ? 21.336 4.367 -43.725 1.00 90.00 399 LEU A CA 1
ATOM 3325 C C . LEU A 1 399 ? 20.381 4.392 -44.921 1.00 90.00 399 LEU A C 1
ATOM 3327 O O . LEU A 1 399 ? 20.745 4.895 -45.980 1.00 90.00 399 LEU A O 1
ATOM 3331 N N . PHE A 1 400 ? 19.151 3.910 -44.743 1.00 91.88 400 PHE A N 1
ATOM 3332 C CA . PHE A 1 400 ? 18.106 4.006 -45.754 1.00 91.88 400 PHE A CA 1
ATOM 3333 C C . PHE A 1 400 ? 17.831 5.462 -46.131 1.00 91.88 400 PHE A C 1
ATOM 3335 O O . PHE A 1 400 ? 17.841 5.771 -47.314 1.00 91.88 400 PHE A O 1
ATOM 3342 N N . LEU A 1 401 ? 17.668 6.372 -45.165 1.00 91.31 401 LEU A N 1
ATOM 3343 C CA . LEU A 1 401 ? 17.478 7.800 -45.449 1.00 91.31 401 LEU A CA 1
ATOM 3344 C C . LEU A 1 401 ? 18.686 8.420 -46.169 1.00 91.31 401 LEU A C 1
ATOM 3346 O O . LEU A 1 401 ? 18.505 9.208 -47.097 1.00 91.31 401 LEU A O 1
ATOM 3350 N N . ILE A 1 402 ? 19.908 8.044 -45.778 1.00 90.00 402 ILE A N 1
ATOM 3351 C CA . ILE A 1 402 ? 21.150 8.518 -46.405 1.00 90.00 402 ILE A CA 1
ATOM 3352 C C . ILE A 1 402 ? 21.297 7.999 -47.834 1.00 90.00 402 ILE A C 1
ATOM 3354 O O . ILE A 1 402 ? 21.825 8.728 -48.660 1.00 90.00 402 ILE A O 1
ATOM 3358 N N . LEU A 1 403 ? 20.855 6.779 -48.145 1.00 88.31 403 LEU A N 1
ATOM 3359 C CA . LEU A 1 403 ? 20.848 6.255 -49.516 1.00 88.31 403 LEU A CA 1
ATOM 3360 C C . LEU A 1 403 ? 19.681 6.814 -50.333 1.00 88.31 403 LEU A C 1
ATOM 3362 O O . LEU A 1 403 ? 19.831 7.119 -51.513 1.00 88.31 403 LEU A O 1
ATOM 3366 N N . PHE A 1 404 ? 18.520 6.976 -49.707 1.00 88.38 404 PHE A N 1
ATOM 3367 C CA . PHE A 1 404 ? 17.311 7.468 -50.350 1.00 88.38 404 PHE A CA 1
ATOM 3368 C C . PHE A 1 404 ? 17.432 8.940 -50.747 1.00 88.38 404 PHE A C 1
ATOM 3370 O O . PHE A 1 404 ? 16.992 9.307 -51.830 1.00 88.38 404 PHE A O 1
ATOM 3377 N N . SER A 1 405 ? 18.072 9.771 -49.919 1.00 87.25 405 SER A N 1
ATOM 3378 C CA . SER A 1 405 ? 18.302 11.192 -50.205 1.00 87.25 405 SER A CA 1
ATOM 3379 C C . SER A 1 405 ? 19.012 11.433 -51.554 1.00 87.25 405 SER A C 1
ATOM 3381 O O . SER A 1 405 ? 18.416 12.084 -52.407 1.00 87.25 405 SER A O 1
ATOM 3383 N N . PRO A 1 406 ? 20.201 10.866 -51.844 1.00 85.69 406 PRO A N 1
ATOM 3384 C CA . PRO A 1 406 ? 20.856 11.007 -53.139 1.00 85.69 406 PRO A CA 1
ATOM 3385 C C . PRO A 1 406 ? 20.113 10.281 -54.265 1.00 85.69 406 PRO A C 1
ATOM 3387 O O . PRO A 1 406 ? 20.145 10.770 -55.384 1.00 85.69 406 PRO A O 1
ATOM 3390 N N . ILE A 1 407 ? 19.399 9.176 -54.013 1.00 83.25 407 ILE A N 1
ATOM 3391 C CA . ILE A 1 407 ? 18.535 8.559 -55.038 1.00 83.25 407 ILE A CA 1
ATOM 3392 C C . ILE A 1 407 ? 17.413 9.527 -55.444 1.00 83.25 407 ILE A C 1
ATOM 3394 O O . ILE A 1 407 ? 17.178 9.717 -56.630 1.00 83.25 407 ILE A O 1
ATOM 3398 N N . MET A 1 408 ? 16.764 10.197 -54.493 1.00 79.75 408 MET A N 1
ATOM 3399 C CA . MET A 1 408 ? 15.753 11.218 -54.788 1.00 79.75 408 MET A CA 1
ATOM 3400 C C . MET A 1 408 ? 16.353 12.483 -55.404 1.00 79.75 408 MET A C 1
ATOM 3402 O O . MET A 1 408 ? 15.689 13.128 -56.204 1.00 79.75 408 MET A O 1
ATOM 3406 N N . LEU A 1 409 ? 17.584 12.851 -55.040 1.00 78.69 409 LEU A N 1
ATOM 3407 C CA . LEU A 1 409 ? 18.221 14.086 -55.503 1.00 78.69 409 LEU A CA 1
ATOM 3408 C C . LEU A 1 409 ? 18.898 13.938 -56.877 1.00 78.69 409 LEU A C 1
ATOM 3410 O O . LEU A 1 409 ? 18.964 14.906 -57.625 1.00 78.69 409 LEU A O 1
ATOM 3414 N N . VAL A 1 410 ? 19.400 12.743 -57.206 1.00 74.81 410 VAL A N 1
ATOM 3415 C CA . VAL A 1 410 ? 20.137 12.443 -58.450 1.00 74.81 410 VAL A CA 1
ATOM 3416 C C . VAL A 1 410 ? 19.280 11.664 -59.450 1.00 74.81 410 VAL A C 1
ATOM 3418 O O . VAL A 1 410 ? 19.341 11.946 -60.642 1.00 74.81 410 VAL A O 1
ATOM 3421 N N . ASN A 1 411 ? 18.451 10.717 -58.992 1.00 62.00 411 ASN A N 1
ATOM 3422 C CA . ASN A 1 411 ? 17.634 9.859 -59.861 1.00 62.00 411 ASN A CA 1
ATOM 3423 C C . ASN A 1 411 ? 16.170 10.311 -59.974 1.00 62.00 411 ASN A C 1
ATOM 3425 O O . ASN A 1 411 ? 15.331 9.520 -60.401 1.00 62.00 411 ASN A O 1
ATOM 3429 N N . TYR A 1 412 ? 15.844 11.581 -59.706 1.00 60.97 412 TYR A N 1
ATOM 3430 C CA . TYR A 1 412 ? 14.573 12.167 -60.165 1.00 60.97 412 TYR A CA 1
ATOM 3431 C C . TYR A 1 412 ? 14.599 12.446 -61.681 1.00 60.97 412 TYR A C 1
ATOM 3433 O O . TYR A 1 412 ? 14.136 13.479 -62.155 1.00 60.97 412 TYR A O 1
ATOM 3441 N N . PHE A 1 413 ? 15.165 11.527 -62.463 1.00 59.81 413 PHE A N 1
ATOM 3442 C CA . PHE A 1 413 ? 14.889 11.448 -63.886 1.00 59.81 413 PHE A CA 1
ATOM 3443 C C . PHE A 1 413 ? 13.586 10.661 -64.021 1.00 59.81 413 PHE A C 1
ATOM 3445 O O . PHE A 1 413 ? 13.580 9.465 -63.716 1.00 59.81 413 PHE A O 1
ATOM 3452 N N . PRO A 1 414 ? 12.468 11.280 -64.442 1.00 59.69 414 PRO A N 1
ATOM 3453 C CA . PRO A 1 414 ? 11.313 10.502 -64.852 1.00 59.69 414 PRO A CA 1
ATOM 3454 C C . PRO A 1 414 ? 11.764 9.610 -66.012 1.00 59.69 414 PRO A C 1
ATOM 3456 O O . PRO A 1 414 ? 12.063 10.092 -67.102 1.00 59.69 414 PRO A O 1
ATOM 3459 N N . LEU A 1 415 ? 11.865 8.305 -65.765 1.00 55.09 415 LEU A N 1
ATOM 3460 C CA . LEU A 1 415 ? 12.036 7.314 -66.818 1.00 55.09 415 LEU A CA 1
ATOM 3461 C C . LEU A 1 415 ? 10.826 7.421 -67.759 1.00 55.09 415 LEU A C 1
ATOM 3463 O O . LEU A 1 415 ? 9.723 7.017 -67.404 1.00 55.09 415 LEU A O 1
ATOM 3467 N N . ASN A 1 416 ? 11.077 8.021 -68.926 1.00 54.97 416 ASN A N 1
ATOM 3468 C CA . ASN A 1 416 ? 10.363 7.928 -70.200 1.00 54.97 416 ASN A CA 1
ATOM 3469 C C . ASN A 1 416 ? 8.828 7.846 -70.162 1.00 54.97 416 ASN A C 1
ATOM 3471 O O . ASN A 1 416 ? 8.255 6.763 -70.074 1.00 54.97 416 ASN A O 1
ATOM 3475 N N . ILE A 1 417 ? 8.170 8.983 -70.422 1.00 54.69 417 ILE A N 1
ATOM 3476 C CA . ILE A 1 417 ? 6.800 9.005 -70.980 1.00 54.69 417 ILE A CA 1
ATOM 3477 C C . ILE A 1 417 ? 6.771 9.474 -72.447 1.00 54.69 417 ILE A C 1
ATOM 3479 O O . ILE A 1 417 ? 5.782 9.235 -73.132 1.00 54.69 417 ILE A O 1
ATOM 3483 N N . TYR A 1 418 ? 7.852 10.024 -73.005 1.00 49.22 418 TYR A N 1
ATOM 3484 C CA . TYR A 1 418 ? 7.915 10.252 -74.451 1.00 49.22 418 TYR A CA 1
ATOM 3485 C C . TYR A 1 418 ? 8.827 9.222 -75.101 1.00 49.22 418 TYR A C 1
ATOM 3487 O O . TYR A 1 418 ? 10.047 9.277 -74.993 1.00 49.22 418 TYR A O 1
ATOM 3495 N N . GLY A 1 419 ? 8.194 8.245 -75.750 1.00 51.97 419 GLY A N 1
ATOM 3496 C CA . GLY A 1 419 ? 8.851 7.428 -76.751 1.00 51.97 419 GLY A CA 1
ATOM 3497 C C . GLY A 1 419 ? 9.334 8.329 -77.879 1.00 51.97 419 GLY A C 1
ATOM 3498 O O . GLY A 1 419 ? 8.534 8.818 -78.673 1.00 51.97 419 GLY A O 1
ATOM 3499 N N . GLU A 1 420 ? 10.640 8.543 -77.952 1.00 44.03 420 GLU A N 1
ATOM 3500 C CA . GLU A 1 420 ? 11.272 9.072 -79.150 1.00 44.03 420 GLU A CA 1
ATOM 3501 C C . GLU A 1 420 ? 11.500 7.905 -80.112 1.00 44.03 420 GLU A C 1
ATOM 3503 O O . GLU A 1 420 ? 12.488 7.176 -80.059 1.00 44.03 420 GLU A O 1
ATOM 3508 N N . SER A 1 421 ? 10.513 7.695 -80.981 1.00 47.66 421 SER A N 1
ATOM 3509 C CA . SER A 1 421 ? 10.734 7.086 -82.285 1.00 47.66 421 SER A CA 1
ATOM 3510 C C . SER A 1 421 ? 10.890 8.200 -83.322 1.00 47.66 421 SER A C 1
ATOM 3512 O O . SER A 1 421 ? 9.896 8.584 -83.942 1.00 47.66 421 SER A O 1
ATOM 3514 N N . ARG A 1 422 ? 12.111 8.722 -83.484 1.00 39.56 422 ARG A N 1
ATOM 3515 C CA . ARG A 1 422 ? 12.760 9.143 -84.744 1.00 39.56 422 ARG A CA 1
ATOM 3516 C C . ARG A 1 422 ? 13.971 10.020 -84.489 1.00 39.56 422 ARG A C 1
ATOM 3518 O O . ARG A 1 422 ? 13.816 11.005 -83.745 1.00 39.56 422 ARG A O 1
#

Sequence (422 aa):
MSIYEPSSNESQLKTEKINSVRNDSCEILEKCKHRVTVLKISSNMHHRNFEDAILLSLSNARRKAEKSNQQHKLANELILAIAWNRFDYAREYLLNDETRPKYTEGDLHRALLNALCHSYIDCIELLLDFGASFKNLTHDDLKRLYDQPSHNPLPIADEEEPLKKSRYYADYLKRIGFKTIHSEEKENGLPSQSAVQDLFLWAIFSNRFELATTPLNLLLGAYIYRHATRLKLNTDMQEQYHKHANQLEEIAVSIIDMSYEYDKFFTLSLLEHEVDTFNHMTLLKFAETVQCKSFLASRCVQRYLQKIWYGNIDYTRKYIDLRIIACTLSIPLIPIFFWTLRYVEKNNHVNIKICPKSELHNSSKPENHPKHRLWCNKIISFYRAPIVRFYHYAIFFILFLILFSPIMLVNYFPLNIYGESR

Foldseek 3Di:
DDDPDPDPVVVVVVVVVVVVVVVVVVVCCVVCVQLDDDDDDDPPDDPVNVVVSVLVNVLSSQCVVDPDDPLVSLLVSLLVCLLVLNLVCCVPPRLDPVCLVSYDLVSLVVSLLSNLLVVSVSSNVSSVVSPHDLQPDDPVSLLVLQQHDQPDFLPQDDPDHSVVVVVSLVVVCVVVPQPAQDDDPPVDDGPDPNSLVSSLSSCLRSVNNVSQDALLSLLVSLLVLVVSLVPPDDPVSSVVSNVSSLVSLVVSLVVLLVVCVVPVVVSLVQQVFQDPRGVRDGSVSSCVVSVSVVNCVRPSNVVSVVCLQQPQWDPPDPPVLVLLLVCLVCVPCVVVSVVVIDGNPCPDPPPPPPDDDDDDDDDDDPPPDDPVVVVVVSVVRSCPRNSSVVSNVVVVVVVCCVVVVCCVVPVPPPPDPDDPDD

Secondary structure (DSSP, 8-state):
----PPPHHHHHHHHHHHHHHHHHHHHHHHHTTTT-------TT--HHHHHHHHHHHHHHHHHHH--S-HHHHHHHHHHHHHHTT-HHHIIIIISSTTTGGG--HHHHHHHHHHHHHHT-HHHHHHHHHHT--GGG--HHHHHHHHTS--SS--TTS-S--HHHHHHHHHHHHHHHT---SSS---SS----SHHHHHHHHHHHHTT-GGG--SHHHHHHHHHHHHHHTTS---HHHHHHHHHHHHHHHHHHHHHHHHHHHH-HHHHHHHHHPEEGGGTTEEHHHHHHHHT-HHHHTSHHHHHHHHHHHHTTB---STTHHHHHHHHHH-GGGHHHHHHT--B-----------S---------------HHHHHHHHHHHHHHSHHHHHHHHHHHHHHHHHHHHHHHHH------SS----

pLDDT: mean 71.05, std 15.75, range [25.03, 92.44]

Organism: NCBI:txid392033

Radius of gyration: 36.95 Å; chains: 1; bounding box: 78×82×158 Å

InterPro domains:
  IPR050927 Transient receptor potential cation channel M [PTHR13800] (31-414)
  IPR057366 TRPM-like domain [PF25508] (180-297)